Protein AF-0000000065812739 (afdb_homodimer)

InterPro domains:
  IPR002347 Short-chain dehydrogenase/reductase SDR [PF00106] (3-194)
  IPR002347 Short-chain dehydrogenase/reductase SDR [PR00080] (76-87)
  IPR002347 Short-chain dehydrogenase/reductase SDR [PR00080] (133-141)
  IPR002347 Short-chain dehydrogenase/reductase SDR [PR00080] (153-172)
  IPR002347 Short-chain dehydrogenase/reductase SDR [PR00081] (3-20)
  IPR002347 Short-chain dehydrogenase/reductase SDR [PR00081] (76-87)
  IPR002347 Short-chain dehydrogenase/reductase SDR [PR00081] (127-143)
  IPR002347 Short-chain dehydrogenase/reductase SDR [PR00081] (153-172)
  IPR002347 Short-chain dehydrogenase/reductase SDR [PR00081] (174-191)
  IPR020904 Short-chain dehydrogenase/reductase, conserved site [PS00061] (140-168)
  IPR036291 NAD(P)-binding domain superfamily [SSF51735] (2-248)

Structure (mmCIF, N/CA/C/O backbone):
data_AF-0000000065812739-model_v1
#
loop_
_entity.id
_entity.type
_entity.pdbx_description
1 polymer 'NADPH-dependent 3-dehydrocapnine reductase'
#
loop_
_atom_site.group_PDB
_atom_site.id
_atom_site.type_symbol
_atom_site.label_atom_id
_atom_site.label_alt_id
_atom_site.label_comp_id
_atom_site.label_asym_id
_atom_site.label_entity_id
_atom_site.label_seq_id
_atom_site.pdbx_PDB_ins_code
_atom_site.Cartn_x
_atom_site.Cartn_y
_atom_site.Cartn_z
_atom_site.occupancy
_atom_site.B_iso_or_equiv
_atom_site.auth_seq_id
_atom_site.auth_comp_id
_atom_site.auth_asym_id
_atom_site.auth_atom_id
_atom_site.pdbx_PDB_model_num
ATOM 1 N N . MET A 1 1 ? -3.898 33.156 16.422 1 90.38 1 MET A N 1
ATOM 2 C CA . MET A 1 1 ? -4.836 32.281 15.734 1 90.38 1 MET A CA 1
ATOM 3 C C . MET A 1 1 ? -4.109 31.094 15.125 1 90.38 1 MET A C 1
ATOM 5 O O . MET A 1 1 ? -3.021 31.234 14.562 1 90.38 1 MET A O 1
ATOM 9 N N . ARG A 1 2 ? -4.633 29.891 15.352 1 96.81 2 ARG A N 1
ATOM 10 C CA . ARG A 1 2 ? -4.062 28.688 14.766 1 96.81 2 ARG A CA 1
ATOM 11 C C . ARG A 1 2 ? -4.891 28.203 13.578 1 96.81 2 ARG A C 1
ATOM 13 O O . ARG A 1 2 ? -6.121 28.234 13.625 1 96.81 2 ARG A O 1
ATOM 20 N N . TYR A 1 3 ? -4.23 27.781 12.523 1 98.38 3 TYR A N 1
ATOM 21 C CA . TYR A 1 3 ? -4.887 27.438 11.266 1 98.38 3 TYR A CA 1
ATOM 22 C C . TYR A 1 3 ? -4.801 25.938 11 1 98.38 3 TYR A C 1
ATOM 24 O O . TYR A 1 3 ? -3.744 25.328 11.164 1 98.38 3 TYR A O 1
ATOM 32 N N . ALA A 1 4 ? -5.941 25.359 10.586 1 98.75 4 ALA A N 1
ATOM 33 C CA . ALA A 1 4 ? -6.012 23.938 10.25 1 98.75 4 ALA A CA 1
ATOM 34 C C . ALA A 1 4 ? -6.582 23.734 8.852 1 98.75 4 ALA A C 1
ATOM 36 O O . ALA A 1 4 ? -7.445 24.484 8.406 1 98.75 4 ALA A O 1
ATOM 37 N N . VAL A 1 5 ? -6.066 22.781 8.172 1 98.56 5 VAL A N 1
ATOM 38 C CA . VAL A 1 5 ? -6.691 22.25 6.961 1 98.56 5 VAL A CA 1
ATOM 39 C C . VAL A 1 5 ? -7.27 20.859 7.234 1 98.56 5 VAL A C 1
ATOM 41 O O . VAL A 1 5 ? -6.582 20 7.777 1 98.56 5 VAL A O 1
ATOM 44 N N . VAL A 1 6 ? -8.508 20.672 6.961 1 98.44 6 VAL A N 1
ATOM 45 C CA . VAL A 1 6 ? -9.172 19.375 7.09 1 98.44 6 VAL A CA 1
ATOM 46 C C . VAL A 1 6 ? -9.82 19 5.762 1 98.44 6 VAL A C 1
ATOM 48 O O . VAL A 1 6 ? -10.68 19.719 5.25 1 98.44 6 VAL A O 1
ATOM 51 N N . THR A 1 7 ? -9.398 17.875 5.227 1 97.12 7 THR A N 1
ATOM 52 C CA . THR A 1 7 ? -9.984 17.469 3.957 1 97.12 7 THR A CA 1
ATOM 53 C C . THR A 1 7 ? -11.211 16.594 4.184 1 97.12 7 THR A C 1
ATOM 55 O O . THR A 1 7 ? -11.242 15.789 5.113 1 97.12 7 THR A O 1
ATOM 58 N N . GLY A 1 8 ? -12.188 16.734 3.271 1 94.19 8 GLY A N 1
ATOM 59 C CA . GLY A 1 8 ? -13.391 15.922 3.33 1 94.19 8 GLY A CA 1
ATOM 60 C C . GLY A 1 8 ? -14.25 16.219 4.547 1 94.19 8 GLY A C 1
ATOM 61 O O . GLY A 1 8 ? -14.508 15.32 5.355 1 94.19 8 GLY A O 1
ATOM 62 N N . VAL A 1 9 ? -14.828 17.406 4.633 1 95.44 9 VAL A N 1
ATOM 63 C CA . VAL A 1 9 ? -15.531 17.797 5.852 1 95.44 9 VAL A CA 1
ATOM 64 C C . VAL A 1 9 ? -17.047 17.688 5.633 1 95.44 9 VAL A C 1
ATOM 66 O O . VAL A 1 9 ? -17.828 18.141 6.461 1 95.44 9 VAL A O 1
ATOM 69 N N . SER A 1 10 ? -17.469 17.031 4.527 1 91.06 10 SER A N 1
ATOM 70 C CA . SER A 1 10 ? -18.891 16.953 4.18 1 91.06 10 SER A CA 1
ATOM 71 C C . SER A 1 10 ? -19.641 16.016 5.117 1 91.06 10 SER A C 1
ATOM 73 O O . SER A 1 10 ? -20.828 16.172 5.348 1 91.06 10 SER A O 1
ATOM 75 N N . SER A 1 11 ? -18.984 14.945 5.598 1 87 11 SER A N 1
ATOM 76 C CA . SER A 1 11 ? -19.641 13.953 6.434 1 87 11 SER A CA 1
ATOM 77 C C . SER A 1 11 ? -18.625 13.141 7.234 1 87 11 SER A C 1
ATOM 79 O O . SER A 1 11 ? -17.422 13.375 7.129 1 87 11 SER A O 1
ATOM 81 N N . GLY A 1 12 ? -19.156 12.477 8.148 1 89.94 12 GLY A N 1
ATOM 82 C CA . GLY A 1 12 ? -18.375 11.453 8.812 1 89.94 12 GLY A CA 1
ATOM 83 C C . GLY A 1 12 ? -17.266 12.016 9.695 1 89.94 12 GLY A C 1
ATOM 84 O O . GLY A 1 12 ? -17.5 12.961 10.453 1 89.94 12 GLY A O 1
ATOM 85 N N . ILE A 1 13 ? -16.125 11.383 9.633 1 91.75 13 ILE A N 1
ATOM 86 C CA . ILE A 1 13 ? -14.984 11.68 10.484 1 91.75 13 ILE A CA 1
ATOM 87 C C . ILE A 1 13 ? -14.484 13.094 10.203 1 91.75 13 ILE A C 1
ATOM 89 O O . ILE A 1 13 ? -14.219 13.867 11.125 1 91.75 13 ILE A O 1
ATOM 93 N N . GLY A 1 14 ? -14.43 13.461 8.945 1 95.12 14 GLY A N 1
ATOM 94 C CA . GLY A 1 14 ? -13.969 14.789 8.57 1 95.12 14 GLY A CA 1
ATOM 95 C C . GLY A 1 14 ? -14.836 15.906 9.133 1 95.12 14 GLY A C 1
ATOM 96 O O . GLY A 1 14 ? -14.32 16.922 9.609 1 95.12 14 GLY A O 1
ATOM 97 N N . LYS A 1 15 ? -16.094 15.688 9.023 1 95.44 15 LYS A N 1
ATOM 98 C CA . LYS A 1 15 ? -17.031 16.656 9.578 1 95.44 15 LYS A CA 1
ATOM 99 C C . LYS A 1 15 ? -16.844 16.812 11.086 1 95.44 15 LYS A C 1
ATOM 101 O O . LYS A 1 15 ? -16.828 17.922 11.602 1 95.44 15 LYS A O 1
ATOM 106 N N . ALA A 1 16 ? -16.719 15.719 11.766 1 96.25 16 ALA A N 1
ATOM 107 C CA . ALA A 1 16 ? -16.562 15.711 13.219 1 96.25 16 ALA A CA 1
ATOM 108 C C . ALA A 1 16 ? -15.266 16.391 13.633 1 96.25 16 ALA A C 1
ATOM 110 O O . ALA A 1 16 ? -15.242 17.156 14.609 1 96.25 16 ALA A O 1
ATOM 111 N N . ILE A 1 17 ? -14.195 16.172 12.938 1 97.69 17 ILE A N 1
ATOM 112 C CA . ILE A 1 17 ? -12.906 16.781 13.234 1 97.69 17 ILE A CA 1
ATOM 113 C C . ILE A 1 17 ? -12.984 18.281 13.016 1 97.69 17 ILE A C 1
ATOM 115 O O . ILE A 1 17 ? -12.547 19.062 13.859 1 97.69 17 ILE 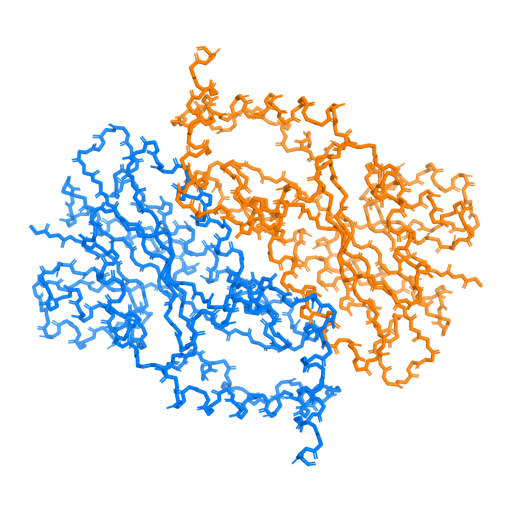A O 1
ATOM 119 N N . CYS A 1 18 ? -13.57 18.625 11.891 1 98.19 18 CYS A N 1
ATOM 120 C CA . CYS A 1 18 ? -13.734 20.047 11.578 1 98.19 18 CYS A CA 1
ATOM 121 C C . CYS A 1 18 ? -14.523 20.766 12.672 1 98.19 18 CYS A C 1
ATOM 123 O O . CYS A 1 18 ? -14.094 21.797 13.164 1 98.19 18 CYS A O 1
ATOM 125 N N . GLU A 1 19 ? -15.609 20.172 13.07 1 97.81 19 GLU A N 1
ATOM 126 C CA . GLU A 1 19 ? -16.453 20.734 14.125 1 97.81 19 GLU A CA 1
ATOM 127 C C . GLU A 1 19 ? -15.672 20.891 15.422 1 97.81 19 GLU A C 1
ATOM 129 O O . GLU A 1 19 ? -15.734 21.953 16.062 1 97.81 19 GLU A O 1
ATOM 134 N N . LYS A 1 20 ? -14.992 19.938 15.805 1 98.25 20 LYS A N 1
ATOM 135 C CA . LYS A 1 20 ? -14.227 19.953 17.047 1 98.25 20 LYS A CA 1
ATOM 136 C C . LYS A 1 20 ? -13.148 21.031 17.016 1 98.25 20 LYS A C 1
ATOM 138 O O . LYS A 1 20 ? -13 21.797 17.984 1 98.25 20 LYS A O 1
ATOM 143 N N . PHE A 1 21 ? -12.375 21.094 15.922 1 98.62 21 PHE A N 1
ATOM 144 C CA . PHE A 1 21 ? -11.289 22.078 15.805 1 98.62 21 PHE A CA 1
ATOM 145 C C . PHE A 1 21 ? -11.836 23.5 15.82 1 98.62 21 PHE A C 1
ATOM 147 O O . PHE A 1 21 ? -11.281 24.375 16.469 1 98.62 21 PHE A O 1
ATOM 154 N N . LEU A 1 22 ? -12.984 23.703 15.164 1 98.44 22 LEU A N 1
ATOM 155 C CA . LEU A 1 22 ? -13.633 25.016 15.172 1 98.44 22 LEU A CA 1
ATOM 156 C C . LEU A 1 22 ? -14.125 25.375 16.562 1 98.44 22 LEU A C 1
ATOM 158 O O . LEU A 1 22 ? -13.906 26.484 17.047 1 98.44 22 LEU A O 1
ATOM 162 N N . ALA A 1 23 ? -14.742 24.406 17.203 1 97.88 23 ALA A N 1
ATOM 163 C CA . ALA A 1 23 ? -15.273 24.625 18.547 1 97.88 23 ALA A CA 1
ATOM 164 C C . ALA A 1 23 ? -14.148 24.953 19.531 1 97.88 23 ALA A C 1
ATOM 166 O O . ALA A 1 23 ? -14.375 25.656 20.516 1 97.88 23 ALA A O 1
ATOM 167 N N . LYS A 1 24 ? -13 24.516 19.25 1 97.94 24 LYS A N 1
ATOM 168 C CA . LYS A 1 24 ? -11.852 24.719 20.125 1 97.94 24 LYS A CA 1
ATOM 169 C C . LYS A 1 24 ? -11.078 25.984 19.734 1 97.94 24 LYS A C 1
ATOM 171 O O . LYS A 1 24 ? -10.023 26.266 20.312 1 97.94 24 LYS A O 1
ATOM 176 N N . GLY A 1 25 ? -11.531 26.703 18.719 1 97.44 25 GLY A N 1
ATOM 177 C CA . GLY A 1 25 ? -11.039 28.062 18.469 1 97.44 25 GLY A CA 1
ATOM 178 C C . GLY A 1 25 ? -10.078 28.141 17.297 1 97.44 25 GLY A C 1
ATOM 179 O O . GLY A 1 25 ? -9.484 29.188 17.047 1 97.44 25 GLY A O 1
ATOM 180 N N . LEU A 1 26 ? -9.891 27.062 16.547 1 98.31 26 LEU A N 1
ATOM 181 C CA . LEU A 1 26 ? -9.023 27.109 15.383 1 98.31 26 LEU A CA 1
ATOM 182 C C . LEU A 1 26 ? -9.742 27.734 14.195 1 98.31 26 LEU A C 1
ATOM 184 O O . LEU A 1 26 ? -10.977 27.703 14.125 1 98.31 26 LEU A O 1
ATOM 188 N N . TYR A 1 27 ? -8.984 28.344 13.344 1 98.5 27 TYR A N 1
ATOM 189 C CA . TYR A 1 27 ? -9.438 28.656 11.992 1 98.5 27 TYR A CA 1
ATOM 190 C C . TYR A 1 27 ? -9.273 27.453 11.078 1 98.5 27 TYR A C 1
ATOM 192 O O . TYR A 1 27 ? -8.172 26.906 10.945 1 98.5 27 TYR A O 1
ATOM 200 N N . VAL A 1 28 ? -10.391 27.016 10.422 1 98.75 28 VAL A N 1
ATOM 201 C CA . VAL A 1 28 ? -10.312 25.766 9.695 1 98.75 28 VAL A CA 1
ATOM 202 C C . VAL A 1 28 ? -10.609 26 8.211 1 98.75 28 VAL A C 1
ATOM 204 O O . VAL A 1 28 ? -11.641 26.578 7.867 1 98.75 28 VAL A O 1
ATOM 207 N N . PHE A 1 29 ? -9.656 25.625 7.363 1 98.62 29 PHE A N 1
ATOM 208 C CA . PHE A 1 29 ? -9.93 25.406 5.949 1 98.62 29 PHE A CA 1
ATOM 209 C C . PHE A 1 29 ? -10.492 24.016 5.719 1 98.62 29 PHE A C 1
ATOM 211 O O . PHE A 1 29 ? -9.789 23.016 5.887 1 98.62 29 PHE A O 1
ATOM 218 N N . GLY A 1 30 ? -11.766 23.906 5.348 1 98.12 30 GLY A N 1
ATOM 219 C CA . GLY A 1 30 ? -12.414 22.625 5.109 1 98.12 30 GLY A CA 1
ATOM 220 C C . GLY A 1 30 ? -12.719 22.375 3.646 1 98.12 30 GLY A C 1
ATOM 221 O O . GLY A 1 30 ? -13.328 23.219 2.98 1 98.12 30 GLY A O 1
ATOM 222 N N . SER A 1 31 ? -12.297 21.219 3.15 1 96.75 31 SER A N 1
ATOM 223 C CA . SER A 1 31 ? -12.531 20.953 1.734 1 96.75 31 SER A CA 1
ATOM 224 C C . SER A 1 31 ? -13.781 20.109 1.528 1 96.75 31 SER A C 1
ATOM 226 O O . SER A 1 31 ? -14.094 19.25 2.35 1 96.75 31 SER A O 1
ATOM 228 N N . VAL A 1 32 ? -14.461 20.391 0.502 1 95.12 32 VAL A N 1
ATOM 229 C CA . VAL A 1 32 ? -15.633 19.641 0.042 1 95.12 32 VAL A CA 1
ATOM 230 C C . VAL A 1 32 ? -15.602 19.531 -1.48 1 95.12 32 VAL A C 1
ATOM 232 O O . VAL A 1 32 ? -14.914 20.297 -2.156 1 95.12 32 VAL A O 1
ATOM 235 N N . ARG A 1 33 ? -16.375 18.594 -1.967 1 88.88 33 ARG A N 1
ATOM 236 C CA . ARG A 1 33 ? -16.5 18.469 -3.414 1 88.88 33 ARG A CA 1
ATOM 237 C C . ARG A 1 33 ? -17.609 19.375 -3.951 1 88.88 33 ARG A C 1
ATOM 239 O O . ARG A 1 33 ? -17.531 19.844 -5.086 1 88.88 33 ARG A O 1
ATOM 246 N N . LYS A 1 34 ? -18.578 19.5 -3.107 1 90.06 34 LYS A N 1
ATOM 247 C CA . LYS A 1 34 ? -19.703 20.359 -3.422 1 90.06 34 LYS A CA 1
ATOM 248 C C . LYS A 1 34 ? -19.828 21.5 -2.4 1 90.06 34 LYS A C 1
ATOM 250 O O . LYS A 1 34 ? -19.891 21.234 -1.195 1 90.06 34 LYS A O 1
ATOM 255 N N . LYS A 1 35 ? -19.906 22.609 -2.988 1 92.12 35 LYS A N 1
ATOM 256 C CA . LYS A 1 35 ? -19.953 23.797 -2.131 1 92.12 35 LYS A CA 1
ATOM 257 C C . LYS A 1 35 ? -21.094 23.703 -1.122 1 92.12 35 LYS A C 1
ATOM 259 O O . LYS A 1 35 ? -20.953 24.125 0.026 1 92.12 35 LYS A O 1
ATOM 264 N N . GLU A 1 36 ? -22.125 23.094 -1.505 1 93.81 36 GLU A N 1
ATOM 265 C CA . GLU A 1 36 ? -23.328 23 -0.668 1 93.81 36 GLU A CA 1
ATOM 266 C C . GLU A 1 36 ? -23.047 22.203 0.608 1 93.81 36 GLU A C 1
ATOM 268 O O . GLU A 1 36 ? -23.656 22.453 1.646 1 93.81 36 GLU A O 1
ATOM 273 N N . ASP A 1 37 ? -22.062 21.406 0.565 1 92.19 37 ASP A N 1
ATOM 274 C CA . ASP A 1 37 ? -21.75 20.531 1.701 1 92.19 37 ASP A CA 1
ATOM 275 C C . ASP A 1 37 ? -21.031 21.328 2.801 1 92.19 37 ASP A C 1
ATOM 277 O O . ASP A 1 37 ? -20.906 20.844 3.93 1 92.19 37 ASP A O 1
ATOM 281 N N . ALA A 1 38 ? -20.625 22.516 2.467 1 94.38 38 ALA A N 1
ATOM 282 C CA . ALA A 1 38 ? -19.906 23.328 3.445 1 94.38 38 ALA A CA 1
ATOM 283 C C . ALA A 1 38 ? -20.812 24.375 4.078 1 94.38 38 ALA A C 1
ATOM 285 O O . ALA A 1 38 ? -20.422 25.062 5.008 1 94.38 38 ALA A O 1
ATOM 286 N N . LYS A 1 39 ? -22.047 24.5 3.648 1 94.94 39 LYS A N 1
ATOM 287 C CA . LYS A 1 39 ? -22.969 25.562 4.066 1 94.94 39 LYS A CA 1
ATOM 288 C C . LYS A 1 39 ? -23.156 25.562 5.582 1 94.94 39 LYS A C 1
ATOM 290 O O . LYS A 1 39 ? -23.203 26.625 6.207 1 94.94 39 LYS A O 1
ATOM 295 N N . TYR A 1 40 ? -23.219 24.438 6.082 1 94.94 40 TYR A N 1
ATOM 296 C CA . TYR A 1 40 ? -23.391 24.297 7.523 1 94.94 40 TYR A CA 1
ATOM 297 C C . TYR A 1 40 ? -22.281 25.016 8.281 1 94.94 40 TYR A C 1
ATOM 299 O O . TYR A 1 40 ? -22.562 25.797 9.195 1 94.94 40 TYR A O 1
ATOM 307 N N . PHE A 1 41 ? -21.078 24.812 7.895 1 97.06 41 PHE A N 1
ATOM 308 C CA . PHE A 1 41 ? -19.938 25.375 8.594 1 97.06 41 PHE A CA 1
ATOM 309 C C . PHE A 1 41 ? -19.828 26.875 8.312 1 97.06 41 PHE A C 1
ATOM 311 O O . PHE A 1 41 ? -19.469 27.656 9.203 1 97.06 41 PHE A O 1
ATOM 318 N N . GLU A 1 42 ? -20.125 27.266 7.109 1 96.62 42 GLU A N 1
ATOM 319 C CA . GLU A 1 42 ? -20.062 28.688 6.75 1 96.62 42 GLU A CA 1
ATOM 320 C C . GLU A 1 42 ? -21.031 29.5 7.594 1 96.62 42 GLU A C 1
ATOM 322 O O . GLU A 1 42 ? -20.703 30.625 7.992 1 96.62 42 GLU A O 1
ATOM 327 N N . GLU A 1 43 ? -22.156 28.953 7.824 1 97.31 43 GLU A N 1
ATOM 328 C CA . GLU A 1 43 ? -23.188 29.641 8.594 1 97.31 43 GLU A CA 1
ATOM 329 C C . GLU A 1 43 ? -22.844 29.656 10.078 1 97.31 43 GLU A C 1
ATOM 331 O O . GLU A 1 43 ? -23 30.688 10.75 1 97.31 43 GLU A O 1
ATOM 336 N N . LYS A 1 44 ? -22.406 28.578 10.539 1 97.12 44 LYS A N 1
ATOM 337 C CA . LYS A 1 44 ? -22.172 28.438 11.969 1 97.12 44 LYS A CA 1
ATOM 338 C C . LYS A 1 44 ? -20.875 29.109 12.391 1 97.12 44 LYS A C 1
ATOM 340 O O . LYS A 1 44 ? -20.75 29.609 13.508 1 97.12 44 LYS A O 1
ATOM 345 N N . TYR A 1 45 ? -19.891 29.078 11.531 1 97.62 45 TYR A N 1
ATOM 346 C CA . TYR A 1 45 ? -18.578 29.641 11.828 1 97.62 45 TYR A CA 1
ATOM 347 C C . TYR A 1 45 ? -18.125 30.594 10.734 1 97.62 45 TYR A C 1
ATOM 349 O O . TYR A 1 45 ? -17.078 30.406 10.133 1 97.62 45 TYR A O 1
ATOM 357 N N . PRO A 1 46 ? -18.766 31.656 10.516 1 96.31 46 PRO A N 1
ATOM 358 C CA . PRO A 1 46 ? -18.531 32.531 9.375 1 96.31 46 PRO A CA 1
ATOM 359 C C . PRO A 1 46 ? -17.141 33.188 9.398 1 96.31 46 PRO A C 1
ATOM 361 O O . PRO A 1 46 ? -16.609 33.531 8.344 1 96.31 46 PRO A O 1
ATOM 364 N N . ASN A 1 47 ? -16.562 33.344 10.555 1 96.69 47 ASN A N 1
ATOM 365 C CA . ASN A 1 47 ? -15.297 34.062 10.648 1 96.69 47 ASN A CA 1
ATOM 366 C C . ASN A 1 47 ? -14.109 33.125 10.766 1 96.69 47 ASN A C 1
ATOM 368 O O . ASN A 1 47 ? -12.961 33.562 10.625 1 96.69 47 ASN A O 1
ATOM 372 N N . THR A 1 48 ? -14.391 31.844 11.047 1 97.81 48 THR A N 1
ATOM 373 C CA . THR A 1 48 ? -13.266 30.969 11.352 1 97.81 48 THR A CA 1
ATOM 374 C C . THR A 1 48 ? -13.258 29.75 10.43 1 97.81 48 THR A C 1
ATOM 376 O O . THR A 1 48 ? -12.336 28.938 10.469 1 97.81 48 THR A O 1
ATOM 379 N N . PHE A 1 49 ? -14.227 29.656 9.586 1 98.19 49 PHE A N 1
ATOM 380 C CA . PHE A 1 49 ? -14.273 28.562 8.617 1 98.19 49 PHE A CA 1
ATOM 381 C C . PHE A 1 49 ? -14.117 29.109 7.195 1 98.19 49 PHE A C 1
ATOM 383 O O . PHE A 1 49 ? -14.719 30.109 6.836 1 98.19 49 PHE A O 1
ATOM 390 N N . HIS A 1 50 ? -13.305 28.469 6.426 1 97.69 50 HIS A N 1
ATOM 391 C CA . HIS A 1 50 ? -13.078 28.781 5.02 1 97.69 50 HIS A CA 1
ATOM 392 C C . HIS A 1 50 ? -13.273 27.547 4.145 1 97.69 50 HIS A C 1
ATOM 394 O O . HIS A 1 50 ? -12.578 26.547 4.312 1 97.69 50 HIS A O 1
ATOM 400 N N . THR A 1 51 ? -14.172 27.656 3.232 1 97.25 51 THR A N 1
ATOM 401 C CA . THR A 1 51 ? -14.484 26.531 2.367 1 97.25 51 THR A CA 1
ATOM 402 C C . THR A 1 51 ? -13.477 26.422 1.225 1 97.25 51 THR A C 1
ATOM 404 O O . THR A 1 51 ? -13.203 27.406 0.545 1 97.25 51 THR A O 1
ATOM 407 N N . LEU A 1 52 ? -12.93 25.25 1.084 1 96.69 52 LEU A N 1
ATOM 408 C CA . LEU A 1 52 ? -12.156 24.891 -0.1 1 96.69 52 LEU A CA 1
ATOM 409 C C . LEU A 1 52 ? -12.914 23.891 -0.961 1 96.69 52 LEU A C 1
ATOM 411 O O . LEU A 1 52 ? -13.273 22.797 -0.492 1 96.69 52 LEU A O 1
ATOM 415 N N . VAL A 1 53 ? -13.148 24.234 -2.223 1 95.12 53 VAL A N 1
ATOM 416 C CA . VAL A 1 53 ? -13.922 23.344 -3.092 1 95.12 53 VAL A CA 1
ATOM 417 C C . VAL A 1 53 ? -13 22.734 -4.141 1 95.12 53 VAL A C 1
ATOM 419 O O . VAL A 1 53 ? -12.594 23.406 -5.094 1 95.12 53 VAL A O 1
ATOM 422 N N . PHE A 1 54 ? -12.727 21.453 -3.936 1 92.12 54 PHE A N 1
ATOM 423 C CA . PHE A 1 54 ? -11.945 20.734 -4.941 1 92.12 54 PHE A CA 1
ATOM 424 C C . PHE A 1 54 ? -12.031 19.234 -4.73 1 92.12 54 PHE A C 1
ATOM 426 O O . PHE A 1 54 ? -12.328 18.766 -3.625 1 92.12 54 PHE A O 1
ATOM 433 N N . ASP A 1 55 ? -11.867 18.547 -5.797 1 92.5 55 ASP A N 1
ATOM 434 C CA . ASP A 1 55 ? -11.539 17.125 -5.738 1 92.5 55 ASP A CA 1
ATOM 435 C C . ASP A 1 55 ? -10.047 16.922 -5.469 1 92.5 55 ASP A C 1
ATOM 437 O O . ASP A 1 55 ? -9.203 17.469 -6.172 1 92.5 55 ASP A O 1
ATOM 441 N N . THR A 1 56 ? -9.766 16.109 -4.441 1 92.81 56 THR A N 1
ATOM 442 C CA . THR A 1 56 ? -8.367 15.938 -4.043 1 92.81 56 THR A CA 1
ATOM 443 C C . THR A 1 56 ? -7.547 15.367 -5.199 1 92.81 56 THR A C 1
ATOM 445 O O . THR A 1 56 ? -6.32 15.492 -5.211 1 92.81 56 THR A O 1
ATOM 448 N N . THR A 1 57 ? -8.234 14.727 -6.164 1 94 57 THR A N 1
ATOM 449 C CA . THR A 1 57 ? -7.523 14.141 -7.293 1 94 57 THR A CA 1
ATOM 450 C C . THR A 1 57 ? -7.332 15.172 -8.406 1 94 57 THR A C 1
ATOM 452 O O . THR A 1 57 ? -6.66 14.891 -9.406 1 94 57 THR A O 1
ATOM 455 N N . ASP A 1 58 ? -7.961 16.297 -8.242 1 96.12 58 ASP A N 1
ATOM 456 C CA . ASP A 1 58 ? -7.758 17.391 -9.18 1 96.12 58 ASP A CA 1
ATOM 457 C C . ASP A 1 58 ? -6.582 18.266 -8.75 1 96.12 58 ASP A C 1
ATOM 459 O O . ASP A 1 58 ? -6.766 19.266 -8.055 1 96.12 58 ASP A O 1
ATOM 463 N N . TYR A 1 59 ? -5.402 17.938 -9.234 1 96.69 59 TYR A N 1
ATOM 464 C CA . TYR A 1 59 ? -4.168 18.531 -8.734 1 96.69 59 TYR A CA 1
ATOM 465 C C . TYR A 1 59 ? -4.121 20.031 -9.031 1 96.69 59 TYR A C 1
ATOM 467 O O . TYR A 1 59 ? -3.754 20.828 -8.172 1 96.69 59 TYR A O 1
ATOM 475 N N . PRO A 1 60 ? -4.566 20.484 -10.219 1 96.81 60 PRO A N 1
ATOM 476 C CA . PRO A 1 60 ? -4.621 21.922 -10.438 1 96.81 60 PRO A CA 1
ATOM 477 C C . PRO A 1 60 ? -5.523 22.641 -9.438 1 96.81 60 PRO A C 1
ATOM 479 O O . PRO A 1 60 ? -5.18 23.719 -8.953 1 96.81 60 PRO A O 1
ATOM 482 N N . ALA A 1 61 ? -6.645 22.078 -9.148 1 96.75 61 ALA A N 1
ATOM 483 C CA . ALA A 1 61 ? -7.551 22.656 -8.164 1 96.75 61 ALA A CA 1
ATOM 484 C C . ALA A 1 61 ? -6.914 22.672 -6.777 1 96.75 61 ALA A C 1
ATOM 486 O O . ALA A 1 61 ? -7.105 23.625 -6.008 1 96.75 61 ALA A O 1
ATOM 487 N N . VAL A 1 62 ? -6.176 21.641 -6.461 1 97.19 62 VAL A N 1
ATOM 488 C CA . VAL A 1 62 ? -5.457 21.562 -5.195 1 97.19 62 VAL A CA 1
ATOM 489 C C . VAL A 1 62 ? -4.43 22.688 -5.109 1 97.19 62 VAL A C 1
ATOM 491 O O . VAL A 1 62 ? -4.32 23.359 -4.082 1 97.19 62 VAL A O 1
ATOM 494 N N . ASP A 1 63 ? -3.699 22.906 -6.195 1 97.75 63 ASP A N 1
ATOM 495 C CA . ASP A 1 63 ? -2.699 23.969 -6.23 1 97.75 63 ASP A CA 1
ATOM 496 C C . ASP A 1 63 ? -3.338 25.328 -5.977 1 97.75 63 ASP A C 1
ATOM 498 O O . ASP A 1 63 ? -2.787 26.141 -5.242 1 97.75 63 ASP A O 1
ATOM 502 N N . LYS A 1 64 ? -4.484 25.531 -6.543 1 97.5 64 LYS A N 1
ATOM 503 C CA . LYS A 1 64 ? -5.203 26.797 -6.336 1 97.5 64 LYS A CA 1
ATOM 504 C C . LYS A 1 64 ? -5.641 26.938 -4.879 1 97.5 64 LYS A C 1
ATOM 506 O O . LYS A 1 64 ? -5.559 28.031 -4.312 1 97.5 64 LYS A O 1
ATOM 511 N N . ALA A 1 65 ? -6.117 25.875 -4.328 1 97.38 65 ALA A N 1
ATOM 512 C CA . ALA A 1 65 ? -6.531 25.891 -2.926 1 97.38 65 ALA A CA 1
ATOM 513 C C . ALA A 1 65 ? -5.355 26.203 -2.01 1 97.38 65 ALA A C 1
ATOM 515 O O . ALA A 1 65 ? -5.504 26.938 -1.027 1 97.38 65 ALA A O 1
ATOM 516 N N . VAL A 1 66 ? -4.195 25.625 -2.295 1 97.75 66 VAL A N 1
ATOM 517 C CA . VAL A 1 66 ? -2.99 25.859 -1.505 1 97.75 66 VAL A CA 1
ATOM 518 C C . VAL A 1 66 ? -2.615 27.344 -1.551 1 97.75 66 VAL A C 1
ATOM 520 O O . VAL A 1 66 ? -2.229 27.922 -0.534 1 97.75 66 VAL A O 1
ATOM 523 N N . GLU A 1 67 ? -2.795 27.891 -2.707 1 97.25 67 GLU A N 1
ATOM 524 C CA . GLU A 1 67 ? -2.541 29.328 -2.842 1 97.25 67 GLU A CA 1
ATOM 525 C C . GLU A 1 67 ? -3.514 30.141 -1.994 1 97.25 67 GLU A C 1
ATOM 527 O O . GLU A 1 67 ? -3.123 31.125 -1.368 1 97.25 67 GLU A O 1
ATOM 532 N N . GLU A 1 68 ? -4.738 29.781 -1.976 1 97.06 68 GLU A N 1
ATOM 533 C CA . GLU A 1 68 ? -5.738 30.438 -1.146 1 97.06 68 GLU A CA 1
ATOM 534 C C . GLU A 1 68 ? -5.371 30.359 0.332 1 97.06 68 GLU A C 1
ATOM 536 O O . GLU A 1 68 ? -5.484 31.344 1.06 1 97.06 68 GLU A O 1
ATOM 541 N N . ILE A 1 69 ? -4.938 29.203 0.74 1 98 69 ILE A N 1
ATOM 542 C CA . ILE A 1 69 ? -4.523 29 2.123 1 98 69 ILE A CA 1
ATOM 543 C C . ILE A 1 69 ? -3.346 29.922 2.453 1 98 69 ILE A C 1
ATOM 545 O O . ILE A 1 69 ? -3.35 30.594 3.479 1 98 69 ILE A O 1
ATOM 549 N N . HIS A 1 70 ? -2.424 29.906 1.563 1 96.81 70 HIS A N 1
ATOM 550 C CA . HIS A 1 70 ? -1.217 30.703 1.769 1 96.81 70 HIS A CA 1
ATOM 551 C C . HIS A 1 70 ? -1.553 32.188 1.929 1 96.81 70 HIS A C 1
ATOM 553 O O . HIS A 1 70 ? -0.966 32.875 2.768 1 96.81 70 HIS A O 1
ATOM 559 N N . LYS A 1 71 ? -2.48 32.656 1.158 1 96.69 71 LYS A N 1
ATOM 560 C CA . LYS A 1 71 ? -2.877 34.062 1.208 1 96.69 71 LYS A CA 1
ATOM 561 C C . LYS A 1 71 ? -3.455 34.406 2.574 1 96.69 71 LYS A C 1
ATOM 563 O O . LYS A 1 71 ? -3.273 35.531 3.055 1 96.69 71 LYS A O 1
ATOM 568 N N . VAL A 1 72 ? -4.031 33.531 3.176 1 96.56 72 VAL A N 1
ATOM 569 C CA . VAL A 1 72 ? -4.711 33.781 4.441 1 96.56 72 VAL A CA 1
ATOM 570 C C . VAL A 1 72 ? -3.729 33.625 5.598 1 96.56 72 VAL A C 1
ATOM 572 O O . VAL A 1 72 ? -3.646 34.469 6.484 1 96.56 72 VAL A O 1
ATOM 575 N N . VAL A 1 73 ? -2.955 32.531 5.625 1 96.06 73 VAL A N 1
ATOM 576 C CA . VAL A 1 73 ? -2.148 32.156 6.785 1 96.06 73 VAL A CA 1
ATOM 577 C C . VAL A 1 73 ? -0.843 32.938 6.773 1 96.06 73 VAL A C 1
ATOM 579 O O . VAL A 1 73 ? -0.263 33.219 7.828 1 96.06 73 VAL A O 1
ATOM 582 N N . GLY A 1 74 ? -0.282 33.281 5.566 1 91.31 74 GLY A N 1
ATOM 583 C CA . GLY A 1 74 ? 0.952 34.031 5.434 1 91.31 74 GLY A CA 1
ATOM 584 C C . GLY A 1 74 ? 2.119 33.406 6.172 1 91.31 74 GLY A C 1
ATOM 585 O O . GLY A 1 74 ? 2.381 32.219 6.035 1 91.31 74 GLY A O 1
ATOM 586 N N . LYS A 1 75 ? 2.77 34.219 6.926 1 89.19 75 LYS A N 1
ATOM 587 C CA . LYS A 1 75 ? 3.994 33.781 7.598 1 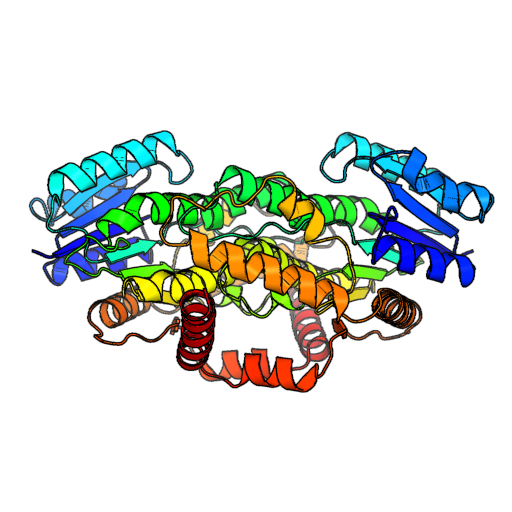89.19 75 LYS A CA 1
ATOM 588 C C . LYS A 1 75 ? 3.682 33.031 8.891 1 89.19 75 LYS A C 1
ATOM 590 O O . LYS A 1 75 ? 4.566 32.406 9.477 1 89.19 75 LYS A O 1
ATOM 595 N N . LYS A 1 76 ? 2.443 33.156 9.305 1 93.56 76 LYS A N 1
ATOM 596 C CA . LYS A 1 76 ? 2.062 32.406 10.508 1 93.56 76 LYS A CA 1
ATOM 597 C C . LYS A 1 76 ? 2.09 30.906 10.273 1 93.56 76 LYS A C 1
ATOM 599 O O . LYS A 1 76 ? 2.33 30.141 11.203 1 93.56 76 LYS A O 1
ATOM 604 N N . GLY A 1 77 ? 1.779 30.531 9.023 1 95.94 77 GLY A N 1
ATOM 605 C CA . GLY A 1 77 ? 1.831 29.141 8.648 1 95.94 77 GLY A CA 1
ATOM 606 C C . GLY A 1 77 ? 0.64 28.344 9.141 1 95.94 77 GLY A C 1
ATOM 607 O O . GLY A 1 77 ? -0.284 28.891 9.734 1 95.94 77 GLY A O 1
ATOM 608 N N . LEU A 1 78 ? 0.683 27.062 8.852 1 97.81 78 LEU A N 1
ATOM 609 C CA . LEU A 1 78 ? -0.345 26.125 9.273 1 97.81 78 LEU A CA 1
ATOM 610 C C . LEU A 1 78 ? 0.066 25.406 10.562 1 97.81 78 LEU A C 1
ATOM 612 O O . LEU A 1 78 ? 1.234 25.062 10.734 1 97.81 78 LEU A O 1
ATOM 616 N N . SER A 1 79 ? -0.961 25.25 11.359 1 98 79 SER A N 1
ATOM 617 C CA . SER A 1 79 ? -0.703 24.5 12.586 1 98 79 SER A CA 1
ATOM 618 C C . SER A 1 79 ? -0.91 23 12.375 1 98 79 SER A C 1
ATOM 620 O O . SER A 1 79 ? -0.266 22.188 13.031 1 98 79 SER A O 1
ATOM 622 N N . VAL A 1 80 ? -1.854 22.656 11.492 1 98.62 80 VAL A N 1
ATOM 623 C CA . VAL A 1 80 ? -2.109 21.234 11.336 1 98.62 80 VAL A CA 1
ATOM 624 C C . VAL A 1 80 ? -2.809 20.969 10 1 98.62 80 VAL A C 1
ATOM 626 O O . VAL A 1 80 ? -3.658 21.766 9.578 1 98.62 80 VAL A O 1
ATOM 629 N N . LEU A 1 81 ? -2.393 19.969 9.305 1 98.62 81 LEU A N 1
ATOM 630 C CA . LEU A 1 81 ? -3.098 19.344 8.188 1 98.62 81 LEU A CA 1
ATOM 631 C C . LEU A 1 81 ? -3.713 18.016 8.609 1 98.62 81 LEU A C 1
ATOM 633 O O . LEU A 1 81 ? -3.012 17.125 9.094 1 98.62 81 LEU A O 1
ATOM 637 N N . VAL A 1 82 ? -5.023 17.891 8.469 1 98.44 82 VAL A N 1
ATOM 638 C CA . VAL A 1 82 ? -5.707 16.625 8.68 1 98.44 82 VAL A CA 1
ATOM 639 C C . VAL A 1 82 ? -6.152 16.047 7.336 1 98.44 82 VAL A C 1
ATOM 641 O O . VAL A 1 82 ? -7.125 16.516 6.742 1 98.44 82 VAL A O 1
ATOM 644 N N . ASN A 1 83 ? -5.441 15.031 6.91 1 96.69 83 ASN A N 1
ATOM 645 C CA . ASN A 1 83 ? -5.848 14.273 5.73 1 96.69 83 ASN A CA 1
ATOM 646 C C . ASN A 1 83 ? -6.914 13.234 6.07 1 96.69 83 ASN A C 1
ATOM 648 O O . ASN A 1 83 ? -6.602 12.18 6.629 1 96.69 83 ASN A O 1
ATOM 652 N N . ASN A 1 84 ? -8.078 13.469 5.609 1 93.19 84 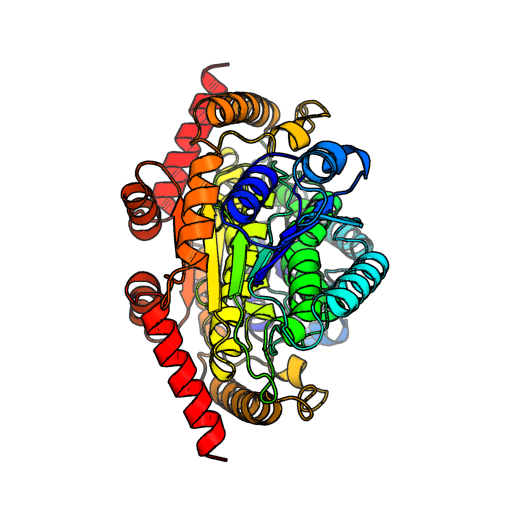ASN A N 1
ATOM 653 C CA . ASN A 1 84 ? -9.188 12.594 5.973 1 93.19 84 ASN A CA 1
ATOM 654 C C . ASN A 1 84 ? -9.906 12.062 4.738 1 93.19 84 ASN A C 1
ATOM 656 O O . ASN A 1 84 ? -10.508 10.984 4.781 1 93.19 84 ASN A O 1
ATOM 660 N N . ALA A 1 85 ? -9.836 12.75 3.645 1 82.38 85 ALA A N 1
ATOM 661 C CA . ALA A 1 85 ? -10.539 12.336 2.436 1 82.38 85 ALA A CA 1
ATOM 662 C C . ALA A 1 85 ? -10.086 10.953 1.984 1 82.38 85 ALA A C 1
ATOM 664 O O . ALA A 1 85 ? -8.891 10.648 1.999 1 82.38 85 ALA A O 1
ATOM 665 N N . GLY A 1 86 ? -11.055 10.109 1.729 1 83.62 86 GLY A N 1
ATOM 666 C CA . GLY A 1 86 ? -10.773 8.75 1.276 1 83.62 86 GLY A CA 1
ATOM 667 C C . GLY A 1 86 ? -12.016 8.008 0.833 1 83.62 86 GLY A C 1
ATOM 668 O O . GLY A 1 86 ? -13.141 8.477 1.041 1 83.62 86 GLY A O 1
ATOM 669 N N . VAL A 1 87 ? -11.797 6.973 0.142 1 83.31 87 VAL A N 1
ATOM 670 C CA . VAL A 1 87 ? -12.875 6.105 -0.317 1 83.31 87 VAL A CA 1
ATOM 671 C C . VAL A 1 87 ? -12.562 4.656 0.045 1 83.31 87 VAL A C 1
ATOM 673 O O . VAL A 1 87 ? -11.414 4.312 0.324 1 83.31 87 VAL A O 1
ATOM 676 N N . ALA A 1 88 ? -13.594 3.889 0.108 1 85.25 88 ALA A N 1
ATOM 677 C CA . ALA A 1 88 ? -13.438 2.469 0.409 1 85.25 88 ALA A CA 1
ATOM 678 C C . ALA A 1 88 ? -14.078 1.604 -0.671 1 85.25 88 ALA A C 1
ATOM 680 O O . ALA A 1 88 ? -15.297 1.63 -0.851 1 85.25 88 ALA A O 1
ATOM 681 N N . LYS A 1 89 ? -13.266 1.005 -1.419 1 86 89 LYS A N 1
ATOM 682 C CA . LYS A 1 89 ? -13.711 -0.017 -2.363 1 86 89 LYS A CA 1
ATOM 683 C C . LYS A 1 89 ? -13.312 -1.412 -1.892 1 86 89 LYS A C 1
ATOM 685 O O . LYS A 1 89 ? -12.203 -1.608 -1.385 1 86 89 LYS A O 1
ATOM 690 N N . TYR A 1 90 ? -14.312 -2.311 -1.971 1 87.06 90 TYR A N 1
ATOM 691 C CA . TYR A 1 90 ? -14.039 -3.684 -1.559 1 87.06 90 TYR A CA 1
ATOM 692 C C . TYR A 1 90 ? -14.539 -4.676 -2.607 1 87.06 90 TYR A C 1
ATOM 694 O O . TYR A 1 90 ? -15.305 -4.312 -3.498 1 87.06 90 TYR A O 1
ATOM 702 N N . GLY A 1 91 ? -14.062 -5.859 -2.539 1 90.88 91 GLY A N 1
ATOM 703 C CA . GLY A 1 91 ? -14.367 -6.938 -3.469 1 90.88 91 GLY A CA 1
ATOM 704 C C . GLY A 1 91 ? -13.266 -7.977 -3.557 1 90.88 91 GLY A C 1
ATOM 705 O O . GLY A 1 91 ? -12.156 -7.758 -3.057 1 90.88 91 GLY A O 1
ATOM 706 N N . PRO A 1 92 ? -1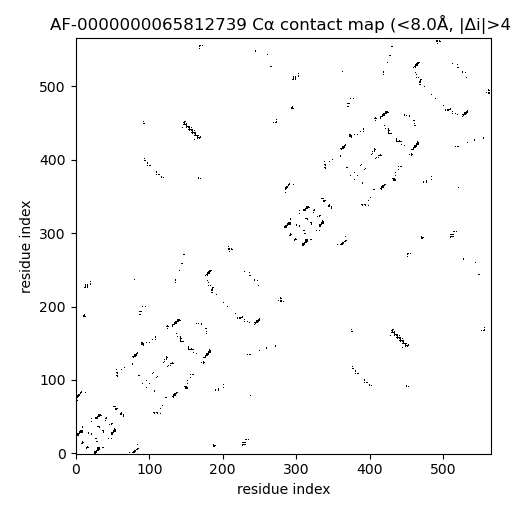3.625 -9.109 -4.129 1 94.12 92 PRO A N 1
ATOM 707 C CA . PRO A 1 92 ? -12.602 -10.141 -4.32 1 94.12 92 PRO A CA 1
ATOM 708 C C . PRO A 1 92 ? -11.5 -9.703 -5.289 1 94.12 92 PRO A C 1
ATOM 710 O O . PRO A 1 92 ? -11.789 -9.25 -6.398 1 94.12 92 PRO A O 1
ATOM 713 N N . ILE A 1 93 ? -10.258 -9.922 -4.871 1 95.75 93 ILE A N 1
ATOM 714 C CA . ILE A 1 93 ? -9.109 -9.492 -5.664 1 95.75 93 ILE A CA 1
ATOM 715 C C . ILE A 1 93 ? -9.188 -10.109 -7.059 1 95.75 93 ILE A C 1
ATOM 717 O O . ILE A 1 93 ? -8.828 -9.461 -8.047 1 95.75 93 ILE A O 1
ATOM 721 N N . GLN A 1 94 ? -9.727 -11.281 -7.121 1 96.25 94 GLN A N 1
ATOM 722 C CA . GLN A 1 94 ? -9.812 -12.016 -8.383 1 96.25 94 GLN A CA 1
ATOM 723 C C . GLN A 1 94 ? -10.625 -11.234 -9.414 1 96.25 94 GLN A C 1
ATOM 725 O O . GLN A 1 94 ? -10.375 -11.352 -10.617 1 96.25 94 GLN A O 1
ATOM 730 N N . HIS A 1 95 ? -11.531 -10.398 -8.953 1 95.75 95 HIS A N 1
ATOM 731 C CA . HIS A 1 95 ? -12.516 -9.883 -9.898 1 95.75 95 HIS A CA 1
ATOM 732 C C . HIS A 1 95 ? -12.555 -8.359 -9.883 1 95.75 95 HIS A C 1
ATOM 734 O O . HIS A 1 95 ? -13.156 -7.742 -10.766 1 95.75 95 HIS A O 1
ATOM 740 N N . VAL A 1 96 ? -11.945 -7.719 -8.953 1 95.06 96 VAL A N 1
ATOM 741 C CA . VAL A 1 96 ? -12 -6.262 -8.867 1 95.06 96 VAL A CA 1
ATOM 742 C C . VAL A 1 96 ? -11.367 -5.652 -10.117 1 95.06 96 VAL A C 1
ATOM 744 O O . VAL A 1 96 ? -10.25 -6.016 -10.492 1 95.06 96 VAL A O 1
ATOM 747 N N . PRO A 1 97 ? -12.094 -4.77 -10.773 1 95.94 97 PRO A N 1
ATOM 748 C CA . PRO A 1 97 ? -11.477 -4.109 -11.922 1 95.94 97 PRO A CA 1
ATOM 749 C C . PRO A 1 97 ? -10.242 -3.295 -11.547 1 95.94 97 PRO A C 1
ATOM 751 O O . PRO A 1 97 ? -10.258 -2.57 -10.547 1 95.94 97 PRO A O 1
ATOM 754 N N . ILE A 1 98 ? -9.227 -3.365 -12.359 1 96.69 98 ILE A N 1
ATOM 755 C CA . ILE A 1 98 ? -7.957 -2.697 -12.086 1 96.69 98 ILE A CA 1
ATOM 756 C C . ILE A 1 98 ? -8.172 -1.187 -12.016 1 96.69 98 ILE A C 1
ATOM 758 O O . ILE A 1 98 ? -7.539 -0.497 -11.211 1 96.69 98 ILE A O 1
ATOM 762 N N . GLU A 1 99 ? -9.039 -0.729 -12.844 1 96 99 GLU A N 1
ATOM 763 C CA . GLU A 1 99 ? -9.312 0.704 -12.859 1 96 99 GLU A CA 1
ATOM 764 C C . GLU A 1 99 ? -9.898 1.17 -11.531 1 96 99 GLU A C 1
ATOM 766 O O . GLU A 1 99 ? -9.609 2.277 -11.07 1 96 99 GLU A O 1
ATOM 771 N N . GLU A 1 100 ? -10.734 0.365 -10.922 1 94.12 100 GLU A N 1
ATOM 772 C CA . GLU A 1 100 ? -11.281 0.702 -9.609 1 94.12 100 GLU A CA 1
ATOM 773 C C . GLU A 1 100 ? -10.188 0.712 -8.539 1 94.12 100 GLU A C 1
ATOM 775 O O . GLU A 1 100 ? -10.195 1.566 -7.652 1 94.12 100 GLU A O 1
ATOM 780 N N . LEU A 1 101 ? -9.344 -0.23 -8.641 1 95.06 101 LEU A N 1
ATOM 781 C CA . LEU A 1 101 ? -8.195 -0.258 -7.746 1 95.06 101 LEU A CA 1
ATOM 782 C C . LEU A 1 101 ? -7.359 1.007 -7.898 1 95.06 101 LEU A C 1
ATOM 784 O O . LEU A 1 101 ? -7.035 1.665 -6.906 1 95.06 101 LEU A O 1
ATOM 788 N N . ARG A 1 102 ? -7.09 1.389 -9.148 1 96.06 102 ARG A N 1
ATOM 789 C CA . ARG A 1 102 ? -6.32 2.588 -9.461 1 96.06 102 ARG A CA 1
ATOM 790 C C . ARG A 1 102 ? -6.984 3.832 -8.875 1 96.06 102 ARG A C 1
ATOM 792 O O . ARG A 1 102 ? -6.316 4.68 -8.281 1 96.06 102 ARG A O 1
ATOM 799 N N . GLN A 1 103 ? -8.227 3.871 -9.062 1 95.06 103 GLN A N 1
ATOM 800 C CA . GLN A 1 103 ? -8.969 5.035 -8.594 1 95.06 103 GLN A CA 1
ATOM 801 C C . GLN A 1 103 ? -8.898 5.16 -7.074 1 95.06 103 GLN A C 1
ATOM 803 O O . GLN A 1 103 ? -8.781 6.266 -6.543 1 95.06 103 GLN A O 1
ATOM 808 N N . GLN A 1 104 ? -9.016 4.09 -6.422 1 94.44 104 GLN A N 1
ATOM 809 C CA . GLN A 1 104 ? -8.914 4.098 -4.965 1 94.44 104 GLN A CA 1
ATOM 810 C C . GLN A 1 104 ? -7.547 4.59 -4.512 1 94.44 104 GLN A C 1
ATOM 812 O O . GLN A 1 104 ? -7.441 5.363 -3.555 1 94.44 104 GLN A O 1
ATOM 817 N N . TYR A 1 105 ? -6.477 4.16 -5.184 1 96.69 105 TYR A N 1
ATOM 818 C CA . TYR A 1 105 ? -5.129 4.609 -4.844 1 96.69 105 TYR A CA 1
ATOM 819 C C . TYR A 1 105 ? -4.953 6.09 -5.148 1 96.69 105 TYR A C 1
ATOM 821 O O . TYR A 1 105 ? -4.238 6.797 -4.438 1 96.69 105 TYR A O 1
ATOM 829 N N . GLU A 1 106 ? -5.574 6.488 -6.242 1 96.81 106 GLU A N 1
ATOM 830 C CA . GLU A 1 106 ? -5.496 7.906 -6.586 1 96.81 106 GLU A CA 1
ATOM 831 C C . GLU A 1 106 ? -6.027 8.781 -5.457 1 96.81 106 GLU A C 1
ATOM 833 O O . GLU A 1 106 ? -5.41 9.781 -5.094 1 96.81 106 GLU A O 1
ATOM 838 N N . VAL A 1 107 ? -7.102 8.406 -4.875 1 94.44 107 VAL A N 1
ATOM 839 C CA . VAL A 1 107 ? -7.762 9.195 -3.842 1 94.44 107 VAL A CA 1
ATOM 840 C C . VAL A 1 107 ? -7.062 8.984 -2.502 1 94.44 107 VAL A C 1
ATOM 842 O O . VAL A 1 107 ? -6.641 9.953 -1.859 1 94.44 107 VAL A O 1
ATOM 845 N N . ASN A 1 108 ? -6.855 7.738 -2.119 1 94.88 108 ASN A N 1
ATOM 846 C CA . ASN A 1 108 ? -6.426 7.41 -0.763 1 94.88 108 ASN A CA 1
ATOM 847 C C . ASN A 1 108 ? -4.93 7.633 -0.581 1 94.88 108 ASN A C 1
ATOM 849 O O . ASN A 1 108 ? -4.469 7.922 0.526 1 94.88 108 ASN A O 1
ATOM 853 N N . VAL A 1 109 ? -4.195 7.496 -1.654 1 96.81 109 VAL A N 1
ATOM 854 C CA . VAL A 1 109 ? -2.744 7.488 -1.502 1 96.81 109 VAL A CA 1
ATOM 855 C C . VAL A 1 109 ? -2.143 8.711 -2.193 1 96.81 109 VAL A C 1
ATOM 857 O O . VAL A 1 109 ? -1.69 9.641 -1.532 1 96.81 109 VAL A O 1
ATOM 860 N N . PHE A 1 110 ? -2.311 8.812 -3.51 1 97.81 110 PHE A N 1
ATOM 861 C CA . PHE A 1 110 ? -1.567 9.797 -4.289 1 97.81 110 PHE A CA 1
ATOM 862 C C . PHE A 1 110 ? -2.07 11.203 -3.998 1 97.81 110 PHE A C 1
ATOM 864 O O . PHE A 1 110 ? -1.274 12.133 -3.826 1 97.81 110 PHE A O 1
ATOM 871 N N . ALA A 1 111 ? -3.357 11.367 -3.947 1 96.81 111 ALA A N 1
ATOM 872 C CA . ALA A 1 111 ? -3.932 12.68 -3.691 1 96.81 111 ALA A CA 1
ATOM 873 C C . ALA A 1 111 ? -3.537 13.195 -2.309 1 96.81 111 ALA A C 1
ATOM 875 O O . ALA A 1 111 ? -3.229 14.375 -2.143 1 96.81 111 ALA A O 1
ATOM 876 N N . SER A 1 112 ? -3.562 12.328 -1.324 1 96.38 112 SER A N 1
ATOM 877 C CA . SER A 1 112 ? -3.168 12.703 0.031 1 96.38 112 SER A CA 1
ATOM 878 C C . SER A 1 112 ? -1.7 13.109 0.086 1 96.38 112 SER A C 1
ATOM 880 O O . SER A 1 112 ? -1.351 14.102 0.736 1 96.38 112 SER A O 1
ATOM 882 N N . VAL A 1 113 ? -0.84 12.367 -0.588 1 97.81 113 VAL A N 1
ATOM 883 C CA . VAL A 1 113 ? 0.586 12.672 -0.639 1 97.81 113 VAL A CA 1
ATOM 884 C C . VAL A 1 113 ? 0.802 14.016 -1.334 1 97.81 113 VAL A C 1
ATOM 886 O O . VAL A 1 113 ? 1.568 14.852 -0.854 1 97.81 113 VAL A O 1
ATOM 889 N N . TYR A 1 114 ? 0.117 14.211 -2.439 1 98.06 114 TYR A N 1
ATOM 890 C CA . TYR A 1 114 ? 0.271 15.438 -3.223 1 98.06 114 TYR A CA 1
ATOM 891 C C . TYR A 1 114 ? -0.101 16.656 -2.402 1 98.06 114 TYR A C 1
ATOM 893 O O . TYR A 1 114 ? 0.67 17.625 -2.322 1 98.06 114 TYR A O 1
ATOM 901 N N . LEU A 1 115 ? -1.23 16.609 -1.78 1 97.88 115 LEU A N 1
ATOM 902 C CA . LEU A 1 115 ? -1.666 17.734 -0.954 1 97.88 115 LEU A CA 1
ATOM 903 C C . LEU A 1 115 ? -0.68 17.984 0.18 1 97.88 115 LEU A C 1
ATOM 905 O O . LEU A 1 115 ? -0.327 19.141 0.455 1 97.88 115 LEU A O 1
ATOM 909 N N . THR A 1 116 ? -0.267 16.906 0.848 1 98.31 116 THR A N 1
ATOM 910 C CA . THR A 1 116 ? 0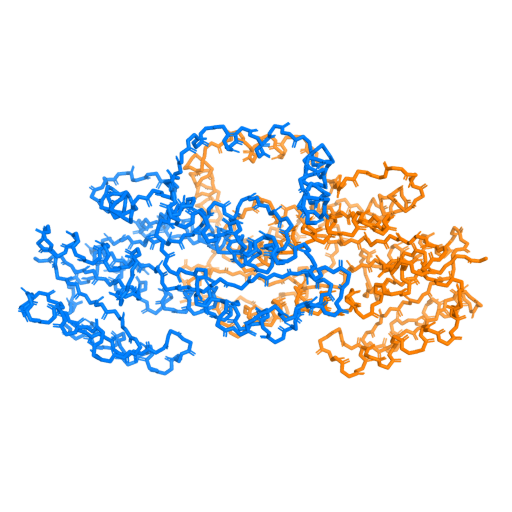.694 17.031 1.939 1 98.31 116 THR A CA 1
ATOM 911 C C . THR A 1 116 ? 1.979 17.703 1.461 1 98.31 116 THR A C 1
ATOM 913 O O . THR A 1 116 ? 2.461 18.641 2.084 1 98.31 116 THR A O 1
ATOM 916 N N . GLN A 1 117 ? 2.467 17.219 0.317 1 98.19 117 GLN A N 1
ATOM 917 C CA . GLN A 1 117 ? 3.682 17.797 -0.247 1 98.19 117 GLN A CA 1
ATOM 918 C C . GLN A 1 117 ? 3.527 19.297 -0.46 1 98.19 117 GLN A C 1
ATOM 920 O O . GLN A 1 117 ? 4.426 20.078 -0.129 1 98.19 117 GLN A O 1
ATOM 925 N N . LYS A 1 118 ? 2.404 19.703 -0.966 1 97.75 118 LYS A N 1
ATOM 926 C CA . LYS A 1 118 ? 2.172 21.094 -1.338 1 97.75 118 LYS A CA 1
ATOM 927 C C . LYS A 1 118 ? 2.012 21.969 -0.101 1 97.75 118 LYS A C 1
ATOM 929 O O . LYS A 1 118 ? 2.215 23.188 -0.166 1 97.75 118 LYS A O 1
ATOM 934 N N . LEU A 1 119 ? 1.715 21.375 1.051 1 98 119 LEU A N 1
ATOM 935 C CA . LEU A 1 119 ? 1.41 22.172 2.236 1 98 119 LEU A CA 1
ATOM 936 C C . LEU A 1 119 ? 2.555 22.109 3.242 1 98 119 LEU A C 1
ATOM 938 O O . LEU A 1 119 ? 2.562 22.844 4.227 1 98 119 LEU A O 1
ATOM 942 N N . LEU A 1 120 ? 3.531 21.25 3.01 1 97.75 120 LEU A N 1
ATOM 943 C CA . LEU A 1 120 ? 4.578 21 3.998 1 97.75 120 LEU A CA 1
ATOM 944 C C . LEU A 1 120 ? 5.344 22.281 4.312 1 97.75 120 LEU A C 1
ATOM 946 O O . LEU A 1 120 ? 5.719 22.516 5.461 1 97.75 120 LEU A O 1
ATOM 950 N N . TRP A 1 121 ? 5.574 23.062 3.283 1 95.38 121 TRP A N 1
ATOM 951 C CA . TRP A 1 121 ? 6.285 24.312 3.533 1 95.38 121 TRP A CA 1
ATOM 952 C C . TRP A 1 121 ? 5.484 25.234 4.457 1 95.38 121 TRP A C 1
ATOM 954 O O . TRP A 1 121 ? 6.055 25.922 5.301 1 95.38 121 TRP A O 1
ATOM 964 N N . LEU A 1 122 ? 4.203 25.219 4.371 1 97 122 LEU A N 1
ATOM 965 C CA . LEU A 1 122 ? 3.348 26.016 5.25 1 97 122 LEU A CA 1
ATOM 966 C C . LEU A 1 122 ? 3.279 25.391 6.641 1 97 122 LEU A C 1
ATOM 968 O O . LEU A 1 122 ? 2.889 26.047 7.605 1 97 122 LEU A O 1
ATOM 972 N N . LEU A 1 123 ? 3.668 24.125 6.715 1 97.75 123 LEU A N 1
ATOM 973 C CA . LEU A 1 123 ? 3.645 23.406 7.988 1 97.75 123 LEU A CA 1
ATOM 974 C C . LEU A 1 123 ? 4.996 23.5 8.688 1 97.75 123 LEU A C 1
ATOM 976 O O . LEU A 1 123 ? 5.195 22.906 9.742 1 97.75 123 LEU A O 1
ATOM 980 N N . GLY A 1 124 ? 5.926 24.188 8.008 1 96.31 124 GLY A N 1
ATOM 981 C CA . GLY A 1 124 ? 7.211 24.438 8.641 1 96.31 124 GLY A CA 1
ATOM 982 C C . GLY A 1 124 ? 8.289 23.469 8.227 1 96.31 124 GLY A C 1
ATOM 983 O O . GLY A 1 124 ? 9.312 23.328 8.898 1 96.31 124 GLY A O 1
ATOM 984 N N . ALA A 1 125 ? 8.086 22.719 7.16 1 94.94 125 ALA A N 1
ATOM 985 C CA . ALA A 1 125 ? 9.086 21.766 6.68 1 94.94 125 ALA A CA 1
ATOM 986 C C . ALA A 1 125 ? 10.164 22.469 5.855 1 94.94 125 ALA A C 1
ATOM 988 O O . ALA A 1 125 ? 10.352 22.172 4.676 1 94.94 125 ALA A O 1
ATOM 989 N N . SER A 1 126 ? 10.766 23.328 6.457 1 92.31 126 SER A N 1
ATOM 990 C CA . SER A 1 126 ? 11.891 24.078 5.922 1 92.31 126 SER A CA 1
ATOM 991 C C . SER A 1 126 ? 12.789 24.609 7.039 1 92.31 126 SER A C 1
ATOM 993 O O . SER A 1 126 ? 12.32 24.875 8.141 1 92.31 126 SER A O 1
ATOM 995 N N . LYS A 1 127 ? 14.008 24.734 6.777 1 88.88 127 LYS A N 1
ATOM 996 C CA . LYS A 1 127 ? 14.969 25.234 7.762 1 88.88 127 LYS A CA 1
ATOM 997 C C . LYS A 1 127 ? 14.711 26.688 8.094 1 88.88 127 LYS A C 1
ATOM 999 O O . LYS A 1 127 ? 15.117 27.172 9.156 1 88.88 127 LYS A O 1
ATOM 1004 N N . GLU A 1 128 ? 14.016 27.297 7.223 1 88.44 128 GLU A N 1
ATOM 1005 C CA . GLU A 1 128 ? 13.766 28.719 7.387 1 88.44 128 GLU A CA 1
ATOM 1006 C C . GLU A 1 128 ? 12.492 28.969 8.195 1 88.44 128 GLU A C 1
ATOM 1008 O O . GLU A 1 128 ? 12.258 30.094 8.656 1 88.44 128 GLU A O 1
ATOM 1013 N N . ALA A 1 129 ? 11.773 27.984 8.43 1 89.44 129 ALA A N 1
ATOM 1014 C CA . ALA A 1 129 ? 10.484 28.172 9.102 1 89.44 129 ALA A CA 1
ATOM 1015 C C . ALA A 1 129 ? 10.68 28.406 10.594 1 89.44 129 ALA A C 1
ATOM 1017 O O . ALA A 1 129 ? 11.578 27.844 11.211 1 89.44 129 ALA A O 1
ATOM 1018 N N . LYS A 1 130 ? 9.773 29.219 11.133 1 88.31 130 LYS A N 1
ATOM 1019 C CA . LYS A 1 130 ? 9.836 29.562 12.555 1 88.31 130 LYS A CA 1
ATOM 1020 C C . LYS A 1 130 ? 8.703 28.875 13.32 1 88.31 130 LYS A C 1
ATOM 1022 O O . LYS A 1 130 ? 8.469 29.188 14.492 1 88.31 130 LYS A O 1
ATOM 1027 N N . TRP A 1 131 ? 7.953 28.125 12.617 1 88.69 131 TRP A N 1
ATOM 1028 C CA . TRP A 1 131 ? 6.867 27.375 13.234 1 88.69 131 TRP A CA 1
ATOM 1029 C C . TRP A 1 131 ? 6.941 25.906 12.859 1 88.69 131 TRP A C 1
ATOM 1031 O O . TRP A 1 131 ? 7.684 25.516 11.953 1 88.69 131 TRP A O 1
ATOM 1041 N N . GLN A 1 132 ? 6.297 25.141 13.703 1 91.75 132 GLN A N 1
ATOM 1042 C CA . GLN A 1 132 ? 6.195 23.703 13.453 1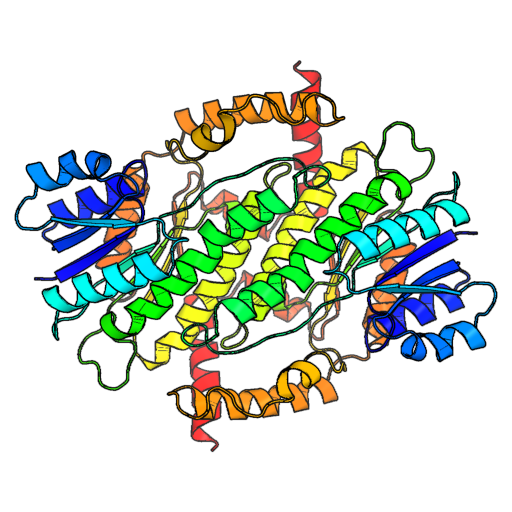 91.75 132 GLN A CA 1
ATOM 1043 C C . GLN A 1 132 ? 4.746 23.234 13.523 1 91.75 132 GLN A C 1
ATOM 1045 O O . GLN A 1 132 ? 4.105 23.328 14.57 1 91.75 132 GLN A O 1
ATOM 1050 N N . GLY A 1 133 ? 4.336 22.797 12.375 1 96.19 133 GLY A N 1
ATOM 1051 C CA . GLY A 1 133 ? 2.994 22.234 12.328 1 96.19 133 GLY A CA 1
ATOM 1052 C C . GLY A 1 133 ? 2.977 20.719 12.461 1 96.19 133 GLY A C 1
ATOM 1053 O O . GLY A 1 133 ? 3.973 20.125 12.867 1 96.19 133 GLY A O 1
ATOM 1054 N N . LYS A 1 134 ? 1.749 20.156 12.297 1 98 134 LYS A N 1
ATOM 1055 C CA . LYS A 1 134 ? 1.557 18.719 12.367 1 98 134 LYS A CA 1
ATOM 1056 C C . LYS A 1 134 ? 0.762 18.203 11.172 1 98 134 LYS A C 1
ATOM 1058 O O . LYS A 1 134 ? -0.04 18.938 10.594 1 98 134 LYS A O 1
ATOM 1063 N N . VAL A 1 135 ? 1.101 17.047 10.789 1 98.25 135 VAL A N 1
ATOM 1064 C CA . VAL A 1 135 ? 0.269 16.312 9.844 1 98.25 135 VAL A CA 1
ATOM 1065 C C . VAL A 1 135 ? -0.461 15.188 10.562 1 98.25 135 VAL A C 1
ATOM 1067 O O . VAL A 1 135 ? 0.163 14.383 11.258 1 98.25 135 VAL A O 1
ATOM 1070 N N . ILE A 1 136 ? -1.752 15.18 10.477 1 98.25 136 ILE A N 1
ATOM 1071 C CA . ILE A 1 136 ? -2.564 14.062 10.961 1 98.25 136 ILE A CA 1
ATOM 1072 C C . ILE A 1 136 ? -3.188 13.328 9.773 1 98.25 136 ILE A C 1
ATOM 1074 O O . ILE A 1 136 ? -3.971 13.914 9.016 1 98.25 136 ILE A O 1
ATOM 1078 N N . GLN A 1 137 ? -2.799 12.125 9.594 1 97.06 137 GLN A N 1
ATOM 1079 C CA . GLN A 1 137 ? -3.332 11.281 8.531 1 97.06 137 GLN A CA 1
ATOM 1080 C C . GLN A 1 137 ? -4.344 10.281 9.086 1 97.06 137 GLN A C 1
ATOM 1082 O O . GLN A 1 137 ? -4.016 9.477 9.961 1 97.06 137 GLN A O 1
ATOM 1087 N N . ILE A 1 138 ? -5.523 10.336 8.531 1 93.38 138 ILE A N 1
ATOM 1088 C CA . ILE A 1 138 ? -6.535 9.359 8.906 1 93.38 138 ILE A CA 1
ATOM 1089 C C . ILE A 1 138 ? -6.34 8.078 8.086 1 93.38 138 ILE A C 1
ATOM 1091 O O . ILE A 1 138 ? -6.531 8.078 6.871 1 93.38 138 ILE A O 1
ATOM 1095 N N . SER A 1 139 ? -5.953 7.051 8.719 1 90.69 139 SER A N 1
ATOM 1096 C CA . SER A 1 139 ? -5.801 5.73 8.117 1 90.69 139 SER A CA 1
ATOM 1097 C C . SER A 1 139 ? -6.941 4.801 8.523 1 90.69 139 SER A C 1
ATOM 1099 O O . SER A 1 139 ? -8.117 5.152 8.375 1 90.69 139 SER A O 1
ATOM 1101 N N . SER A 1 140 ? -6.617 3.549 8.805 1 74.56 140 SER A N 1
ATOM 1102 C CA . SER A 1 140 ? -7.586 2.533 9.195 1 74.56 140 SER A CA 1
ATOM 1103 C C . SER A 1 140 ? -6.902 1.338 9.852 1 74.56 140 SER A C 1
ATOM 1105 O O . SER A 1 140 ? -5.719 1.091 9.617 1 74.56 140 SER A O 1
ATOM 1107 N N . THR A 1 141 ? -7.719 0.752 10.664 1 70.81 141 THR A N 1
ATOM 1108 C CA . THR A 1 141 ? -7.238 -0.532 11.164 1 70.81 141 THR A CA 1
ATOM 1109 C C . THR A 1 141 ? -7.027 -1.513 10.016 1 70.81 141 THR A C 1
ATOM 1111 O O . THR A 1 141 ? -6.234 -2.451 10.133 1 70.81 141 THR A O 1
ATOM 1114 N N . ALA A 1 142 ? -7.707 -1.306 8.953 1 67.38 142 ALA A N 1
ATOM 1115 C CA . ALA A 1 142 ? -7.527 -2.098 7.742 1 67.38 142 ALA A CA 1
ATOM 1116 C C . ALA A 1 142 ? -6.164 -1.828 7.109 1 67.38 142 ALA A C 1
ATOM 1118 O O . ALA A 1 142 ? -5.742 -2.543 6.199 1 67.38 142 ALA A O 1
ATOM 1119 N N . GLY A 1 143 ? -5.469 -0.979 7.609 1 69.94 143 GLY A N 1
ATOM 1120 C CA . GLY A 1 143 ? -4.125 -0.676 7.145 1 69.94 143 GLY A CA 1
ATOM 1121 C C . GLY A 1 143 ? -3.062 -1.559 7.777 1 69.94 143 GLY A C 1
ATOM 1122 O O . GLY A 1 143 ? -1.903 -1.537 7.359 1 69.94 143 GLY A O 1
ATOM 1123 N N . VAL A 1 144 ? -3.543 -2.439 8.672 1 66.56 144 VAL A N 1
ATOM 1124 C CA . VAL A 1 144 ? -2.559 -3.264 9.359 1 66.56 144 VAL A CA 1
ATOM 1125 C C . VAL A 1 144 ? -2.951 -4.734 9.258 1 66.56 144 VAL A C 1
ATOM 1127 O O . VAL A 1 144 ? -2.1 -5.621 9.359 1 66.56 144 VAL A O 1
ATOM 1130 N N . MET A 1 145 ? -4.246 -5.016 8.969 1 68.88 145 MET A N 1
ATOM 1131 C CA . MET A 1 145 ? -4.723 -6.379 8.758 1 68.88 145 MET A CA 1
ATOM 1132 C C . MET A 1 145 ? -5.695 -6.438 7.582 1 68.88 145 MET A C 1
ATOM 1134 O O . MET A 1 145 ? -6.656 -5.668 7.527 1 68.88 145 MET A O 1
ATOM 1138 N N . THR A 1 146 ? -5.488 -7.441 6.812 1 76.88 146 THR A N 1
ATOM 1139 C CA . THR A 1 146 ? -6.309 -7.535 5.609 1 76.88 146 THR A CA 1
ATOM 1140 C C . THR A 1 146 ? -7.309 -8.68 5.727 1 76.88 146 THR A C 1
ATOM 1142 O O . THR A 1 146 ? -6.918 -9.844 5.875 1 76.88 146 THR A O 1
ATOM 1145 N N . ARG A 1 147 ? -8.539 -8.32 5.695 1 75.38 147 ARG A N 1
ATOM 1146 C CA . ARG A 1 147 ? -9.602 -9.312 5.633 1 75.38 147 ARG A CA 1
ATOM 1147 C C . ARG A 1 147 ? -9.961 -9.641 4.188 1 75.38 147 ARG A C 1
ATOM 1149 O O . ARG A 1 147 ? -9.742 -8.828 3.287 1 75.38 147 ARG A O 1
ATOM 1156 N N . PRO A 1 148 ? -10.523 -10.805 4.066 1 83.81 148 PRO A N 1
ATOM 1157 C CA . PRO A 1 148 ? -11.008 -11.086 2.713 1 83.81 148 PRO A CA 1
ATOM 1158 C C . PRO A 1 148 ? -12.023 -10.062 2.219 1 83.81 148 PRO A C 1
ATOM 1160 O O . PRO A 1 148 ? -12.812 -9.539 3.01 1 83.81 148 PRO A O 1
ATOM 1163 N N . MET A 1 149 ? -11.992 -9.773 0.916 1 87.5 149 MET A N 1
ATOM 1164 C CA . MET A 1 149 ? -12.906 -8.859 0.235 1 87.5 149 MET A CA 1
ATOM 1165 C C . MET A 1 149 ? -12.516 -7.41 0.502 1 87.5 149 MET A C 1
ATOM 1167 O O . MET A 1 149 ? -13.008 -6.5 -0.167 1 87.5 149 MET A O 1
ATOM 1171 N N . LEU A 1 150 ? -11.57 -7.207 1.404 1 85 150 LEU A N 1
ATOM 1172 C CA . LEU A 1 150 ? -11.148 -5.848 1.732 1 85 150 LEU A CA 1
ATOM 1173 C C . LEU A 1 150 ? -9.766 -5.559 1.165 1 85 150 LEU A C 1
ATOM 1175 O O . LEU A 1 150 ? -9.172 -4.523 1.474 1 85 150 LEU A O 1
ATOM 1179 N N . GLY A 1 151 ? -9.297 -6.422 0.403 1 91.62 151 GLY A N 1
ATOM 1180 C CA . GLY A 1 151 ? -7.969 -6.301 -0.171 1 91.62 151 GLY A CA 1
ATOM 1181 C C . GLY A 1 151 ? -7.723 -4.953 -0.822 1 91.62 151 GLY A C 1
ATOM 1182 O O . GLY A 1 151 ? -6.734 -4.281 -0.521 1 91.62 151 GLY A O 1
ATOM 1183 N N . PRO A 1 152 ? -8.672 -4.566 -1.705 1 92.06 152 PRO A N 1
ATOM 1184 C CA . PRO A 1 152 ? -8.469 -3.279 -2.377 1 92.06 152 PRO A CA 1
ATOM 1185 C C . PRO A 1 152 ? -8.375 -2.109 -1.399 1 92.06 152 PRO A C 1
ATOM 1187 O O . PRO A 1 152 ? -7.457 -1.29 -1.501 1 92.06 152 PRO A O 1
ATOM 1190 N N . TYR A 1 153 ? -9.148 -2.062 -0.483 1 90.5 153 TYR A N 1
ATOM 1191 C CA . TYR A 1 153 ? -9.148 -0.98 0.495 1 90.5 153 TYR A CA 1
ATOM 1192 C C . TYR A 1 153 ? -7.945 -1.094 1.427 1 90.5 153 TYR A C 1
ATOM 1194 O O . TYR A 1 153 ? -7.195 -0.131 1.602 1 90.5 153 TYR A O 1
ATOM 1202 N N . SER A 1 154 ? -7.754 -2.277 1.995 1 90.62 154 SER A N 1
ATOM 1203 C CA . SER A 1 154 ? -6.668 -2.516 2.941 1 90.62 154 SER A CA 1
ATOM 1204 C C . SER A 1 154 ? -5.312 -2.197 2.32 1 90.62 154 SER A C 1
ATOM 1206 O O . SER A 1 154 ? -4.441 -1.623 2.979 1 90.62 154 SER A O 1
ATOM 1208 N N . SER A 1 155 ? -5.176 -2.557 1.134 1 94 155 SER A N 1
ATOM 1209 C CA . SER A 1 155 ? -3.891 -2.324 0.484 1 94 155 SER A CA 1
ATOM 1210 C C . SER A 1 155 ? -3.598 -0.833 0.357 1 94 155 SER A C 1
ATOM 1212 O O . SER A 1 155 ? -2.457 -0.402 0.535 1 94 155 SER A O 1
ATOM 1214 N N . SER A 1 156 ? -4.562 -0.048 0.046 1 94 156 SER A N 1
ATOM 1215 C CA . SER A 1 156 ? -4.375 1.397 -0.023 1 94 156 SER A CA 1
ATOM 1216 C C . SER A 1 156 ? -4.008 1.974 1.34 1 94 156 SER A C 1
ATOM 1218 O O . SER A 1 156 ? -3.166 2.871 1.434 1 94 156 SER A O 1
ATOM 1220 N N . LYS A 1 157 ? -4.617 1.471 2.312 1 92 157 LYS A N 1
ATOM 1221 C CA . LYS A 1 157 ? -4.348 1.975 3.656 1 92 157 LYS A CA 1
ATOM 1222 C C . LYS A 1 157 ? -2.994 1.49 4.164 1 92 157 LYS A C 1
ATOM 1224 O O . LYS A 1 157 ? -2.312 2.203 4.906 1 92 157 LYS A O 1
ATOM 1229 N N . HIS A 1 158 ? -2.627 0.294 3.797 1 91.56 158 HIS A N 1
ATOM 1230 C CA . HIS A 1 158 ? -1.27 -0.157 4.078 1 91.56 158 HIS A CA 1
ATOM 1231 C C . HIS A 1 158 ? -0.239 0.767 3.438 1 91.56 158 HIS A C 1
ATOM 1233 O O . HIS A 1 158 ? 0.781 1.087 4.055 1 91.56 158 HIS A O 1
ATOM 1239 N N . ALA A 1 159 ? -0.521 1.071 2.227 1 94.31 159 ALA A N 1
ATOM 1240 C CA . ALA A 1 159 ? 0.361 1.994 1.516 1 94.31 159 ALA A CA 1
ATOM 1241 C C . ALA A 1 159 ? 0.472 3.324 2.254 1 94.31 159 ALA A C 1
ATOM 1243 O O . ALA A 1 159 ? 1.57 3.861 2.42 1 94.31 159 ALA A O 1
ATOM 1244 N N . VAL A 1 160 ? -0.618 3.809 2.721 1 94.31 160 VAL A N 1
ATOM 1245 C CA . VAL A 1 160 ? -0.68 5.07 3.449 1 94.31 160 VAL A CA 1
ATOM 1246 C C . VAL A 1 160 ? 0.144 4.969 4.73 1 94.31 160 VAL A C 1
ATOM 1248 O O . VAL A 1 160 ? 0.918 5.875 5.051 1 94.31 160 VAL A O 1
ATOM 1251 N N . GLU A 1 161 ? -0.012 3.908 5.434 1 91.62 161 GLU A N 1
ATOM 1252 C CA . GLU A 1 161 ? 0.754 3.697 6.656 1 91.62 161 GLU A CA 1
ATOM 1253 C C . GLU A 1 161 ? 2.254 3.791 6.391 1 91.62 161 GLU A C 1
ATOM 1255 O O . GLU A 1 161 ? 2.977 4.477 7.117 1 91.62 161 GLU A O 1
ATOM 1260 N N . ALA A 1 162 ? 2.674 3.162 5.371 1 92.06 162 ALA A N 1
ATOM 1261 C CA . ALA A 1 162 ? 4.094 3.121 5.039 1 92.06 162 ALA A CA 1
ATOM 1262 C C . ALA A 1 162 ? 4.602 4.5 4.621 1 92.06 162 ALA A C 1
ATOM 1264 O O . ALA A 1 162 ? 5.684 4.922 5.035 1 92.06 162 ALA A O 1
ATOM 1265 N N . ILE A 1 163 ? 3.873 5.199 3.824 1 95.31 163 ILE A N 1
ATOM 1266 C CA . ILE A 1 163 ? 4.273 6.504 3.312 1 95.31 163 ILE A CA 1
ATOM 1267 C C . ILE A 1 163 ? 4.391 7.496 4.469 1 95.31 163 ILE A C 1
ATOM 1269 O O . ILE A 1 163 ? 5.375 8.234 4.562 1 95.31 163 ILE A O 1
ATOM 1273 N N . TYR A 1 164 ? 3.496 7.453 5.324 1 94.88 164 TYR A N 1
ATOM 1274 C CA . TYR A 1 164 ? 3.48 8.461 6.375 1 94.88 164 TYR A CA 1
ATOM 1275 C C . TYR A 1 164 ? 4.422 8.078 7.512 1 94.88 164 TYR A C 1
ATOM 1277 O O . TYR A 1 164 ? 4.887 8.945 8.258 1 94.88 164 TYR A O 1
ATOM 1285 N N . ASP A 1 165 ? 4.719 6.809 7.652 1 91.5 165 ASP A N 1
ATOM 1286 C CA . ASP A 1 165 ? 5.844 6.434 8.5 1 91.5 165 ASP A CA 1
ATOM 1287 C C . ASP A 1 165 ? 7.148 7.043 7.984 1 91.5 165 ASP A C 1
ATOM 1289 O O . ASP A 1 165 ? 7.93 7.598 8.758 1 91.5 165 ASP A O 1
ATOM 1293 N N . ALA A 1 166 ? 7.34 6.902 6.699 1 92.31 166 ALA A N 1
ATOM 1294 C CA . ALA A 1 166 ? 8.531 7.48 6.09 1 92.31 166 ALA A CA 1
ATOM 1295 C C . ALA A 1 166 ? 8.547 9 6.246 1 92.31 166 ALA A C 1
ATOM 1297 O O . ALA A 1 166 ? 9.57 9.578 6.629 1 92.31 166 ALA A O 1
ATOM 1298 N N . LEU A 1 167 ? 7.438 9.594 5.984 1 95.31 167 LEU A N 1
ATOM 1299 C CA . LEU A 1 167 ? 7.328 11.039 6.086 1 95.31 167 LEU A CA 1
ATOM 1300 C C . LEU A 1 167 ? 7.637 11.508 7.504 1 95.31 167 LEU A C 1
ATOM 1302 O O . LEU A 1 167 ? 8.367 12.484 7.695 1 95.31 167 LEU A O 1
ATOM 1306 N N . ARG A 1 168 ? 7.082 10.82 8.484 1 94.62 168 ARG A N 1
ATOM 1307 C CA . ARG A 1 168 ? 7.301 11.148 9.891 1 94.62 168 ARG A CA 1
ATOM 1308 C C . ARG A 1 168 ? 8.789 11.148 10.227 1 94.62 168 ARG A C 1
ATOM 1310 O O . ARG A 1 168 ? 9.289 12.102 10.828 1 94.62 168 ARG A O 1
ATOM 1317 N N . ARG A 1 169 ? 9.438 10.164 9.781 1 91.31 169 ARG A N 1
ATOM 1318 C CA . ARG A 1 169 ? 10.859 10 10.055 1 91.31 169 ARG A CA 1
ATOM 1319 C C . ARG A 1 169 ? 11.688 11.047 9.32 1 91.31 169 ARG A C 1
ATOM 1321 O O . ARG A 1 169 ? 12.648 11.594 9.875 1 91.31 169 ARG A O 1
ATOM 1328 N N . GLU A 1 170 ? 11.305 11.383 8.148 1 92.88 170 GLU A N 1
ATOM 1329 C CA . GLU A 1 170 ? 12.047 12.328 7.312 1 92.88 170 GLU A CA 1
ATOM 1330 C C . GLU A 1 170 ? 11.867 13.758 7.801 1 92.88 170 GLU A C 1
ATOM 1332 O O . GLU A 1 170 ? 12.812 14.547 7.801 1 92.88 170 GLU A O 1
ATOM 1337 N N . LEU A 1 171 ? 10.719 14.078 8.305 1 94.56 171 LEU A N 1
ATOM 1338 C CA . LEU A 1 171 ? 10.398 15.453 8.68 1 94.56 171 LEU A CA 1
ATOM 1339 C C . LEU A 1 171 ? 10.969 15.781 10.055 1 94.56 171 LEU A C 1
ATOM 1341 O O . LEU A 1 171 ? 10.883 16.922 10.5 1 94.56 171 LEU A O 1
ATOM 1345 N N . MET A 1 172 ? 11.516 14.797 10.688 1 91.19 172 MET A N 1
ATOM 1346 C CA . MET A 1 172 ? 12.117 15.031 11.992 1 91.19 172 MET A CA 1
ATOM 1347 C C . MET A 1 172 ? 13.203 16.094 11.906 1 91.19 172 MET A C 1
ATOM 1349 O O . MET A 1 172 ? 13.453 16.812 12.883 1 91.19 172 MET A O 1
ATOM 1353 N N . ILE A 1 173 ? 13.781 16.266 10.742 1 89.06 173 ILE A N 1
ATOM 1354 C CA . ILE A 1 173 ? 14.852 17.25 10.578 1 89.06 173 ILE A CA 1
ATOM 1355 C C . ILE A 1 173 ? 14.289 18.656 10.727 1 89.06 173 ILE A C 1
ATOM 1357 O O . ILE A 1 173 ? 15.031 19.609 10.977 1 89.06 173 ILE A O 1
ATOM 1361 N N . TYR A 1 174 ? 12.961 18.812 10.586 1 92.62 174 TYR A N 1
ATOM 1362 C CA . TYR A 1 174 ? 12.312 20.109 10.695 1 92.62 174 TYR A CA 1
ATOM 1363 C C . TYR A 1 174 ? 11.508 20.219 11.984 1 92.62 174 TYR A C 1
ATOM 1365 O O . TYR A 1 174 ? 11.016 21.297 12.328 1 92.62 174 TYR A O 1
ATOM 1373 N N . GLY A 1 175 ? 11.305 19.078 12.617 1 92.06 175 GLY A N 1
ATOM 1374 C CA . GLY A 1 175 ? 10.492 19.062 13.82 1 92.06 175 GLY A CA 1
ATOM 1375 C C . GLY A 1 175 ? 9 19.031 13.531 1 92.06 175 GLY A C 1
ATOM 1376 O O . GLY A 1 175 ? 8.188 19.344 14.406 1 92.06 175 GLY A O 1
ATOM 1377 N N . VAL A 1 176 ? 8.641 18.781 12.305 1 94.94 176 VAL A N 1
ATOM 1378 C CA . VAL A 1 176 ? 7.234 18.625 11.938 1 94.94 176 VAL A CA 1
ATOM 1379 C C . VAL A 1 176 ? 6.754 17.234 12.289 1 94.94 176 VAL A C 1
ATOM 1381 O O . VAL A 1 176 ? 7.34 16.234 11.852 1 94.94 176 VAL A O 1
ATOM 1384 N N . GLU A 1 177 ? 5.711 17.141 13.07 1 95.38 177 GLU A N 1
ATOM 1385 C CA . GLU A 1 177 ? 5.199 15.844 13.531 1 95.38 177 GLU A CA 1
ATOM 1386 C C . GLU A 1 177 ? 4.199 15.266 12.539 1 95.38 177 GLU A C 1
ATOM 1388 O O . GLU A 1 177 ? 3.436 16 11.906 1 95.38 177 GLU A O 1
ATOM 1393 N N . VAL A 1 178 ? 4.27 13.961 12.375 1 96.5 178 VAL A N 1
ATOM 1394 C CA . VAL A 1 178 ? 3.305 13.219 11.57 1 96.5 178 VAL A CA 1
ATOM 1395 C C . VAL A 1 178 ? 2.662 12.125 12.414 1 96.5 178 VAL A C 1
ATOM 1397 O O . VAL A 1 178 ? 3.359 11.305 13.008 1 96.5 178 VAL A O 1
ATOM 1400 N N . VAL A 1 179 ? 1.35 12.188 12.453 1 96.25 179 VAL A N 1
ATOM 1401 C CA . VAL A 1 179 ? 0.594 11.273 13.297 1 96.25 179 VAL A CA 1
ATOM 1402 C C . VAL A 1 179 ? -0.429 10.516 12.453 1 96.25 179 VAL A C 1
ATOM 1404 O O . VAL A 1 179 ? -1.068 11.094 11.578 1 96.25 179 VAL A O 1
ATOM 1407 N N . LEU A 1 180 ? -0.504 9.234 12.742 1 94.38 180 LEU A N 1
ATOM 1408 C CA . LEU A 1 180 ? -1.534 8.406 12.109 1 94.38 180 LEU A CA 1
ATOM 1409 C C . LEU A 1 180 ? -2.67 8.125 13.086 1 94.38 180 LEU A C 1
ATOM 1411 O O . LEU A 1 180 ? -2.428 7.762 14.242 1 94.38 180 LEU A O 1
ATOM 1415 N N . ILE A 1 181 ? -3.875 8.383 12.648 1 93.69 181 ILE A N 1
ATOM 1416 C CA . ILE A 1 181 ? -5.059 7.918 13.359 1 93.69 181 ILE A CA 1
ATOM 1417 C C . ILE A 1 181 ? -5.629 6.684 12.664 1 93.69 181 ILE A C 1
ATOM 1419 O O . ILE A 1 181 ? -5.848 6.699 11.445 1 93.69 181 ILE A O 1
ATOM 1423 N N . GLU A 1 182 ? -5.812 5.633 13.383 1 89.38 182 GLU A N 1
ATOM 1424 C CA . GLU A 1 182 ? -6.285 4.367 12.828 1 89.38 182 GLU A CA 1
ATOM 1425 C C . GLU A 1 182 ? -7.66 4.004 13.375 1 89.38 182 GLU A C 1
ATOM 1427 O O . GLU A 1 182 ? -7.77 3.273 14.367 1 89.38 182 GLU A O 1
ATOM 1432 N N . PRO A 1 183 ? -8.656 4.441 12.633 1 83.44 183 PRO A N 1
ATOM 1433 C CA . PRO A 1 183 ? -10.008 4.09 13.078 1 83.44 183 PRO A CA 1
ATOM 1434 C C . PRO A 1 183 ? -10.383 2.646 12.742 1 83.44 183 PRO A C 1
ATOM 1436 O O . PRO A 1 183 ? -10.023 2.145 11.672 1 83.44 183 PRO A O 1
ATOM 1439 N N . GLY A 1 184 ? -10.922 1.981 13.68 1 75.88 184 GLY A N 1
ATOM 1440 C CA . GLY A 1 184 ? -11.641 0.753 13.383 1 75.88 184 GLY A CA 1
ATOM 1441 C C . GLY A 1 184 ? -13.023 0.997 12.812 1 75.88 184 GLY A C 1
ATOM 1442 O O . GLY A 1 184 ? -13.219 1.924 12.023 1 75.88 184 GLY A O 1
ATOM 1443 N N . PRO A 1 185 ? -13.969 0.119 13.117 1 68.75 185 PRO A N 1
ATOM 1444 C CA . PRO A 1 185 ? -15.336 0.362 12.656 1 68.75 185 PRO A CA 1
ATOM 1445 C C . PRO A 1 185 ? -15.945 1.622 13.258 1 68.75 185 PRO A C 1
ATOM 1447 O O . PRO A 1 185 ? -16.047 1.739 14.484 1 68.75 185 PRO A O 1
ATOM 1450 N N . ILE A 1 186 ? -16.141 2.527 12.43 1 71.12 186 ILE A N 1
ATOM 1451 C CA . ILE A 1 186 ? -16.734 3.797 12.836 1 71.12 186 ILE A CA 1
ATOM 1452 C C . ILE A 1 186 ? -18.062 3.998 12.117 1 71.12 186 ILE A C 1
ATOM 1454 O O . ILE A 1 186 ? -18.219 3.6 10.961 1 71.12 186 ILE A O 1
ATOM 1458 N N . LYS A 1 187 ? -18.984 4.551 12.859 1 69.25 187 LYS A N 1
ATOM 1459 C CA . LYS A 1 187 ? -20.297 4.852 12.281 1 69.25 187 LYS A CA 1
ATOM 1460 C C . LYS A 1 187 ? -20.188 5.941 11.219 1 69.25 187 LYS A C 1
ATOM 1462 O O . LYS A 1 187 ? -20.344 7.125 11.516 1 69.25 187 LYS A O 1
ATOM 1467 N N . THR A 1 188 ? -19.781 5.531 10.016 1 67.88 188 THR A N 1
ATOM 1468 C CA . THR A 1 188 ? -19.672 6.453 8.891 1 67.88 188 THR A CA 1
ATOM 1469 C C . THR A 1 188 ? -20.234 5.832 7.621 1 67.88 188 THR A C 1
ATOM 1471 O O . THR A 1 188 ? -20.484 4.625 7.57 1 67.88 188 THR A O 1
ATOM 1474 N N . GLU A 1 189 ? -20.484 6.762 6.781 1 62.09 189 GLU A N 1
ATOM 1475 C CA . GLU A 1 189 ? -21.062 6.332 5.512 1 62.09 189 GLU A CA 1
ATOM 1476 C C . GLU A 1 189 ? -19.969 5.945 4.516 1 62.09 189 GLU A C 1
ATOM 1478 O O . GLU A 1 189 ? -20.188 5.957 3.305 1 62.09 189 GLU A O 1
ATOM 1483 N N . ILE A 1 190 ? -18.828 5.598 4.965 1 64.5 190 ILE A N 1
ATOM 1484 C CA . ILE A 1 190 ? -17.734 5.387 4.035 1 64.5 190 ILE A CA 1
ATOM 1485 C C . ILE A 1 190 ? -18 4.145 3.188 1 64.5 190 ILE A C 1
ATOM 1487 O O . ILE A 1 190 ? -17.688 4.117 1.997 1 64.5 190 ILE A O 1
ATOM 1491 N N . TRP A 1 191 ? -18.641 3.223 3.75 1 63.38 191 TRP A N 1
ATOM 1492 C CA . TRP A 1 191 ? -18.891 1.964 3.059 1 63.38 191 TRP A CA 1
ATOM 1493 C C . TRP A 1 191 ? -20.172 2.045 2.221 1 63.38 191 TRP A C 1
ATOM 1495 O O . TRP A 1 191 ? -20.328 1.303 1.248 1 63.38 191 TRP A O 1
ATOM 1505 N N . GLY A 1 192 ? -21.031 2.854 2.746 1 61.22 192 GLY A N 1
ATOM 1506 C CA . GLY A 1 192 ? -22.297 3.027 2.025 1 61.22 192 GLY A CA 1
ATOM 1507 C C . GLY A 1 192 ? -22.109 3.652 0.655 1 61.22 192 GLY A C 1
ATOM 1508 O O . GLY A 1 192 ? -22.797 3.283 -0.297 1 61.22 192 GLY A O 1
ATOM 1509 N N . LYS A 1 193 ? -21.188 4.418 0.528 1 58.25 193 LYS A N 1
ATOM 1510 C CA . LYS A 1 193 ? -20.922 5.066 -0.754 1 58.25 193 LYS A CA 1
ATOM 1511 C C . LYS A 1 193 ? -20.359 4.074 -1.763 1 58.25 193 LYS A C 1
ATOM 1513 O O . LYS A 1 193 ? -20.469 4.273 -2.973 1 58.25 193 LYS A O 1
ATOM 1518 N N . ALA A 1 194 ? -19.828 3.004 -1.191 1 56.47 194 ALA A N 1
ATOM 1519 C CA . ALA A 1 194 ? -19.25 1.973 -2.043 1 56.47 194 ALA A CA 1
ATOM 1520 C C . ALA A 1 194 ? -20.312 1.047 -2.607 1 56.47 194 ALA A C 1
ATOM 1522 O O . ALA A 1 194 ? -20.109 0.396 -3.633 1 56.47 194 ALA A O 1
ATOM 1523 N N . LYS A 1 195 ? -21.484 0.997 -1.98 1 60.34 195 LYS A N 1
ATOM 1524 C CA . LYS A 1 195 ? -22.547 0.033 -2.273 1 60.34 195 LYS A CA 1
ATOM 1525 C C . LYS A 1 195 ? -23.453 0.536 -3.393 1 60.34 195 LYS A C 1
ATOM 1527 O O . LYS A 1 195 ? -24.297 -0.207 -3.895 1 60.34 195 LYS A O 1
ATOM 1532 N N . SER A 1 196 ? -23.469 1.803 -3.799 1 56.19 196 SER A N 1
ATOM 1533 C CA . SER A 1 196 ? -24.562 2.357 -4.59 1 56.19 196 SER A CA 1
ATOM 1534 C C . SER A 1 196 ? -24.859 1.491 -5.812 1 56.19 196 SER A C 1
ATOM 1536 O O . SER A 1 196 ? -25.938 1.591 -6.406 1 56.19 196 SER A O 1
ATOM 1538 N N . GLY A 1 197 ? -24.234 0.437 -6.09 1 61.88 197 GLY A N 1
ATOM 1539 C CA . GLY A 1 197 ? -24.516 -0.148 -7.391 1 61.88 197 GLY A CA 1
ATOM 1540 C C . GLY A 1 197 ? -24.891 -1.617 -7.316 1 61.88 197 GLY A C 1
ATOM 1541 O O . GLY A 1 197 ? -24.828 -2.33 -8.32 1 61.88 197 GLY A O 1
ATOM 1542 N N . GLY A 1 198 ? -25.453 -2.146 -6.172 1 74.81 198 GLY A N 1
ATOM 1543 C CA . GLY A 1 198 ? -25.781 -3.562 -6.082 1 74.81 198 GLY A CA 1
ATOM 1544 C C . GLY A 1 198 ? -24.547 -4.438 -5.891 1 74.81 198 GLY A C 1
ATOM 1545 O O . GLY A 1 198 ? -23.5 -3.955 -5.473 1 74.81 198 GLY A O 1
ATOM 1546 N N . ASN A 1 199 ? -24.766 -5.758 -5.996 1 85.25 199 ASN A N 1
ATOM 1547 C CA . ASN A 1 199 ? -23.688 -6.73 -5.898 1 85.25 199 ASN A CA 1
ATOM 1548 C C . ASN A 1 199 ? -22.984 -6.93 -7.242 1 85.25 199 ASN A C 1
ATOM 1550 O O . ASN A 1 199 ? -23.438 -7.723 -8.07 1 85.25 199 ASN A O 1
ATOM 1554 N N . PRO A 1 200 ? -21.922 -6.234 -7.461 1 87.19 200 PRO A N 1
ATOM 1555 C CA . PRO A 1 200 ? -21.234 -6.324 -8.75 1 87.19 200 PRO A CA 1
ATOM 1556 C C . PRO A 1 200 ? -20.609 -7.695 -8.992 1 87.19 200 PRO A C 1
ATOM 1558 O O . PRO A 1 200 ? -20.172 -7.992 -10.109 1 87.19 200 PRO A O 1
ATOM 1561 N N . TYR A 1 201 ? -20.656 -8.57 -7.965 1 91.38 201 TYR A N 1
ATOM 1562 C CA . TYR A 1 201 ? -20 -9.859 -8.086 1 91.38 201 TYR A CA 1
ATOM 1563 C C . TYR A 1 201 ? -21 -11 -8.016 1 91.38 201 TYR A C 1
ATOM 1565 O O . TYR A 1 201 ? -20.641 -12.148 -7.738 1 91.38 201 TYR A O 1
ATOM 1573 N N . LYS A 1 202 ? -22.203 -10.695 -8.234 1 90.5 202 LYS A N 1
ATOM 1574 C CA . LYS A 1 202 ? -23.312 -11.648 -8.062 1 90.5 202 LYS A CA 1
ATOM 1575 C C . LYS A 1 202 ? -23.109 -12.867 -8.953 1 90.5 202 LYS A C 1
ATOM 1577 O O . LYS A 1 202 ? -23.531 -13.977 -8.594 1 90.5 202 LYS A O 1
ATOM 1582 N N . ASP A 1 203 ? -22.484 -12.719 -10.109 1 91.5 203 ASP A N 1
ATOM 1583 C CA . ASP A 1 203 ? -22.359 -13.797 -11.078 1 91.5 203 ASP A CA 1
ATOM 1584 C C . ASP A 1 203 ? -21.047 -14.547 -10.906 1 91.5 203 ASP A C 1
ATOM 1586 O O . ASP A 1 203 ? -20.672 -15.367 -11.75 1 91.5 203 ASP A O 1
ATOM 1590 N N . THR A 1 204 ? -20.359 -14.305 -9.844 1 92.44 204 THR A N 1
ATOM 1591 C CA . THR A 1 204 ? -19.109 -14.992 -9.539 1 92.44 204 THR A CA 1
ATOM 1592 C C . THR A 1 204 ? -19.281 -15.922 -8.344 1 92.44 204 THR A C 1
ATOM 1594 O O . THR A 1 204 ? -20.328 -15.922 -7.695 1 92.44 204 THR A O 1
ATOM 1597 N N . ASP A 1 205 ? -18.266 -16.703 -8.086 1 91.12 205 ASP A N 1
ATOM 1598 C CA . ASP A 1 205 ? -18.297 -17.625 -6.953 1 91.12 205 ASP A CA 1
ATOM 1599 C C . ASP A 1 205 ? -18.328 -16.875 -5.629 1 91.12 205 ASP A C 1
ATOM 1601 O O . ASP A 1 205 ? -18.594 -17.453 -4.578 1 91.12 205 ASP A O 1
ATOM 1605 N N . TYR A 1 206 ? -18.141 -15.531 -5.746 1 91.44 206 TYR A N 1
ATOM 1606 C CA . TYR A 1 206 ? -18.062 -14.719 -4.539 1 91.44 206 TYR A CA 1
ATOM 1607 C C . TYR A 1 206 ? -19.375 -13.992 -4.281 1 91.44 206 TYR A C 1
ATOM 1609 O O . TYR A 1 206 ? -19.484 -13.219 -3.33 1 91.44 206 TYR A O 1
ATOM 1617 N N . GLY A 1 207 ? -20.312 -14.203 -5.16 1 89.19 207 GLY A N 1
ATOM 1618 C CA . GLY A 1 207 ? -21.562 -13.453 -5.09 1 89.19 207 GLY A CA 1
ATOM 1619 C C . GLY A 1 207 ? -22.219 -13.516 -3.725 1 89.19 207 GLY A C 1
ATOM 1620 O O . GLY A 1 207 ? -22.547 -12.484 -3.139 1 89.19 207 GLY A O 1
ATOM 1621 N N . GLU A 1 208 ? -22.375 -14.695 -3.23 1 86.44 208 GLU A N 1
ATOM 1622 C CA . GLU A 1 208 ? -23.047 -14.883 -1.948 1 86.44 208 GLU A CA 1
ATOM 1623 C C . GLU A 1 208 ? -22.203 -14.32 -0.8 1 86.44 208 GLU A C 1
ATOM 1625 O O . GLU A 1 208 ? -22.75 -13.711 0.126 1 86.44 208 GLU A O 1
ATOM 1630 N N . ILE A 1 209 ? -20.969 -14.562 -0.908 1 84.19 209 ILE A N 1
ATOM 1631 C CA . ILE A 1 209 ? -20.062 -14.062 0.118 1 84.19 209 ILE A CA 1
ATOM 1632 C C . ILE A 1 209 ? -20.125 -12.539 0.172 1 84.19 209 ILE A C 1
ATOM 1634 O O . ILE A 1 209 ? -20.234 -11.953 1.252 1 84.19 209 ILE A O 1
ATOM 1638 N N . PHE A 1 210 ? -20.062 -11.969 -0.956 1 85.25 210 PHE A N 1
ATOM 1639 C CA . PHE A 1 210 ? -20.094 -10.516 -1.051 1 85.25 210 PHE A CA 1
ATOM 1640 C C . PHE A 1 210 ? -21.406 -9.961 -0.494 1 85.25 210 PHE A C 1
ATOM 1642 O O . PHE A 1 210 ? -21.406 -8.969 0.229 1 85.25 210 PHE A O 1
ATOM 1649 N N . ALA A 1 211 ? -22.484 -10.602 -0.774 1 83.56 211 ALA A N 1
ATOM 1650 C CA . ALA A 1 211 ? -23.797 -10.164 -0.298 1 83.56 211 ALA A CA 1
ATOM 1651 C C . ALA A 1 211 ? -23.859 -10.18 1.227 1 83.56 211 ALA A C 1
ATOM 1653 O O . ALA A 1 211 ? -24.391 -9.25 1.841 1 83.56 211 ALA A O 1
ATOM 1654 N N . GLN A 1 212 ? -23.297 -11.133 1.806 1 81.5 212 GLN A N 1
ATOM 1655 C CA . GLN A 1 212 ? -23.328 -11.266 3.258 1 81.5 212 GLN A CA 1
ATOM 1656 C C . GLN A 1 212 ? -22.391 -10.25 3.916 1 81.5 212 GLN A C 1
ATOM 1658 O O . GLN A 1 212 ? -22.719 -9.695 4.969 1 81.5 212 GLN A O 1
ATOM 1663 N N . LEU A 1 213 ? -21.328 -10.102 3.262 1 77.56 213 LEU A N 1
ATOM 1664 C CA . LEU A 1 213 ? -20.391 -9.102 3.76 1 77.56 213 LEU A CA 1
ATOM 1665 C C . LEU A 1 213 ? -21.016 -7.703 3.697 1 77.56 213 LEU A C 1
ATOM 1667 O O . LEU A 1 213 ? -20.828 -6.902 4.613 1 77.56 213 LEU A O 1
ATOM 1671 N N . ASP A 1 214 ? -21.578 -7.473 2.654 1 75.5 214 ASP A N 1
ATOM 1672 C CA . ASP A 1 214 ? -22.25 -6.184 2.471 1 75.5 214 ASP A CA 1
ATOM 1673 C C . ASP A 1 214 ? -23.25 -5.918 3.588 1 75.5 214 ASP A C 1
ATOM 1675 O O . ASP A 1 214 ? -23.312 -4.809 4.121 1 75.5 214 ASP A O 1
ATOM 1679 N N . LYS A 1 215 ? -23.938 -6.961 3.938 1 75.06 215 LYS A N 1
ATOM 1680 C CA . LYS A 1 215 ? -24.906 -6.859 5.035 1 75.06 215 LYS A CA 1
ATOM 1681 C C . LYS A 1 215 ? -24.188 -6.637 6.367 1 75.06 215 LYS A C 1
ATOM 1683 O O . LYS A 1 215 ? -24.641 -5.84 7.191 1 75.06 215 LYS A O 1
ATOM 1688 N N . ALA A 1 216 ? -23.125 -7.297 6.484 1 71.5 216 ALA A N 1
ATOM 1689 C CA . ALA A 1 216 ? -22.344 -7.188 7.719 1 71.5 216 ALA A CA 1
ATOM 1690 C C . ALA A 1 216 ? -21.75 -5.789 7.871 1 71.5 216 ALA A C 1
ATOM 1692 O O . ALA A 1 216 ? -21.734 -5.23 8.969 1 71.5 216 ALA A O 1
ATOM 1693 N N . VAL A 1 217 ? -21.266 -5.324 6.801 1 71.62 217 VAL A N 1
ATOM 1694 C CA . VAL A 1 217 ? -20.688 -3.984 6.797 1 71.62 217 VAL A CA 1
ATOM 1695 C C . VAL A 1 217 ? -21.75 -2.961 7.188 1 71.62 217 VAL A C 1
ATOM 1697 O O . VAL A 1 217 ? -21.484 -2.037 7.957 1 71.62 217 VAL A O 1
ATOM 1700 N N . ASP A 1 218 ? -22.891 -3.133 6.754 1 70.5 218 ASP A N 1
ATOM 1701 C CA . ASP A 1 218 ? -24.016 -2.271 7.117 1 70.5 218 ASP A CA 1
ATOM 1702 C C . ASP A 1 218 ? -24.266 -2.314 8.625 1 70.5 218 ASP A C 1
ATOM 1704 O O . ASP A 1 218 ? -24.531 -1.282 9.242 1 70.5 218 ASP A O 1
ATOM 1708 N N . GLU A 1 219 ? -24.156 -3.488 9.141 1 70.19 219 GLU A N 1
ATOM 1709 C CA . GLU A 1 219 ? -24.422 -3.674 10.562 1 70.19 219 GLU A CA 1
ATOM 1710 C C . GLU A 1 219 ? -23.312 -3.055 11.414 1 70.19 219 GLU A C 1
ATOM 1712 O O . GLU A 1 219 ? -23.578 -2.469 12.469 1 70.19 219 GLU A O 1
ATOM 1717 N N . ILE A 1 220 ? -22.109 -3.178 10.883 1 66.38 220 ILE A N 1
ATOM 1718 C CA . ILE A 1 220 ? -20.969 -2.635 11.594 1 66.38 220 ILE A CA 1
ATOM 1719 C C . ILE A 1 220 ? -21.031 -1.109 11.602 1 66.38 220 ILE A C 1
ATOM 1721 O O . ILE A 1 220 ? -20.719 -0.474 12.609 1 66.38 220 ILE A O 1
ATOM 1725 N N . GLU A 1 221 ? -21.312 -0.607 10.523 1 66.25 221 GLU A N 1
ATOM 1726 C CA . GLU A 1 221 ? -21.453 0.844 10.445 1 66.25 221 GLU A CA 1
ATOM 1727 C C . GLU A 1 221 ? -22.453 1.363 11.477 1 66.25 221 GLU A C 1
ATOM 1729 O O . GLU A 1 221 ? -22.312 2.484 11.969 1 66.25 221 GLU A O 1
ATOM 1734 N N . LYS A 1 222 ? -23.422 0.459 11.906 1 66.5 222 LYS A N 1
ATOM 1735 C CA . LYS A 1 222 ? -24.453 0.855 12.867 1 66.5 222 LYS A CA 1
ATOM 1736 C C . LYS A 1 222 ? -23.938 0.715 14.297 1 66.5 222 LYS A C 1
ATOM 1738 O O . LYS A 1 222 ? -24.406 1.428 15.195 1 66.5 222 LYS A O 1
ATOM 1743 N N . ILE A 1 223 ? -22.969 -0.179 14.375 1 64.94 223 ILE A N 1
ATOM 1744 C CA . ILE A 1 223 ? -22.547 -0.488 15.742 1 64.94 223 ILE A CA 1
ATOM 1745 C C . ILE A 1 223 ? -21.156 0.063 15.984 1 64.94 223 ILE A C 1
ATOM 1747 O O . ILE A 1 223 ? -20.625 -0.044 17.094 1 64.94 223 ILE A O 1
ATOM 1751 N N . GLY A 1 224 ? -20.594 0.69 15.008 1 73.56 224 GLY A N 1
ATOM 1752 C CA . GLY A 1 224 ? -19.25 1.233 15.172 1 73.56 224 GLY A CA 1
ATOM 1753 C C . GLY A 1 224 ? -19.188 2.369 16.172 1 73.56 224 GLY A C 1
ATOM 1754 O O . GLY A 1 224 ? -20.219 2.783 16.719 1 73.56 224 GLY A O 1
ATOM 1755 N N . LEU A 1 225 ? -17.922 2.74 16.562 1 80 225 LEU A N 1
ATOM 1756 C CA . LEU A 1 225 ? -17.703 3.881 17.453 1 80 225 LEU A CA 1
ATOM 1757 C C . LEU A 1 225 ? -18.188 5.172 16.812 1 80 225 LEU A C 1
ATOM 1759 O O . LEU A 1 225 ? -18.219 5.285 15.578 1 80 225 LEU A O 1
ATOM 1763 N N . PRO A 1 226 ? -18.672 6.047 17.641 1 87 226 PRO A N 1
ATOM 1764 C CA . PRO A 1 226 ? -19.078 7.336 17.078 1 87 226 PRO A CA 1
ATOM 1765 C C . PRO A 1 226 ? -17.922 8.109 16.453 1 87 226 PRO A C 1
ATOM 1767 O O . PRO A 1 226 ? -16.766 7.953 16.875 1 87 226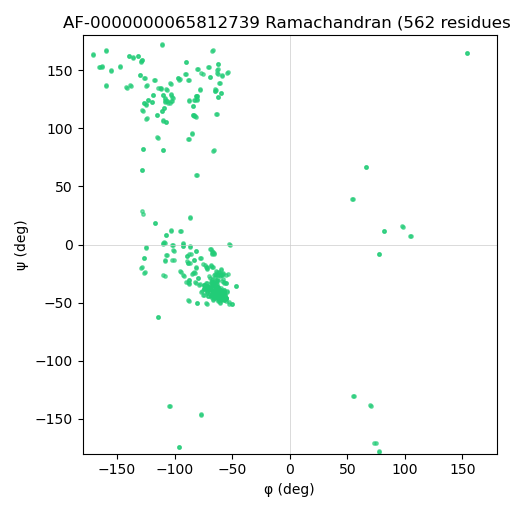 PRO A O 1
ATOM 1770 N N . VAL A 1 227 ? -18.234 8.891 15.477 1 89.81 227 VAL A N 1
ATOM 1771 C CA . VAL A 1 227 ? -17.234 9.68 14.75 1 89.81 227 VAL A CA 1
ATOM 1772 C C . VAL A 1 227 ? -16.516 10.625 15.719 1 89.81 227 VAL A C 1
ATOM 1774 O O . VAL A 1 227 ? -15.359 10.969 15.5 1 89.81 227 VAL A O 1
ATOM 1777 N N . GLU A 1 228 ? -17.141 10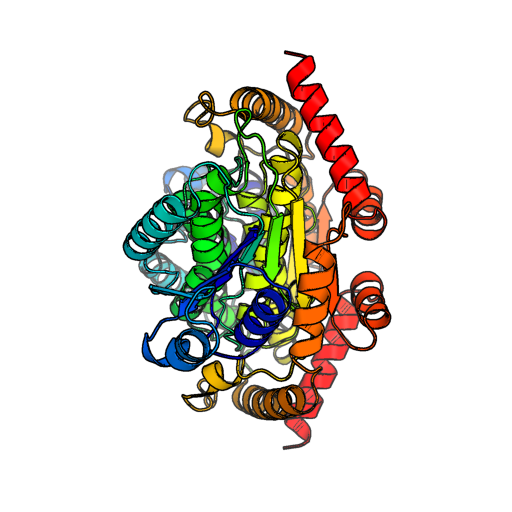.984 16.812 1 92.5 228 GLU A N 1
ATOM 1778 C CA . GLU A 1 228 ? -16.578 11.898 17.812 1 92.5 228 GLU A CA 1
ATOM 1779 C C . GLU A 1 228 ? -15.352 11.281 18.484 1 92.5 228 GLU A C 1
ATOM 1781 O O . GLU A 1 228 ? -14.453 12.008 18.922 1 92.5 228 GLU A O 1
ATOM 1786 N N . ALA A 1 229 ? -15.328 10 18.531 1 92.12 229 ALA A N 1
ATOM 1787 C CA . ALA A 1 229 ? -14.164 9.328 19.094 1 92.12 229 ALA A CA 1
ATOM 1788 C C . ALA A 1 229 ? -12.914 9.594 18.266 1 92.12 229 ALA A C 1
ATOM 1790 O O . ALA A 1 229 ? -11.836 9.836 18.812 1 92.12 229 ALA A O 1
ATOM 1791 N N . VAL A 1 230 ? -13.086 9.617 17.031 1 93.69 230 VAL A N 1
ATOM 1792 C CA . VAL A 1 230 ? -11.969 9.883 16.125 1 93.69 230 VAL A CA 1
ATOM 1793 C C . VAL A 1 230 ? -11.578 11.352 16.219 1 93.69 230 VAL A C 1
ATOM 1795 O O . VAL A 1 230 ? -10.391 11.688 16.281 1 93.69 230 VAL A O 1
ATOM 1798 N N . ALA A 1 231 ? -12.57 12.211 16.281 1 96.81 231 ALA A N 1
ATOM 1799 C CA . ALA A 1 231 ? -12.32 13.648 16.406 1 96.81 231 ALA A CA 1
ATOM 1800 C C . ALA A 1 231 ? -11.57 13.961 17.703 1 96.81 231 ALA A C 1
ATOM 1802 O O . ALA A 1 231 ? -10.695 14.828 17.719 1 96.81 231 ALA A O 1
ATOM 1803 N N . GLY A 1 232 ? -11.969 13.266 18.719 1 96.75 232 GLY A N 1
ATOM 1804 C CA . GLY A 1 232 ? -11.289 13.43 20 1 96.75 232 GLY A CA 1
ATOM 1805 C C . GLY A 1 232 ? -9.82 13.07 19.938 1 96.75 232 GLY A C 1
ATOM 1806 O O . GLY A 1 232 ? -8.969 13.789 20.469 1 96.75 232 GLY A O 1
ATOM 1807 N N . LYS A 1 233 ? -9.523 12 19.266 1 95.81 233 LYS A N 1
ATOM 1808 C CA . LYS A 1 233 ? -8.141 11.555 19.156 1 95.81 233 LYS A CA 1
ATOM 1809 C C . LYS A 1 233 ? -7.336 12.484 18.25 1 95.81 233 LYS A C 1
ATOM 1811 O O . LYS A 1 233 ? -6.148 12.719 18.484 1 95.81 233 LYS A O 1
ATOM 1816 N N . ALA A 1 234 ? -7.969 12.977 17.25 1 97.12 234 ALA A N 1
ATOM 1817 C CA . ALA A 1 234 ? -7.309 13.953 16.391 1 97.12 234 ALA A CA 1
ATOM 1818 C C . ALA A 1 234 ? -6.934 15.211 17.172 1 97.12 234 ALA A C 1
ATOM 1820 O O . ALA A 1 234 ? -5.828 15.734 17.031 1 97.12 234 ALA A O 1
ATOM 1821 N N . TRP A 1 235 ? -7.832 15.68 18 1 98.31 235 TRP A N 1
ATOM 1822 C CA . TRP A 1 235 ? -7.562 16.844 18.828 1 98.31 235 TRP A CA 1
ATOM 1823 C C . TRP A 1 235 ? -6.438 16.562 19.828 1 98.31 235 TRP A C 1
ATOM 1825 O O . TRP A 1 235 ? -5.531 17.375 20 1 98.31 235 TRP A O 1
ATOM 1835 N N . GLU A 1 236 ? -6.531 15.383 20.438 1 97.88 236 GLU A N 1
ATOM 1836 C CA . GLU A 1 236 ? -5.48 14.977 21.359 1 97.88 236 GLU A CA 1
ATOM 1837 C C . GLU A 1 236 ? -4.113 14.992 20.688 1 97.88 236 GLU A C 1
ATOM 1839 O O . GLU A 1 236 ? -3.143 15.5 21.266 1 97.88 236 GLU A O 1
ATOM 1844 N N . ALA A 1 237 ? -4.074 14.438 19.531 1 96.88 237 ALA A N 1
ATOM 1845 C CA . ALA A 1 237 ? -2.822 14.391 18.781 1 96.88 237 ALA A CA 1
ATOM 1846 C C . ALA A 1 237 ? -2.332 15.797 18.438 1 96.88 237 ALA A C 1
ATOM 1848 O O . ALA A 1 237 ? -1.133 16.078 18.516 1 96.88 237 ALA A O 1
ATOM 1849 N N . PHE A 1 238 ? -3.211 16.688 18.141 1 97.94 238 PHE A N 1
ATOM 1850 C CA . PHE A 1 238 ? -2.873 18.047 17.734 1 97.94 238 PHE A CA 1
ATOM 1851 C C . PHE A 1 238 ? -2.27 18.812 18.906 1 97.94 238 PHE A C 1
ATOM 1853 O O . PHE A 1 238 ? -1.229 19.453 18.75 1 97.94 238 PHE A O 1
ATOM 1860 N N . VAL A 1 239 ? -2.852 18.672 20.031 1 97.75 239 VAL A N 1
ATOM 1861 C CA . VAL A 1 239 ? -2.461 19.547 21.141 1 97.75 239 VAL A CA 1
ATOM 1862 C C . VAL A 1 239 ? -1.296 18.922 21.906 1 97.75 239 VAL A C 1
ATOM 1864 O O . VAL A 1 239 ? -0.641 19.594 22.703 1 97.75 239 VAL A O 1
ATOM 1867 N N . ALA A 1 240 ? -1.062 17.656 21.703 1 96.44 240 ALA A N 1
ATOM 1868 C CA . ALA A 1 240 ? 0.022 16.984 22.422 1 96.44 240 ALA A CA 1
ATOM 1869 C C . ALA A 1 240 ? 1.379 17.562 22.016 1 96.44 240 ALA A C 1
ATOM 1871 O O . ALA A 1 240 ? 1.649 17.766 20.844 1 96.44 240 ALA A O 1
ATOM 1872 N N . LYS A 1 241 ? 2.254 17.859 22.953 1 93.56 241 LYS A N 1
ATOM 1873 C CA . LYS A 1 241 ? 3.615 18.297 22.672 1 93.56 241 LYS A CA 1
ATOM 1874 C C . LYS A 1 241 ? 4.434 17.203 22 1 93.56 241 LYS A C 1
ATOM 1876 O O . LYS A 1 241 ? 5.16 17.469 21.047 1 93.56 241 LYS A O 1
ATOM 1881 N N . LYS A 1 242 ? 4.215 15.992 22.484 1 92.38 242 LYS A N 1
ATOM 1882 C CA . LYS A 1 242 ? 4.84 14.789 21.938 1 92.38 242 LYS A CA 1
ATOM 1883 C C . LYS A 1 242 ? 3.795 13.727 21.609 1 92.38 242 LYS A C 1
ATOM 1885 O O . LYS A 1 242 ? 3.617 12.773 22.391 1 92.38 242 LYS A O 1
ATOM 1890 N N . PRO A 1 243 ? 3.17 13.859 20.453 1 95 243 PRO A N 1
ATOM 1891 C CA . PRO A 1 243 ? 2.119 12.898 20.125 1 95 243 PRO A CA 1
ATOM 1892 C C . PRO A 1 243 ? 2.67 11.508 19.828 1 95 243 PRO A C 1
ATOM 1894 O O . PRO A 1 243 ? 3.834 11.367 19.438 1 95 243 PRO A O 1
ATOM 1897 N N . LYS A 1 244 ? 1.828 10.539 20.078 1 92.75 244 LYS A N 1
ATOM 1898 C CA . LYS A 1 244 ? 2.15 9.195 19.578 1 92.75 244 LYS A CA 1
ATOM 1899 C C . LYS A 1 244 ? 2.211 9.172 18.062 1 92.75 244 LYS A C 1
ATOM 1901 O O . LYS A 1 244 ? 1.625 10.023 17.391 1 92.75 244 LYS A O 1
ATOM 1906 N N . ALA A 1 245 ? 2.973 8.188 17.562 1 92.06 245 ALA A N 1
ATOM 1907 C CA . ALA A 1 245 ? 3.031 8.039 16.109 1 92.06 245 ALA A CA 1
ATOM 1908 C C . ALA A 1 245 ? 1.688 7.586 15.555 1 92.06 245 ALA A C 1
ATOM 1910 O O . ALA A 1 245 ? 1.34 7.91 14.422 1 92.06 245 ALA A O 1
ATOM 1911 N N . ARG A 1 246 ? 0.992 6.809 16.438 1 91.12 246 ARG A N 1
ATOM 1912 C CA . ARG A 1 246 ? -0.271 6.215 16.016 1 91.12 246 ARG A CA 1
ATOM 1913 C C . ARG A 1 246 ? -1.295 6.234 17.141 1 91.12 246 ARG A C 1
ATOM 1915 O O . ARG A 1 246 ? -0.956 5.977 18.297 1 91.12 246 ARG A O 1
ATOM 1922 N N . TYR A 1 247 ? -2.488 6.621 16.797 1 90.25 247 TYR A N 1
ATOM 1923 C CA . TYR A 1 247 ? -3.643 6.516 17.688 1 90.25 247 TYR A CA 1
ATOM 1924 C C . TYR A 1 247 ? -4.672 5.543 17.125 1 90.25 247 TYR A C 1
ATOM 1926 O O . TYR A 1 247 ? -5.293 5.809 16.094 1 90.25 247 TYR A O 1
ATOM 1934 N N . VAL A 1 248 ? -4.859 4.422 17.734 1 86.81 248 VAL A N 1
ATOM 1935 C CA . VAL A 1 248 ? -5.852 3.441 17.312 1 86.81 248 VAL A CA 1
ATOM 1936 C C . VAL A 1 248 ? -7.195 3.748 17.969 1 86.81 248 VAL A C 1
ATOM 1938 O O . VAL A 1 248 ? -7.27 3.938 19.188 1 86.81 248 VAL A O 1
ATOM 1941 N N . VAL A 1 249 ? -8.18 3.916 17.172 1 87.12 249 VAL A N 1
ATOM 1942 C CA . VAL A 1 249 ? -9.523 4.172 17.672 1 87.12 249 VAL A CA 1
ATOM 1943 C C . VAL A 1 249 ? -10.414 2.953 17.406 1 87.12 249 VAL A C 1
ATOM 1945 O O . VAL A 1 249 ? -11.141 2.904 16.406 1 87.12 249 VAL A O 1
ATOM 1948 N N . ALA A 1 250 ? -10.383 2.033 18.109 1 79.75 250 ALA A N 1
ATOM 1949 C CA . ALA A 1 250 ? -11.141 0.793 17.984 1 79.75 250 ALA A CA 1
ATOM 1950 C C . ALA A 1 250 ? -11.477 0.214 19.359 1 79.75 250 ALA A C 1
ATOM 1952 O O . ALA A 1 250 ? -10.742 0.416 20.328 1 79.75 250 ALA A O 1
ATOM 1953 N N . PRO A 1 251 ? -12.688 -0.576 19.25 1 72.75 251 PRO A N 1
ATOM 1954 C CA . PRO A 1 251 ? -12.922 -1.358 20.469 1 72.75 251 PRO A CA 1
ATOM 1955 C C . PRO A 1 251 ? -11.898 -2.473 20.656 1 72.75 251 PRO A C 1
ATOM 1957 O O . PRO A 1 251 ? -11.359 -2.996 19.672 1 72.75 251 PRO A O 1
ATOM 1960 N N . LYS A 1 252 ? -11.523 -2.75 21.75 1 65.88 252 LYS A N 1
ATOM 1961 C CA . LYS A 1 252 ? -10.594 -3.822 22.094 1 65.88 252 LYS A CA 1
ATOM 1962 C C . LYS A 1 252 ? -9.297 -3.693 21.312 1 65.88 252 LYS A C 1
ATOM 1964 O O . LYS A 1 252 ? -8.812 -4.672 20.734 1 65.88 252 LYS A O 1
ATOM 1969 N N . LYS A 1 253 ? -8.773 -2.516 21.094 1 63 253 LYS A N 1
ATOM 1970 C CA . LYS A 1 253 ? -7.594 -2.166 20.312 1 63 253 LYS A CA 1
ATOM 1971 C C . LYS A 1 253 ? -6.426 -3.092 20.641 1 63 253 LYS A C 1
ATOM 1973 O O . LYS A 1 253 ? -5.695 -3.525 19.75 1 63 253 LYS A O 1
ATOM 1978 N N . LEU A 1 254 ? -6.332 -3.457 21.812 1 62.28 254 LEU A N 1
ATOM 1979 C CA . LEU A 1 254 ? -5.219 -4.301 22.234 1 62.28 254 LEU A CA 1
ATOM 1980 C C . LEU A 1 254 ? -5.367 -5.719 21.703 1 62.28 254 LEU A C 1
ATOM 1982 O O . LEU A 1 254 ? -4.383 -6.344 21.312 1 62.28 254 LEU A O 1
ATOM 1986 N N . MET A 1 255 ? -6.59 -6.148 21.719 1 62.22 255 MET A N 1
ATOM 1987 C CA . MET A 1 255 ? -6.836 -7.484 21.203 1 62.22 255 MET A CA 1
ATOM 1988 C C . MET A 1 255 ? -6.574 -7.535 19.688 1 62.22 255 MET A C 1
ATOM 1990 O O . MET A 1 255 ? -6.023 -8.516 19.188 1 62.22 255 MET A O 1
ATOM 1994 N N . PHE A 1 256 ? -6.875 -6.523 19.141 1 62.69 256 PHE A N 1
ATOM 1995 C CA . PHE A 1 256 ? -6.66 -6.43 17.703 1 62.69 256 PHE A CA 1
ATOM 1996 C C . PHE A 1 256 ? -5.172 -6.445 17.375 1 62.69 256 PHE A C 1
ATOM 1998 O O . PHE A 1 256 ? -4.73 -7.203 16.5 1 62.69 256 PHE A O 1
ATOM 2005 N N . LYS A 1 257 ? -4.484 -5.676 18.062 1 63.03 257 LYS A N 1
ATOM 2006 C CA . LYS A 1 257 ? -3.039 -5.629 17.859 1 63.03 257 LYS A CA 1
ATOM 2007 C C . LYS A 1 257 ? -2.393 -6.977 18.172 1 63.03 257 LYS A C 1
ATOM 2009 O O . LYS A 1 257 ? -1.519 -7.441 17.438 1 63.03 257 LYS A O 1
ATOM 2014 N N . ALA A 1 258 ? -2.885 -7.52 19.234 1 63.81 258 ALA A N 1
ATOM 2015 C CA . ALA A 1 258 ? -2.336 -8.812 19.641 1 63.81 258 ALA A CA 1
ATOM 2016 C C . ALA A 1 258 ? -2.6 -9.875 18.578 1 63.81 258 ALA A C 1
ATOM 2018 O O . ALA A 1 258 ? -1.713 -10.664 18.25 1 63.81 258 ALA A O 1
ATOM 2019 N N . ALA A 1 259 ? -3.756 -9.844 18.078 1 64.5 259 ALA A N 1
ATOM 2020 C CA . ALA A 1 259 ? -4.113 -10.82 17.062 1 64.5 259 ALA A CA 1
ATOM 2021 C C . ALA A 1 259 ? -3.248 -10.656 15.812 1 64.5 259 ALA A C 1
ATOM 2023 O O . ALA A 1 259 ? -2.768 -11.641 15.242 1 64.5 259 ALA A O 1
ATOM 2024 N N . MET A 1 260 ? -3.041 -9.461 15.516 1 63.94 260 MET A N 1
ATOM 2025 C CA . MET A 1 260 ? -2.27 -9.148 14.312 1 63.94 260 MET A CA 1
ATOM 2026 C C . MET A 1 260 ? -0.82 -9.602 14.469 1 63.94 260 MET A C 1
ATOM 2028 O O . MET A 1 260 ? -0.209 -10.078 13.508 1 63.94 260 MET A O 1
ATOM 2032 N N . TYR A 1 261 ? -0.394 -9.492 15.641 1 63.09 261 TYR A N 1
ATOM 2033 C CA . TYR A 1 261 ? 1.029 -9.734 15.852 1 63.09 261 TYR A CA 1
ATOM 2034 C C . TYR A 1 261 ? 1.281 -11.172 16.281 1 63.09 261 TYR A C 1
ATOM 2036 O O . TYR A 1 261 ? 2.355 -11.727 16.031 1 63.09 261 TYR A O 1
ATOM 2044 N N . LEU A 1 262 ? 0.257 -11.742 16.812 1 69.19 262 LEU A N 1
ATOM 2045 C CA . LEU A 1 262 ? 0.568 -13 17.484 1 69.19 262 LEU A CA 1
ATOM 2046 C C . LEU A 1 262 ? 0.005 -14.18 16.719 1 69.19 262 LEU A C 1
ATOM 2048 O O . LEU A 1 262 ? 0.514 -15.297 16.828 1 69.19 262 LEU A O 1
ATOM 2052 N N . ILE A 1 263 ? -1.009 -13.992 15.992 1 74.19 263 ILE A N 1
ATOM 2053 C CA . ILE A 1 263 ? -1.619 -15.125 15.305 1 74.19 263 ILE A CA 1
ATOM 2054 C C . ILE A 1 263 ? -0.886 -15.391 13.984 1 74.19 263 ILE A C 1
ATOM 2056 O O . ILE A 1 263 ? -0.798 -14.508 13.133 1 74.19 263 ILE A O 1
ATOM 2060 N N . PRO A 1 264 ? -0.341 -16.578 13.891 1 76.19 264 PRO A N 1
ATOM 2061 C CA . PRO A 1 264 ? 0.317 -16.906 12.625 1 76.19 264 PRO A CA 1
ATOM 2062 C C . PRO A 1 264 ? -0.597 -16.719 11.422 1 76.19 264 PRO A C 1
ATOM 2064 O O . PRO A 1 264 ? -1.805 -16.953 11.508 1 76.19 264 PRO A O 1
ATOM 2067 N N . ASP A 1 265 ? -0.019 -16.359 10.352 1 80.88 265 ASP A N 1
ATOM 2068 C CA . ASP A 1 265 ? -0.767 -16.016 9.148 1 80.88 265 ASP A CA 1
ATOM 2069 C C . ASP A 1 265 ? -1.699 -17.141 8.727 1 80.88 265 ASP A C 1
ATOM 2071 O O . ASP A 1 265 ? -2.869 -16.906 8.414 1 80.88 265 ASP A O 1
ATOM 2075 N N . ARG A 1 266 ? -1.228 -18.312 8.711 1 84.88 266 ARG A N 1
ATOM 2076 C CA . ARG A 1 266 ? -2.041 -19.422 8.25 1 84.88 266 ARG A CA 1
ATOM 2077 C C . ARG A 1 266 ? -3.205 -19.688 9.203 1 84.88 266 ARG A C 1
ATOM 2079 O O . ARG A 1 266 ? -4.285 -20.094 8.766 1 84.88 266 ARG A O 1
ATOM 2086 N N . MET A 1 267 ? -2.922 -19.453 10.492 1 81.94 267 MET A N 1
ATOM 2087 C CA . MET A 1 267 ? -4.016 -19.594 11.445 1 81.94 267 MET A CA 1
ATOM 2088 C C . MET A 1 267 ? -5.086 -18.531 11.203 1 81.94 267 MET A C 1
ATOM 2090 O O . MET A 1 267 ? -6.281 -18.828 11.234 1 81.94 267 MET A O 1
ATOM 2094 N N . LEU A 1 268 ? -4.609 -17.359 10.945 1 80 268 LEU A N 1
ATOM 2095 C CA . LEU A 1 268 ? -5.535 -16.281 10.625 1 80 268 LEU A CA 1
ATOM 2096 C C . LEU A 1 268 ? -6.309 -16.594 9.352 1 80 268 LEU A C 1
ATOM 2098 O O . LEU A 1 268 ? -7.512 -16.328 9.266 1 80 268 LEU A O 1
ATOM 2102 N N . ASP A 1 269 ? -5.629 -17.125 8.383 1 86.06 269 ASP A N 1
ATOM 2103 C CA . ASP A 1 269 ? -6.277 -17.516 7.137 1 86.06 269 ASP A CA 1
ATOM 2104 C C . ASP A 1 269 ? -7.422 -18.484 7.398 1 86.06 269 ASP A C 1
ATOM 2106 O O . ASP A 1 269 ? -8.508 -18.344 6.832 1 86.06 269 ASP A O 1
ATOM 2110 N N . LYS A 1 270 ? -7.164 -19.453 8.219 1 85.94 270 LYS A N 1
ATOM 2111 C CA . LYS A 1 270 ? -8.18 -20.469 8.539 1 85.94 270 LYS A CA 1
ATOM 2112 C C . LYS A 1 270 ? -9.383 -19.828 9.234 1 85.94 270 LYS A C 1
ATOM 2114 O O . LYS A 1 270 ? -10.523 -20.188 8.961 1 85.94 270 LYS A O 1
ATOM 2119 N N . ILE A 1 271 ? -9.109 -18.891 10.148 1 80 271 ILE A N 1
ATOM 2120 C CA . ILE A 1 271 ? -10.172 -18.203 10.867 1 80 271 ILE A CA 1
ATOM 2121 C C . ILE A 1 271 ? -11.055 -17.438 9.875 1 80 271 ILE A C 1
ATOM 2123 O O . ILE A 1 271 ? -12.281 -17.547 9.922 1 80 271 ILE A O 1
ATOM 2127 N N . PHE A 1 272 ? -10.461 -16.781 8.953 1 80.88 272 PHE A N 1
ATOM 2128 C CA . PHE A 1 272 ? -11.211 -15.992 7.984 1 80.88 272 PHE A CA 1
ATOM 2129 C C . PHE A 1 272 ? -11.977 -16.906 7.027 1 80.88 272 PHE A C 1
ATOM 2131 O O . PHE A 1 272 ? -13.078 -16.578 6.598 1 80.88 272 PHE A O 1
ATOM 2138 N N . TYR A 1 273 ? -11.336 -17.969 6.684 1 82 273 TYR A N 1
ATOM 2139 C CA . TYR A 1 273 ? -11.992 -18.938 5.805 1 82 273 TYR A CA 1
ATOM 2140 C C . TYR A 1 273 ? -13.258 -19.484 6.453 1 82 273 TYR A C 1
ATOM 2142 O O . TYR A 1 273 ? -14.297 -19.609 5.801 1 82 273 TYR A O 1
ATOM 2150 N N . LYS A 1 274 ? -13.109 -19.844 7.711 1 82.5 274 LYS A N 1
ATOM 2151 C CA . LYS A 1 274 ? -14.266 -20.344 8.445 1 82.5 274 LYS A CA 1
ATOM 2152 C C . LYS A 1 274 ? -15.375 -19.297 8.5 1 82.5 274 LYS A C 1
ATOM 2154 O O . LYS A 1 274 ? -16.562 -19.625 8.367 1 82.5 274 LYS A O 1
ATOM 2159 N N . ASP A 1 275 ? -14.938 -18.062 8.695 1 76.69 275 ASP A N 1
ATOM 2160 C CA . ASP A 1 275 ? -15.898 -16.953 8.719 1 76.69 275 ASP A CA 1
ATOM 2161 C C . ASP A 1 275 ? -16.609 -16.812 7.379 1 76.69 275 ASP A C 1
ATOM 2163 O O . ASP A 1 275 ? -17.828 -16.578 7.332 1 76.69 275 ASP A O 1
ATOM 2167 N N . LEU A 1 276 ? -15.867 -16.969 6.289 1 75.19 276 LEU A N 1
ATOM 2168 C CA . LEU A 1 276 ? -16.422 -16.859 4.949 1 75.19 276 LEU A CA 1
ATOM 2169 C C . LEU A 1 276 ? -17.438 -17.984 4.688 1 75.19 276 LEU A C 1
ATOM 2171 O O . LEU A 1 276 ? -18.484 -17.75 4.09 1 75.19 276 LEU A O 1
ATOM 2175 N N . LYS A 1 277 ? -17.062 -19.156 5.145 1 76.88 277 LYS A N 1
ATOM 2176 C CA . LYS A 1 277 ? -17.938 -20.312 4.961 1 76.88 277 LYS A CA 1
ATOM 2177 C C . LYS A 1 277 ? -19.25 -20.125 5.723 1 76.88 277 LYS A C 1
ATOM 2179 O O . LYS A 1 277 ? -20.328 -20.5 5.23 1 76.88 277 LYS A O 1
ATOM 2184 N N . LYS A 1 278 ? -19.172 -19.562 6.895 1 74.81 278 LYS A N 1
ATOM 2185 C CA . LYS A 1 278 ? -20.359 -19.312 7.703 1 74.81 278 LYS A CA 1
ATOM 2186 C C . LYS A 1 278 ? -21.297 -18.328 7.02 1 74.81 278 LYS A C 1
ATOM 2188 O O . LYS A 1 278 ? -22.516 -18.453 7.125 1 74.81 278 LYS A O 1
ATOM 2193 N N . LEU A 1 279 ? -20.672 -17.422 6.312 1 71.62 279 LEU A N 1
ATOM 2194 C CA . LEU A 1 279 ? -21.469 -16.406 5.621 1 71.62 279 LEU A CA 1
ATOM 2195 C C . LEU A 1 279 ? -22.234 -17.031 4.461 1 71.62 279 LEU A C 1
ATOM 2197 O O . LEU A 1 279 ? -23.312 -16.547 4.098 1 71.62 279 LEU A O 1
ATOM 2201 N N . THR A 1 280 ? -21.703 -18.109 3.918 1 68.75 280 THR A N 1
ATOM 2202 C CA . THR A 1 280 ? -22.328 -18.719 2.756 1 68.75 280 THR A CA 1
ATOM 2203 C C . THR A 1 280 ? -23.312 -19.812 3.184 1 68.75 280 THR A C 1
ATOM 2205 O O . THR A 1 280 ? -24.172 -20.219 2.4 1 68.75 280 THR A O 1
ATOM 2208 N N . GLN A 1 281 ? -23.109 -20.391 4.297 1 65.19 281 GLN A N 1
ATOM 2209 C CA . GLN A 1 281 ? -24.031 -21.406 4.781 1 65.19 281 GLN A CA 1
ATOM 2210 C C . GLN A 1 281 ? -25.297 -20.781 5.352 1 65.19 281 GLN A C 1
ATOM 2212 O O . GLN A 1 281 ? -26.359 -21.391 5.312 1 65.19 281 GLN A O 1
ATOM 2217 N N . GLU A 1 282 ? -25.172 -19.672 6.09 1 50.78 282 GLU A N 1
ATOM 2218 C CA . GLU A 1 282 ? -26.359 -19.062 6.695 1 50.78 282 GLU A CA 1
ATOM 2219 C C . GLU A 1 282 ? -27.297 -18.484 5.633 1 50.78 282 GLU A C 1
ATOM 2221 O O . GLU A 1 282 ? -28.375 -18 5.945 1 50.78 282 GLU A O 1
ATOM 2226 N N . SER A 1 283 ? -26.891 -18.453 4.332 1 43.28 283 SER A N 1
ATOM 2227 C CA . SER A 1 283 ? -27.938 -18.141 3.363 1 43.28 283 SER A CA 1
ATOM 2228 C C . SER A 1 283 ? -28.688 -19.391 2.939 1 43.28 283 SER A C 1
ATOM 2230 O O . SER A 1 283 ? -28.109 -20.469 2.846 1 43.28 283 SER A O 1
ATOM 2232 N N . MET B 1 1 ? 4.195 -33.031 -17.078 1 90.5 1 MET B N 1
ATOM 2233 C CA . MET B 1 1 ? 4.953 -31.797 -17.156 1 90.5 1 MET B CA 1
ATOM 2234 C C . MET B 1 1 ? 4.273 -30.703 -16.328 1 90.5 1 MET B C 1
ATOM 2236 O O . MET B 1 1 ? 3.049 -30.562 -16.359 1 90.5 1 MET B O 1
ATOM 2240 N N . ARG B 1 2 ? 5.055 -30 -15.516 1 96.81 2 ARG B N 1
ATOM 2241 C CA . ARG B 1 2 ? 4.531 -28.875 -14.734 1 96.81 2 ARG B CA 1
ATOM 2242 C C . ARG B 1 2 ? 4.938 -27.547 -15.344 1 96.81 2 ARG B C 1
ATOM 2244 O O . ARG B 1 2 ? 6.074 -27.391 -15.789 1 96.81 2 ARG B O 1
ATOM 2251 N N . TYR B 1 3 ? 4.016 -26.594 -15.375 1 98.38 3 TYR B N 1
ATOM 2252 C CA . TYR B 1 3 ? 4.211 -25.328 -16.062 1 98.38 3 TYR B CA 1
ATOM 2253 C C . TYR B 1 3 ? 4.297 -24.172 -15.078 1 98.38 3 TYR B C 1
ATOM 2255 O O . TYR B 1 3 ? 3.502 -24.094 -14.133 1 98.38 3 TYR B O 1
ATOM 2263 N N . ALA B 1 4 ? 5.293 -23.297 -15.289 1 98.75 4 ALA B N 1
ATOM 2264 C CA . ALA B 1 4 ? 5.48 -22.109 -14.445 1 98.75 4 ALA B CA 1
ATOM 2265 C C . ALA B 1 4 ? 5.52 -20.844 -15.281 1 98.75 4 ALA B C 1
ATOM 2267 O O . ALA B 1 4 ? 6.016 -20.844 -16.406 1 98.75 4 ALA B O 1
ATOM 2268 N N . VAL B 1 5 ? 4.965 -19.812 -14.766 1 98.62 5 VAL B N 1
ATOM 2269 C CA . VAL B 1 5 ? 5.188 -18.469 -15.281 1 98.62 5 VAL B CA 1
ATOM 2270 C C . VAL B 1 5 ? 6.062 -17.672 -14.305 1 98.62 5 VAL B C 1
ATOM 2272 O O . VAL B 1 5 ? 5.785 -17.641 -13.109 1 98.62 5 VAL B O 1
ATOM 2275 N N . VAL B 1 6 ? 7.129 -17.125 -14.766 1 98.44 6 VAL B N 1
ATOM 2276 C CA . VAL B 1 6 ? 8.008 -16.281 -13.977 1 98.44 6 VAL B CA 1
ATOM 2277 C C . VAL B 1 6 ? 8.18 -14.922 -14.672 1 98.44 6 VAL B C 1
ATOM 2279 O O . VAL B 1 6 ? 8.656 -14.859 -15.812 1 98.44 6 VAL B O 1
ATOM 2282 N N . THR B 1 7 ? 7.797 -13.875 -13.984 1 97.12 7 THR B N 1
ATOM 2283 C CA . THR B 1 7 ? 7.941 -12.57 -14.617 1 97.12 7 THR B CA 1
ATOM 2284 C C . THR B 1 7 ? 9.297 -11.953 -14.289 1 97.12 7 THR B C 1
ATOM 2286 O O . THR B 1 7 ? 9.812 -12.117 -13.18 1 97.12 7 THR B O 1
ATOM 2289 N N . GLY B 1 8 ? 9.828 -11.188 -15.258 1 94.25 8 GLY B N 1
ATOM 2290 C CA . GLY B 1 8 ? 11.094 -10.492 -15.062 1 94.25 8 GLY B CA 1
ATOM 2291 C C . GLY B 1 8 ? 12.273 -11.438 -14.914 1 94.25 8 GLY B C 1
ATOM 2292 O O . GLY B 1 8 ? 12.969 -11.414 -13.898 1 94.25 8 GLY B O 1
ATOM 2293 N N . VAL B 1 9 ? 12.625 -12.172 -15.961 1 95.44 9 VAL B N 1
ATOM 2294 C CA . VAL B 1 9 ? 13.648 -13.203 -15.828 1 95.44 9 VAL B CA 1
ATOM 2295 C C . VAL B 1 9 ? 14.969 -12.711 -16.422 1 95.44 9 VAL B C 1
ATOM 2297 O O . VAL B 1 9 ? 15.906 -13.484 -16.594 1 95.44 9 VAL B O 1
ATOM 2300 N N . SER B 1 10 ? 15.055 -11.391 -16.719 1 91.06 10 SER B N 1
ATOM 2301 C CA . SER B 1 10 ? 16.234 -10.836 -17.375 1 91.06 10 SER B CA 1
ATOM 2302 C C . SER B 1 10 ? 17.422 -10.789 -16.422 1 91.06 10 SER B C 1
ATOM 2304 O O . SER B 1 10 ? 18.578 -10.859 -16.859 1 91.06 10 SER B O 1
ATOM 2306 N N . SER B 1 11 ? 17.188 -10.57 -15.125 1 87 11 SER B N 1
ATOM 2307 C CA . SER B 1 11 ? 18.281 -10.43 -14.156 1 87 11 SER B CA 1
ATOM 2308 C C . SER B 1 11 ? 17.781 -10.688 -12.734 1 87 11 SER B C 1
ATOM 2310 O O . SER B 1 11 ? 16.609 -10.977 -12.523 1 87 11 SER B O 1
ATOM 2312 N N . GLY B 1 12 ? 18.719 -10.828 -11.93 1 89.81 12 GLY B N 1
ATOM 2313 C CA . GLY B 1 12 ? 18.422 -10.805 -10.508 1 89.81 12 GLY B CA 1
ATOM 2314 C C . GLY B 1 12 ? 17.656 -12.023 -10.031 1 89.81 12 GLY B C 1
ATOM 2315 O O . GLY B 1 12 ? 17.984 -13.148 -10.398 1 89.81 12 GLY B O 1
ATOM 2316 N N . ILE B 1 13 ? 16.688 -11.773 -9.172 1 91.75 13 ILE B N 1
ATOM 2317 C CA . ILE B 1 13 ? 15.914 -12.805 -8.5 1 91.75 13 ILE B CA 1
ATOM 2318 C C . ILE B 1 13 ? 15.102 -13.594 -9.523 1 91.75 13 ILE B C 1
ATOM 2320 O O . ILE B 1 13 ? 15.07 -14.828 -9.484 1 91.75 13 ILE B O 1
ATOM 2324 N N . GLY B 1 14 ? 14.531 -12.906 -10.484 1 95.12 14 GLY B N 1
ATOM 2325 C CA . GLY B 1 14 ? 13.734 -13.562 -11.508 1 95.12 14 GLY B CA 1
ATOM 2326 C C . GLY B 1 14 ? 14.539 -14.547 -12.344 1 95.12 14 GLY B C 1
ATOM 2327 O O . GLY B 1 14 ? 14.07 -15.648 -12.641 1 95.12 14 GLY B O 1
ATOM 2328 N N . LYS B 1 15 ? 15.68 -14.109 -12.703 1 95.44 15 LYS B N 1
ATOM 2329 C CA . LYS B 1 15 ? 16.562 -14.977 -13.469 1 95.44 15 LYS B CA 1
ATOM 2330 C C . LYS B 1 15 ? 16.938 -16.234 -12.672 1 95.44 15 LYS B C 1
ATOM 2332 O O . LYS B 1 15 ? 16.906 -17.344 -13.203 1 95.44 15 LYS B O 1
ATOM 2337 N N . ALA B 1 16 ? 17.25 -16.062 -11.43 1 96.25 16 ALA B N 1
ATOM 2338 C CA . ALA B 1 16 ? 17.656 -17.172 -10.562 1 96.25 16 ALA B CA 1
ATOM 2339 C C . ALA B 1 16 ? 16.5 -18.141 -10.359 1 96.25 16 ALA B C 1
ATOM 2341 O O . ALA B 1 16 ? 16.703 -19.359 -10.375 1 96.25 16 ALA B O 1
ATOM 2342 N N . ILE B 1 17 ? 15.305 -17.672 -10.172 1 97.75 17 ILE B N 1
ATOM 2343 C CA . ILE B 1 17 ? 14.133 -18.516 -9.992 1 97.75 17 ILE B CA 1
ATOM 2344 C C . ILE B 1 17 ? 13.859 -19.297 -11.266 1 97.75 17 ILE B C 1
ATOM 2346 O O . ILE B 1 17 ? 13.633 -20.516 -11.211 1 97.75 17 ILE B O 1
ATOM 2350 N N . CYS B 1 18 ? 13.914 -18.578 -12.367 1 98.19 18 CYS B N 1
ATOM 2351 C CA . CYS B 1 18 ? 13.703 -19.234 -13.656 1 98.19 18 CYS B CA 1
ATOM 2352 C C . CYS B 1 18 ? 14.695 -20.375 -13.867 1 98.19 18 CYS B C 1
ATOM 2354 O O . CYS B 1 18 ? 14.305 -21.484 -14.211 1 98.19 18 CYS B O 1
ATOM 2356 N N . GLU B 1 19 ? 15.953 -20.094 -13.602 1 97.81 19 GLU B N 1
ATOM 2357 C CA . GLU B 1 19 ? 17 -21.094 -13.742 1 97.81 19 GLU B CA 1
ATOM 2358 C C . GLU B 1 19 ? 16.75 -22.312 -12.859 1 97.81 19 GLU B C 1
ATOM 2360 O O . GLU B 1 19 ? 16.859 -23.453 -13.305 1 97.81 19 GLU B O 1
ATOM 2365 N N . LYS B 1 20 ? 16.422 -22.078 -11.688 1 98.25 20 LYS B N 1
ATOM 2366 C CA . LYS B 1 20 ? 16.172 -23.156 -10.727 1 98.25 20 LYS B CA 1
ATOM 2367 C C . LYS B 1 20 ? 15 -24.031 -11.148 1 98.25 20 LYS B C 1
ATOM 2369 O O . LYS B 1 20 ? 15.078 -25.25 -11.117 1 98.25 20 LYS B O 1
ATOM 2374 N N . PHE B 1 21 ? 13.867 -23.391 -11.516 1 98.69 21 PHE B N 1
ATOM 2375 C CA . PHE B 1 21 ? 12.672 -24.125 -11.906 1 98.69 21 PHE B CA 1
ATOM 2376 C C . PHE B 1 21 ? 12.93 -24.953 -13.156 1 98.69 21 PHE B C 1
ATOM 2378 O O . PHE B 1 21 ? 12.5 -26.109 -13.234 1 98.69 21 PHE B O 1
ATOM 2385 N N . LEU B 1 22 ? 13.688 -24.391 -14.102 1 98.44 22 LEU B N 1
ATOM 2386 C CA . LEU B 1 22 ? 14.055 -25.125 -15.305 1 98.44 22 LEU B CA 1
ATOM 2387 C C . LEU B 1 22 ? 14.953 -26.312 -14.977 1 98.44 22 LEU B C 1
ATOM 2389 O O . LEU B 1 22 ? 14.727 -27.422 -15.461 1 98.44 22 LEU B O 1
ATOM 2393 N N . ALA B 1 23 ? 15.922 -26.047 -14.133 1 97.88 23 ALA B N 1
ATOM 2394 C CA . ALA B 1 23 ? 16.859 -27.094 -13.742 1 97.88 23 ALA B CA 1
ATOM 2395 C C . ALA B 1 23 ? 16.141 -28.234 -13.023 1 97.88 23 ALA B C 1
ATOM 2397 O O . ALA B 1 23 ? 16.594 -29.391 -13.062 1 97.88 23 ALA B O 1
ATOM 2398 N N . LYS B 1 24 ? 15.062 -27.953 -12.422 1 97.94 24 LYS B N 1
ATOM 2399 C CA . LYS B 1 24 ? 14.305 -28.938 -11.656 1 97.94 24 LYS B CA 1
ATOM 2400 C C . LYS B 1 24 ? 13.234 -29.594 -12.523 1 97.94 24 LYS B C 1
ATOM 2402 O O . LYS B 1 24 ? 12.43 -30.391 -12.031 1 97.94 24 LYS B O 1
ATOM 2407 N N . GLY B 1 25 ? 13.148 -29.219 -13.805 1 97.44 25 GLY B N 1
ATOM 2408 C CA . GLY B 1 25 ? 12.375 -30 -14.766 1 97.44 25 GLY B CA 1
ATOM 2409 C C . GLY B 1 25 ? 11.047 -29.344 -15.125 1 97.44 25 GLY B C 1
ATOM 2410 O O . GLY B 1 25 ? 10.227 -29.938 -15.82 1 97.44 25 GLY B O 1
ATOM 2411 N N . LEU B 1 26 ? 10.797 -28.141 -14.68 1 98.31 26 LEU B N 1
ATOM 2412 C CA . LEU B 1 26 ? 9.562 -27.453 -15.047 1 98.31 26 LEU B CA 1
ATOM 2413 C C . LEU B 1 26 ? 9.68 -26.844 -16.438 1 98.31 26 LEU B C 1
ATOM 2415 O O . LEU B 1 26 ? 10.781 -26.547 -16.906 1 98.31 26 LEU B O 1
ATOM 2419 N N . TYR B 1 27 ? 8.562 -26.734 -17.094 1 98.5 27 TYR B N 1
ATOM 2420 C CA . TYR B 1 27 ? 8.43 -25.844 -18.25 1 98.5 27 TYR B CA 1
ATOM 2421 C C . TYR B 1 27 ? 8.141 -24.422 -17.797 1 98.5 27 TYR B C 1
ATOM 2423 O O . TYR B 1 27 ? 7.188 -24.172 -17.062 1 98.5 27 TYR B O 1
ATOM 2431 N N . VAL B 1 28 ? 9 -23.469 -18.25 1 98.75 28 VAL B N 1
ATOM 2432 C CA . VAL B 1 28 ? 8.891 -22.125 -17.688 1 98.75 28 VAL B CA 1
ATOM 2433 C C . VAL B 1 28 ? 8.578 -21.125 -18.812 1 98.75 28 VAL B C 1
ATOM 2435 O O . VAL B 1 28 ? 9.281 -21.062 -19.812 1 98.75 28 VAL B O 1
ATOM 2438 N N . PHE B 1 29 ? 7.457 -20.406 -18.656 1 98.62 29 PHE B N 1
ATOM 2439 C CA . PHE B 1 29 ? 7.227 -19.172 -19.375 1 98.62 29 PHE B CA 1
ATOM 2440 C C . PHE B 1 29 ? 7.898 -18 -18.672 1 98.62 29 PHE B C 1
ATOM 2442 O O . PHE B 1 29 ? 7.492 -17.609 -17.578 1 98.62 29 PHE B O 1
ATOM 2449 N N . GLY B 1 30 ? 8.938 -17.438 -19.281 1 98.12 30 GLY B N 1
ATOM 2450 C CA . GLY B 1 30 ? 9.664 -16.328 -18.703 1 98.12 30 GLY B CA 1
ATOM 2451 C C . GLY B 1 30 ? 9.445 -15.016 -19.438 1 98.12 30 GLY B C 1
ATOM 2452 O O . GLY B 1 30 ? 9.609 -14.953 -20.656 1 98.12 30 GLY B O 1
ATOM 2453 N N . SER B 1 31 ? 9.094 -13.969 -18.703 1 96.75 31 SER B N 1
ATOM 2454 C CA . SER B 1 31 ? 8.828 -12.703 -19.375 1 96.75 31 SER B CA 1
ATOM 2455 C C . SER B 1 31 ? 10.047 -11.789 -19.328 1 96.75 31 SER B C 1
ATOM 2457 O O . SER B 1 31 ? 10.789 -11.781 -18.344 1 96.75 31 SER B O 1
ATOM 2459 N N . VAL B 1 32 ? 10.25 -11.086 -20.359 1 95.06 32 VAL B N 1
ATOM 2460 C CA . VAL B 1 32 ? 11.273 -10.062 -20.5 1 95.06 32 VAL B CA 1
ATOM 2461 C C . VAL B 1 32 ? 10.711 -8.859 -21.25 1 95.06 32 VAL B C 1
ATOM 2463 O O . VAL B 1 32 ? 9.695 -8.969 -21.938 1 95.06 32 VAL B O 1
ATOM 2466 N N . ARG B 1 33 ? 11.414 -7.77 -21.109 1 88.81 33 ARG B N 1
ATOM 2467 C CA . ARG B 1 33 ? 11.023 -6.586 -21.859 1 88.81 33 ARG B CA 1
ATOM 2468 C C . ARG B 1 33 ? 11.68 -6.582 -23.234 1 88.81 33 ARG B C 1
ATOM 2470 O O . ARG B 1 33 ? 11.109 -6.055 -24.203 1 88.81 33 ARG B O 1
ATOM 2477 N N . LYS B 1 34 ? 12.836 -7.102 -23.219 1 89.88 34 LYS B N 1
ATOM 2478 C CA . LYS B 1 34 ? 13.602 -7.234 -24.453 1 89.88 34 LYS B CA 1
ATOM 2479 C C . LYS B 1 34 ? 13.898 -8.703 -24.766 1 89.88 34 LYS B C 1
ATOM 2481 O O . LYS B 1 34 ? 14.453 -9.414 -23.922 1 89.88 34 LYS B O 1
ATOM 2486 N N . LYS B 1 35 ? 13.555 -8.984 -25.969 1 92.06 35 LYS B N 1
ATOM 2487 C CA . LYS B 1 35 ? 13.703 -10.375 -26.375 1 92.06 35 LYS B CA 1
ATOM 2488 C C . LYS B 1 35 ? 15.133 -10.859 -26.156 1 92.06 35 LYS B C 1
ATOM 2490 O O . LYS B 1 35 ? 15.352 -12.016 -25.781 1 92.06 35 LYS B O 1
ATOM 2495 N N . GLU B 1 36 ? 16.047 -10.008 -26.312 1 93.81 36 GLU B N 1
ATOM 2496 C CA . GLU B 1 36 ? 17.469 -10.359 -26.219 1 93.81 36 GLU B CA 1
ATOM 2497 C C . GLU B 1 36 ? 17.812 -10.852 -24.812 1 93.81 36 GLU B C 1
ATOM 2499 O O . GLU B 1 36 ? 18.703 -11.68 -24.641 1 93.81 36 GLU B O 1
ATOM 2504 N N . ASP B 1 37 ? 17.031 -10.461 -23.875 1 92.12 37 ASP B N 1
ATOM 2505 C CA . ASP B 1 37 ? 17.312 -10.812 -22.484 1 92.12 37 ASP B CA 1
ATOM 2506 C C . ASP B 1 37 ? 16.922 -12.258 -22.188 1 92.12 37 ASP B C 1
ATOM 2508 O O . ASP B 1 37 ? 17.312 -12.812 -21.156 1 92.12 37 ASP B O 1
ATOM 2512 N N . ALA B 1 38 ? 16.219 -12.844 -23.109 1 94.38 38 ALA B N 1
ATOM 2513 C CA . ALA B 1 38 ? 15.773 -14.219 -22.906 1 94.38 38 ALA B CA 1
ATOM 2514 C C . ALA B 1 38 ? 16.656 -15.203 -23.656 1 94.38 38 ALA B C 1
ATOM 2516 O O . ALA B 1 38 ? 16.516 -16.422 -23.516 1 94.38 38 ALA B O 1
ATOM 2517 N N . LYS B 1 39 ? 17.594 -14.758 -24.453 1 95 39 LYS B N 1
ATOM 2518 C CA . LYS B 1 39 ? 18.391 -15.586 -25.344 1 95 39 LYS B CA 1
ATOM 2519 C C . LYS B 1 39 ? 19.125 -16.672 -24.562 1 95 39 LYS B C 1
ATOM 2521 O O . LYS B 1 39 ? 19.219 -17.812 -25.016 1 95 39 LYS B O 1
ATOM 2526 N N . TYR B 1 40 ? 19.578 -16.297 -23.469 1 94.88 40 TYR B N 1
ATOM 2527 C CA . TYR B 1 40 ? 20.281 -17.25 -22.625 1 94.88 40 TYR B CA 1
ATOM 2528 C C . TYR B 1 40 ? 19.422 -18.469 -22.344 1 94.88 40 TYR B C 1
ATOM 2530 O O . TYR B 1 40 ? 19.875 -19.609 -22.5 1 94.88 40 TYR B O 1
ATOM 2538 N N . PHE B 1 41 ? 18.219 -18.281 -21.953 1 97.06 41 PHE B N 1
ATOM 2539 C CA . PHE B 1 41 ? 17.328 -19.359 -21.578 1 97.06 41 PHE B CA 1
ATOM 2540 C C . PHE B 1 41 ? 16.859 -20.141 -22.797 1 97.06 41 PHE B C 1
ATOM 2542 O O . PHE B 1 41 ? 16.719 -21.359 -22.75 1 97.06 41 PHE B O 1
ATOM 2549 N N . GLU B 1 42 ? 16.609 -19.438 -23.875 1 96.62 42 GLU B N 1
ATOM 2550 C CA . GLU B 1 42 ? 16.188 -20.094 -25.094 1 96.62 42 GLU B CA 1
ATOM 2551 C C . GLU B 1 42 ? 17.234 -21.078 -25.594 1 96.62 42 GLU B C 1
ATOM 2553 O O . GLU B 1 42 ? 16.891 -22.156 -26.094 1 96.62 42 GLU B O 1
ATOM 2558 N N . GLU B 1 43 ? 18.438 -20.703 -25.469 1 97.31 43 GLU B N 1
ATOM 2559 C CA . GLU B 1 43 ? 19.547 -21.531 -25.938 1 97.31 43 GLU B CA 1
ATOM 2560 C C . GLU B 1 43 ? 19.781 -22.719 -24.984 1 97.31 43 GLU B C 1
ATOM 2562 O O . GLU B 1 43 ? 19.984 -23.844 -25.438 1 97.31 43 GLU B O 1
ATOM 2567 N N . LYS B 1 44 ? 19.734 -22.438 -23.766 1 97.12 44 LYS B N 1
ATOM 2568 C CA . LYS B 1 44 ? 20.078 -23.453 -22.766 1 97.12 44 LYS B CA 1
ATOM 2569 C C . LYS B 1 44 ? 18.922 -24.422 -22.562 1 97.12 44 LYS B C 1
ATOM 2571 O O . LYS B 1 44 ? 19.141 -25.609 -22.281 1 97.12 44 LYS B O 1
ATOM 2576 N N . TYR B 1 45 ? 17.719 -23.938 -22.656 1 97.62 45 TYR B N 1
ATOM 2577 C CA . TYR B 1 45 ? 16.531 -24.75 -22.422 1 97.62 45 TYR B CA 1
ATOM 2578 C C . TYR B 1 45 ? 15.555 -24.625 -23.578 1 97.62 45 TYR B C 1
ATOM 2580 O O . TYR B 1 45 ? 14.406 -24.234 -23.391 1 97.62 45 TYR B O 1
ATOM 2588 N N . PRO B 1 46 ? 15.867 -25.031 -24.734 1 96.31 46 PRO B N 1
ATOM 2589 C CA . PRO B 1 46 ? 15.078 -24.797 -25.953 1 96.31 46 PRO B CA 1
ATOM 2590 C C . PRO B 1 46 ? 13.711 -25.469 -25.906 1 96.31 46 PRO B C 1
ATOM 2592 O O . PRO B 1 46 ? 12.766 -25 -26.547 1 96.31 46 PRO B O 1
ATOM 2595 N N . ASN B 1 47 ? 13.57 -26.531 -25.156 1 96.69 47 ASN B N 1
ATOM 2596 C CA . ASN B 1 47 ? 12.328 -27.297 -25.203 1 96.69 47 ASN B CA 1
ATOM 2597 C C . ASN B 1 47 ? 11.445 -26.984 -23.984 1 96.69 47 ASN B C 1
ATOM 2599 O O . ASN B 1 47 ? 10.273 -27.359 -23.969 1 96.69 47 ASN B O 1
ATOM 2603 N N . THR B 1 48 ? 12.023 -26.328 -22.984 1 97.81 48 THR B N 1
ATOM 2604 C CA . THR B 1 48 ? 11.258 -26.188 -21.75 1 97.81 48 THR B CA 1
ATOM 2605 C C . THR B 1 48 ? 11.133 -24.719 -21.359 1 97.81 48 THR B C 1
ATOM 2607 O O . THR B 1 48 ? 10.445 -24.391 -20.391 1 97.81 48 THR B O 1
ATOM 2610 N N . PHE B 1 49 ? 11.727 -23.859 -22.094 1 98.19 49 PHE B N 1
ATOM 2611 C CA . PHE B 1 49 ? 11.609 -22.422 -21.844 1 98.19 49 PHE B CA 1
ATOM 2612 C C . PHE B 1 49 ? 10.844 -21.75 -22.969 1 98.19 49 PHE B C 1
ATOM 2614 O O . PHE B 1 49 ? 11.086 -22.016 -24.141 1 98.19 49 PHE B O 1
ATOM 2621 N N . HIS B 1 50 ? 9.938 -20.906 -22.641 1 97.62 50 HIS B N 1
ATOM 2622 C CA . HIS B 1 50 ? 9.156 -20.109 -23.578 1 97.62 50 HIS B CA 1
ATOM 2623 C C . HIS B 1 50 ? 9.234 -18.625 -23.219 1 97.62 50 HIS B C 1
ATOM 2625 O O . HIS B 1 50 ? 8.836 -18.219 -22.109 1 97.62 50 HIS B O 1
ATOM 2631 N N . THR B 1 51 ? 9.695 -17.859 -24.125 1 97.19 51 THR B N 1
ATOM 2632 C CA . THR B 1 51 ? 9.867 -16.422 -23.891 1 97.19 51 THR B CA 1
ATOM 2633 C C . THR B 1 51 ? 8.547 -15.688 -24.078 1 97.19 51 THR B C 1
ATOM 2635 O O . THR B 1 51 ? 7.863 -15.875 -25.094 1 97.19 51 THR B O 1
ATOM 2638 N N . LEU B 1 52 ? 8.203 -14.922 -23.078 1 96.69 52 LEU B N 1
ATOM 2639 C CA . LEU B 1 52 ? 7.129 -13.938 -23.188 1 96.69 52 LEU B CA 1
ATOM 2640 C C . LEU B 1 52 ? 7.68 -12.523 -23.203 1 96.69 52 LEU B C 1
ATOM 2642 O O . LEU B 1 52 ? 8.375 -12.109 -22.266 1 96.69 52 LEU B O 1
ATOM 2646 N N . VAL B 1 53 ? 7.359 -11.766 -24.25 1 95.06 53 VAL B N 1
ATOM 2647 C CA . VAL B 1 53 ? 7.902 -10.414 -24.359 1 95.06 53 VAL B CA 1
ATOM 2648 C C . VAL B 1 53 ? 6.789 -9.391 -24.141 1 95.06 53 VAL B C 1
ATOM 2650 O O . VAL B 1 53 ? 5.945 -9.188 -25.016 1 95.06 53 VAL B O 1
ATOM 2653 N N . PHE B 1 54 ? 6.84 -8.773 -22.984 1 92.06 54 PHE B N 1
ATOM 2654 C CA . PHE B 1 54 ? 5.883 -7.699 -22.719 1 92.06 54 PHE B CA 1
ATOM 2655 C C . PHE B 1 54 ? 6.312 -6.875 -21.516 1 92.06 54 PHE B C 1
ATOM 2657 O O . PHE B 1 54 ? 7.074 -7.348 -20.672 1 92.06 54 PHE B O 1
ATOM 2664 N N . ASP B 1 55 ? 5.898 -5.664 -21.531 1 92.44 55 ASP B N 1
ATOM 2665 C CA . ASP B 1 55 ? 5.871 -4.855 -20.312 1 92.44 55 ASP B CA 1
ATOM 2666 C C . ASP B 1 55 ? 4.645 -5.184 -19.469 1 92.44 55 ASP B C 1
ATOM 2668 O O . ASP B 1 55 ? 3.518 -5.164 -19.969 1 92.44 55 ASP B O 1
ATOM 2672 N N . THR B 1 56 ? 4.906 -5.48 -18.203 1 92.81 56 THR B N 1
ATOM 2673 C CA . THR B 1 56 ? 3.811 -5.906 -17.344 1 92.81 56 THR B CA 1
ATOM 2674 C C . THR B 1 56 ? 2.734 -4.828 -17.266 1 92.81 56 THR B C 1
ATOM 2676 O O . THR B 1 56 ? 1.589 -5.109 -16.906 1 92.81 56 THR B O 1
ATOM 2679 N N . THR B 1 57 ? 3.125 -3.584 -17.562 1 94.06 57 THR B N 1
ATOM 2680 C CA . THR B 1 57 ? 2.162 -2.49 -17.5 1 94.06 57 THR B CA 1
ATOM 2681 C C . THR B 1 57 ? 1.398 -2.359 -18.812 1 94.06 57 THR B C 1
ATOM 2683 O O . THR B 1 57 ? 0.467 -1.56 -18.922 1 94.06 57 THR B O 1
ATOM 2686 N N . ASP B 1 58 ? 1.834 -3.096 -19.797 1 96.06 58 ASP B N 1
ATOM 2687 C CA . ASP B 1 58 ? 1.112 -3.146 -21.062 1 96.06 58 ASP B CA 1
ATOM 2688 C C . ASP B 1 58 ? 0.039 -4.23 -21.031 1 96.06 58 ASP B C 1
ATOM 2690 O O . ASP B 1 58 ? 0.283 -5.359 -21.469 1 96.06 58 ASP B O 1
ATOM 2694 N N . TYR B 1 59 ? -1.153 -3.871 -20.625 1 96.75 59 TYR B N 1
ATOM 2695 C CA . TYR B 1 59 ? -2.203 -4.836 -20.344 1 96.75 59 TYR B CA 1
ATOM 2696 C C . TYR B 1 59 ? -2.621 -5.59 -21.594 1 96.75 59 TYR B C 1
ATOM 2698 O O . TYR B 1 59 ? -2.779 -6.812 -21.578 1 96.75 59 TYR B O 1
ATOM 2706 N N . PRO B 1 60 ? -2.736 -4.906 -22.766 1 96.81 60 PRO B N 1
ATOM 2707 C CA . PRO B 1 60 ? -3.023 -5.668 -23.984 1 96.81 60 PRO B CA 1
ATOM 2708 C C . PRO B 1 60 ? -1.959 -6.719 -24.281 1 96.81 60 PRO B C 1
ATOM 2710 O O . PRO B 1 60 ? -2.289 -7.836 -24.688 1 96.81 60 PRO B O 1
ATOM 2713 N N . ALA B 1 61 ? -0.736 -6.379 -24.125 1 96.69 61 ALA B N 1
ATOM 2714 C CA . ALA B 1 61 ? 0.351 -7.328 -24.344 1 96.69 61 ALA B CA 1
ATOM 2715 C C . ALA B 1 61 ? 0.276 -8.484 -23.344 1 96.69 61 ALA B C 1
ATOM 2717 O O . ALA B 1 61 ? 0.561 -9.633 -23.688 1 96.69 61 ALA B O 1
ATOM 2718 N N . VAL B 1 62 ? -0.09 -8.18 -22.109 1 97.19 62 VAL B N 1
ATOM 2719 C CA . VAL B 1 62 ? -0.266 -9.195 -21.078 1 97.19 62 VAL B CA 1
ATOM 2720 C C . VAL B 1 62 ? -1.374 -10.164 -21.484 1 97.19 62 VAL B C 1
ATOM 2722 O O . VAL B 1 62 ? -1.216 -11.375 -21.375 1 97.19 62 VAL B O 1
ATOM 2725 N N . ASP B 1 63 ? -2.475 -9.617 -22 1 97.69 63 ASP B N 1
ATOM 2726 C CA . ASP B 1 63 ? -3.59 -10.453 -22.438 1 97.69 63 ASP B CA 1
ATOM 2727 C C . ASP B 1 63 ? -3.156 -11.406 -23.547 1 97.69 63 ASP B C 1
ATOM 2729 O O . ASP B 1 63 ? -3.535 -12.578 -23.547 1 97.69 63 ASP B O 1
ATOM 2733 N N . LYS B 1 64 ? -2.361 -10.922 -24.438 1 97.44 64 LYS B N 1
ATOM 2734 C CA . LYS B 1 64 ? -1.85 -11.758 -25.531 1 97.44 64 LYS B CA 1
ATOM 2735 C C . LYS B 1 64 ? -0.944 -12.859 -24.984 1 97.44 64 LYS B C 1
ATOM 2737 O O . LYS B 1 64 ? -1.004 -14 -25.453 1 97.44 64 LYS B O 1
ATOM 2742 N N . ALA B 1 65 ? -0.113 -12.5 -24.062 1 97.38 65 ALA B N 1
ATOM 2743 C CA . ALA B 1 65 ? 0.777 -13.477 -23.438 1 97.38 65 ALA B CA 1
ATOM 2744 C C . ALA B 1 65 ? -0.018 -14.578 -22.734 1 97.38 65 ALA B C 1
ATOM 2746 O O . ALA B 1 65 ? 0.35 -15.75 -22.797 1 97.38 65 ALA B O 1
ATOM 2747 N N . VAL B 1 66 ? -1.078 -14.203 -22.047 1 97.75 66 VAL B N 1
ATOM 2748 C CA . VAL B 1 66 ? -1.928 -15.148 -21.328 1 97.75 66 VAL B CA 1
ATOM 2749 C C . VAL B 1 66 ? -2.547 -16.125 -22.328 1 97.75 66 VAL B C 1
ATOM 2751 O O . VAL B 1 66 ? -2.627 -17.328 -22.047 1 97.75 66 VAL B O 1
ATOM 2754 N N . GLU B 1 67 ? -2.908 -15.586 -23.438 1 97.25 67 GLU B N 1
ATOM 2755 C CA . GLU B 1 67 ? -3.441 -16.453 -24.484 1 97.25 67 GLU B CA 1
ATOM 2756 C C . GLU B 1 67 ? -2.387 -17.438 -24.984 1 97.25 67 GLU B C 1
ATOM 2758 O O . GLU B 1 67 ? -2.688 -18.609 -25.219 1 97.25 67 GLU B O 1
ATOM 2763 N N . GLU B 1 68 ? -1.201 -17 -25.156 1 97.06 68 GLU B N 1
ATOM 2764 C CA . GLU B 1 68 ? -0.099 -17.859 -25.562 1 97.06 68 GLU B CA 1
ATOM 2765 C C . GLU B 1 68 ? 0.124 -18.984 -24.547 1 97.06 68 GLU B C 1
ATOM 2767 O O . GLU B 1 68 ? 0.322 -20.141 -24.922 1 97.06 68 GLU B O 1
ATOM 2772 N N . ILE B 1 69 ? 0.081 -18.625 -23.297 1 98 69 ILE B N 1
ATOM 2773 C CA . ILE B 1 69 ? 0.251 -19.594 -22.219 1 98 69 ILE B CA 1
ATOM 2774 C C . ILE B 1 69 ? -0.865 -20.641 -22.281 1 98 69 ILE B C 1
ATOM 2776 O O . ILE B 1 69 ? -0.603 -21.844 -22.219 1 98 69 ILE B O 1
ATOM 2780 N N . HIS B 1 70 ? -2.035 -20.141 -22.438 1 96.81 70 HIS B N 1
ATOM 2781 C CA . HIS B 1 70 ? -3.201 -21.016 -22.469 1 96.81 70 HIS B CA 1
ATOM 2782 C C . HIS B 1 70 ? -3.094 -22.031 -23.594 1 96.81 70 HIS B C 1
ATOM 2784 O O . HIS B 1 70 ? -3.441 -23.203 -23.422 1 96.81 70 HIS B O 1
ATOM 2790 N N . LYS B 1 71 ? -2.611 -21.594 -24.719 1 96.69 71 LYS B N 1
ATOM 2791 C CA . LYS B 1 71 ? -2.477 -22.453 -25.875 1 96.69 71 LYS B CA 1
ATOM 2792 C C . LYS B 1 71 ? -1.511 -23.609 -25.594 1 96.69 71 LYS B C 1
ATOM 2794 O O . LYS B 1 71 ? -1.696 -24.719 -26.094 1 96.69 71 LYS B O 1
ATOM 2799 N N . VAL B 1 72 ? -0.603 -23.375 -24.797 1 96.56 72 VAL B N 1
ATOM 2800 C CA . VAL B 1 72 ? 0.435 -24.375 -24.531 1 96.56 72 VAL B CA 1
ATOM 2801 C C . VAL B 1 72 ? -0.006 -25.297 -23.406 1 96.56 72 VAL B C 1
ATOM 2803 O O . VAL B 1 72 ? 0.095 -26.516 -23.516 1 96.56 72 VAL B O 1
ATOM 2806 N N . VAL B 1 73 ? -0.506 -24.75 -22.297 1 96 73 VAL B N 1
ATOM 2807 C CA . VAL B 1 73 ? -0.752 -25.516 -21.078 1 96 73 VAL B CA 1
ATOM 2808 C C . VAL B 1 73 ? -2.086 -26.25 -21.203 1 96 73 VAL B C 1
ATOM 2810 O O . VAL B 1 73 ? -2.27 -27.312 -20.609 1 96 73 VAL B O 1
ATOM 2813 N N . GLY B 1 74 ? -3.104 -25.672 -21.906 1 91.38 74 GLY B N 1
ATOM 2814 C CA . GLY B 1 74 ? -4.41 -26.281 -22.094 1 91.38 74 GLY B CA 1
ATOM 2815 C C . GLY B 1 74 ? -5.094 -26.641 -20.797 1 91.38 74 GLY B C 1
ATOM 2816 O O . GLY B 1 74 ? -5.18 -25.797 -19.875 1 91.38 74 GLY B O 1
ATOM 2817 N N . LYS B 1 75 ? -5.551 -27.812 -20.719 1 89.19 75 LYS B N 1
ATOM 2818 C CA . LYS B 1 75 ? -6.352 -28.266 -19.578 1 89.19 75 LYS B CA 1
ATOM 2819 C C . LYS B 1 75 ? -5.457 -28.688 -18.422 1 89.19 75 LYS B C 1
ATOM 2821 O O . LYS B 1 75 ? -5.938 -28.875 -17.297 1 89.19 75 LYS B O 1
ATOM 2826 N N . LYS B 1 76 ? -4.195 -28.844 -18.719 1 93.56 76 LYS B N 1
ATOM 2827 C CA . LYS B 1 76 ? -3.275 -29.203 -17.641 1 93.56 76 LYS B CA 1
ATOM 2828 C C . LYS B 1 76 ? -3.125 -28.062 -16.641 1 93.56 76 LYS B C 1
ATOM 2830 O O . LYS B 1 76 ? -2.871 -28.297 -15.461 1 93.56 76 LYS B O 1
ATOM 2835 N N . GLY B 1 77 ? -3.24 -26.844 -17.188 1 95.94 77 GLY B N 1
ATOM 2836 C CA . GLY B 1 77 ? -3.184 -25.656 -16.328 1 95.94 77 GLY B CA 1
ATOM 2837 C C . GLY B 1 77 ? -1.775 -25.297 -15.898 1 95.94 77 GLY B C 1
ATOM 2838 O O . GLY B 1 77 ? -0.81 -25.953 -16.312 1 95.94 77 GLY B O 1
ATOM 2839 N N . LEU B 1 78 ? -1.696 -24.266 -15.109 1 97.81 78 LEU B N 1
ATOM 2840 C CA . LEU B 1 78 ? -0.435 -23.797 -14.547 1 97.81 78 LEU B CA 1
ATOM 2841 C C . LEU B 1 78 ? -0.216 -24.359 -13.148 1 97.81 78 LEU B C 1
ATOM 2843 O O . LEU B 1 78 ? -1.159 -24.469 -12.359 1 97.81 78 LEU B O 1
ATOM 2847 N N . SER B 1 79 ? 1.043 -24.656 -12.953 1 98 79 SER B N 1
ATOM 2848 C CA . SER B 1 79 ? 1.389 -25.141 -11.625 1 98 79 SER B CA 1
ATOM 2849 C C . SER B 1 79 ? 1.765 -23.984 -10.703 1 98 79 SER B C 1
ATOM 2851 O O . SER B 1 79 ? 1.562 -24.062 -9.484 1 98 79 SER B O 1
ATOM 2853 N N . VAL B 1 80 ? 2.367 -22.938 -11.281 1 98.62 80 VAL B N 1
ATOM 2854 C CA . VAL B 1 80 ? 2.795 -21.859 -10.406 1 98.62 80 VAL B CA 1
ATOM 2855 C C . VAL B 1 80 ? 2.986 -20.578 -11.219 1 98.62 80 VAL B C 1
ATOM 2857 O O . VAL B 1 80 ? 3.463 -20.625 -12.352 1 98.62 80 VAL B O 1
ATOM 2860 N N . LEU B 1 81 ? 2.531 -19.484 -10.695 1 98.62 81 LEU B N 1
ATOM 2861 C CA . LEU B 1 81 ? 2.871 -18.141 -11.117 1 98.62 81 LEU B CA 1
ATOM 2862 C C . LEU B 1 81 ? 3.82 -17.484 -10.117 1 98.62 81 LEU B C 1
ATOM 2864 O O . LEU B 1 81 ? 3.512 -17.391 -8.93 1 98.62 81 LEU B O 1
ATOM 2868 N N . VAL B 1 82 ? 4.988 -17.062 -10.578 1 98.44 82 VAL B N 1
ATOM 2869 C CA . VAL B 1 82 ? 5.914 -16.281 -9.766 1 98.44 82 VAL B CA 1
ATOM 2870 C C . VAL B 1 82 ? 5.93 -14.836 -10.25 1 98.44 82 VAL B C 1
ATOM 2872 O O . VAL B 1 82 ? 6.52 -14.523 -11.289 1 98.44 82 VAL B O 1
ATOM 2875 N N . ASN B 1 83 ? 5.297 -13.984 -9.484 1 96.69 83 ASN B N 1
ATOM 2876 C CA . ASN B 1 83 ? 5.371 -12.547 -9.727 1 96.69 83 ASN B CA 1
ATOM 2877 C C . ASN B 1 83 ? 6.648 -11.945 -9.156 1 96.69 83 ASN B C 1
ATOM 2879 O O . ASN B 1 83 ? 6.75 -11.727 -7.945 1 96.69 83 ASN B O 1
ATOM 2883 N N . ASN B 1 84 ? 7.508 -11.555 -10.016 1 93.25 84 ASN B N 1
ATOM 2884 C CA . ASN B 1 84 ? 8.805 -11.07 -9.562 1 93.25 84 ASN B CA 1
ATOM 2885 C C . ASN B 1 84 ? 9.109 -9.68 -10.117 1 93.25 84 ASN B C 1
ATOM 2887 O O . ASN B 1 84 ? 9.859 -8.914 -9.508 1 93.25 84 ASN B O 1
ATOM 2891 N N . ALA B 1 85 ? 8.508 -9.32 -11.211 1 82.44 85 ALA B N 1
ATOM 2892 C CA . ALA B 1 85 ? 8.781 -8.023 -11.836 1 82.44 85 ALA B CA 1
ATOM 2893 C C . ALA B 1 85 ? 8.445 -6.879 -10.891 1 82.44 85 ALA B C 1
ATOM 2895 O O . ALA B 1 85 ? 7.414 -6.902 -10.219 1 82.44 85 ALA B O 1
ATOM 2896 N N . GLY B 1 86 ? 9.391 -5.977 -10.758 1 83.5 86 GLY B N 1
ATOM 2897 C CA . GLY B 1 86 ? 9.211 -4.816 -9.898 1 83.5 86 GLY B CA 1
ATOM 2898 C C . GLY B 1 86 ? 10.32 -3.791 -10.039 1 83.5 86 GLY B C 1
ATOM 2899 O O . GLY B 1 86 ? 11.336 -4.055 -10.688 1 83.5 86 GLY B O 1
ATOM 2900 N N . VAL B 1 87 ? 10.047 -2.643 -9.586 1 83.19 87 VAL B N 1
ATOM 2901 C CA . VAL B 1 87 ? 11.016 -1.556 -9.594 1 83.19 87 VAL B CA 1
ATOM 2902 C C . VAL B 1 87 ? 11.117 -0.938 -8.203 1 83.19 87 VAL B C 1
ATOM 2904 O O . VAL B 1 87 ? 10.219 -1.121 -7.371 1 83.19 87 VAL B O 1
ATOM 2907 N N . ALA B 1 88 ? 12.211 -0.32 -7.969 1 85.31 88 ALA B N 1
ATOM 2908 C CA . ALA B 1 88 ? 12.422 0.353 -6.688 1 85.31 88 ALA B CA 1
ATOM 2909 C C . ALA B 1 88 ? 12.758 1.827 -6.891 1 85.31 88 ALA B C 1
ATOM 2911 O O . ALA B 1 88 ? 13.789 2.158 -7.488 1 85.31 88 ALA B O 1
ATOM 2912 N N . LYS B 1 89 ? 11.852 2.633 -6.551 1 86 89 LYS B N 1
ATOM 2913 C CA . LYS B 1 89 ? 12.094 4.07 -6.48 1 86 89 LYS B CA 1
ATOM 2914 C C . LYS B 1 89 ? 12.148 4.551 -5.031 1 86 89 LYS B C 1
ATOM 2916 O O . LYS B 1 89 ? 11.359 4.105 -4.195 1 86 89 LYS B O 1
ATOM 2921 N N . TYR B 1 90 ? 13.188 5.367 -4.781 1 87.19 90 TYR B N 1
ATOM 2922 C CA . TYR B 1 90 ? 13.336 5.895 -3.43 1 87.19 90 TYR B CA 1
ATOM 2923 C C . TYR B 1 90 ? 13.586 7.398 -3.459 1 87.19 90 TYR B C 1
ATOM 2925 O O . TYR B 1 90 ? 13.914 7.961 -4.508 1 87.19 90 TYR B O 1
ATOM 2933 N N . GLY B 1 91 ? 13.383 8.039 -2.367 1 90.94 91 GLY B N 1
ATOM 2934 C CA . GLY B 1 91 ? 13.508 9.477 -2.193 1 90.94 91 GLY B CA 1
ATOM 2935 C C . GLY B 1 91 ? 12.648 10.016 -1.067 1 90.94 91 GLY B C 1
ATOM 2936 O O . GLY B 1 91 ? 11.781 9.312 -0.547 1 90.94 91 GLY B O 1
ATOM 2937 N N . PRO B 1 92 ? 12.961 11.234 -0.678 1 94.12 92 PRO B N 1
ATOM 2938 C CA . PRO B 1 92 ? 12.133 11.867 0.355 1 94.12 92 PRO B CA 1
ATOM 2939 C C . PRO B 1 92 ? 10.695 12.109 -0.106 1 94.12 92 PRO B C 1
ATOM 2941 O O . PRO B 1 92 ? 10.477 12.695 -1.168 1 94.12 92 PRO B O 1
ATOM 2944 N N . ILE B 1 93 ? 9.758 11.719 0.745 1 95.81 93 ILE B N 1
ATOM 2945 C CA . ILE B 1 93 ? 8.344 11.828 0.398 1 95.81 93 ILE B CA 1
ATOM 2946 C C . ILE B 1 93 ? 8.008 13.281 0.049 1 95.81 93 ILE B C 1
ATOM 2948 O O . ILE B 1 93 ? 7.203 13.539 -0.847 1 95.81 93 ILE B O 1
ATOM 2952 N N . GLN B 1 94 ? 8.68 14.18 0.693 1 96.31 94 GLN B N 1
ATOM 2953 C CA . GLN B 1 94 ? 8.422 15.602 0.505 1 96.31 94 GLN B CA 1
ATOM 2954 C C . GLN B 1 94 ? 8.648 16.016 -0.947 1 96.31 94 GLN B C 1
ATOM 2956 O O . GLN B 1 94 ? 8 16.938 -1.442 1 96.31 94 GLN B O 1
ATOM 2961 N N . HIS B 1 95 ? 9.5 15.289 -1.648 1 95.81 95 HIS B N 1
ATOM 2962 C CA . HIS B 1 95 ? 9.961 15.836 -2.92 1 95.81 95 HIS B CA 1
ATOM 2963 C C . HIS B 1 95 ? 9.742 14.844 -4.059 1 95.81 95 HIS B C 1
ATOM 2965 O O . HIS B 1 95 ? 9.859 15.211 -5.23 1 95.81 95 HIS B O 1
ATOM 2971 N N . VAL B 1 96 ? 9.414 13.625 -3.797 1 95.06 96 VAL B N 1
ATOM 2972 C CA . VAL B 1 96 ? 9.242 12.633 -4.852 1 95.06 96 VAL B CA 1
ATOM 2973 C C . VAL B 1 96 ? 8.094 13.055 -5.773 1 95.06 96 VAL B C 1
ATOM 2975 O O . VAL B 1 96 ? 7 13.375 -5.305 1 95.06 96 VAL B O 1
ATOM 2978 N N . PRO B 1 97 ? 8.367 13.109 -7.059 1 95.94 97 PRO B N 1
ATOM 2979 C CA . PRO B 1 97 ? 7.266 13.43 -7.969 1 95.94 97 PRO B CA 1
ATOM 2980 C C . PRO B 1 97 ? 6.133 12.414 -7.906 1 95.94 97 PRO B C 1
ATOM 2982 O O . PRO B 1 97 ? 6.383 11.203 -7.895 1 95.94 97 PRO B O 1
ATOM 2985 N N . ILE B 1 98 ? 4.918 12.875 -7.941 1 96.75 98 ILE B N 1
ATOM 2986 C CA . ILE B 1 98 ? 3.744 12.008 -7.816 1 96.75 98 ILE B CA 1
ATOM 2987 C C . ILE B 1 98 ? 3.703 11.023 -8.977 1 96.75 98 ILE B C 1
ATOM 2989 O O . ILE B 1 98 ? 3.295 9.875 -8.812 1 96.75 98 ILE B O 1
ATOM 2993 N N . GLU B 1 99 ? 4.105 11.5 -10.102 1 96 99 GLU B N 1
ATOM 2994 C CA . GLU B 1 99 ? 4.102 10.633 -11.273 1 96 99 GLU B CA 1
ATOM 2995 C C . GLU B 1 99 ? 5.039 9.445 -11.094 1 96 99 GLU B C 1
ATOM 2997 O O . GLU B 1 99 ? 4.746 8.336 -11.555 1 96 99 GLU B O 1
ATOM 3002 N N . GLU B 1 100 ? 6.168 9.656 -10.461 1 94.12 100 GLU B N 1
ATOM 3003 C CA . GLU B 1 100 ? 7.09 8.562 -10.18 1 94.12 100 GLU B CA 1
ATOM 3004 C C . GLU B 1 100 ? 6.48 7.57 -9.188 1 94.12 100 GLU B C 1
ATOM 3006 O O . GLU B 1 100 ? 6.656 6.359 -9.328 1 94.12 100 GLU B O 1
ATOM 3011 N N . LEU B 1 101 ? 5.84 8.109 -8.234 1 95.06 101 LEU B N 1
ATOM 3012 C CA . LEU B 1 101 ? 5.121 7.258 -7.293 1 95.06 101 LEU B CA 1
ATOM 3013 C C . LEU B 1 101 ? 4.078 6.41 -8.016 1 95.06 101 LEU B C 1
ATOM 3015 O O . LEU B 1 101 ? 4.031 5.191 -7.832 1 95.06 101 LEU B O 1
ATOM 3019 N N . ARG B 1 102 ? 3.305 7.043 -8.891 1 96.06 102 ARG B N 1
ATOM 3020 C CA . ARG B 1 102 ? 2.277 6.367 -9.672 1 96.06 102 ARG B CA 1
ATOM 3021 C C . ARG B 1 102 ? 2.881 5.25 -10.516 1 96.06 102 ARG B C 1
ATOM 3023 O O . ARG B 1 102 ? 2.34 4.145 -10.578 1 96.06 102 ARG B O 1
ATOM 3030 N N . GLN B 1 103 ? 3.938 5.582 -11.109 1 95.06 103 GLN B N 1
ATOM 3031 C CA . GLN B 1 103 ? 4.586 4.609 -11.984 1 95.06 103 GLN B CA 1
ATOM 3032 C C . GLN B 1 103 ? 5.051 3.387 -11.203 1 95.06 103 GLN B C 1
ATOM 3034 O O . GLN B 1 103 ? 4.945 2.258 -11.688 1 95.06 103 GLN B O 1
ATOM 3039 N N . GLN B 1 104 ? 5.594 3.605 -10.086 1 94.44 104 GLN B N 1
ATOM 3040 C CA . GLN B 1 104 ? 6.035 2.498 -9.25 1 94.44 104 GLN B CA 1
ATOM 3041 C C . GLN B 1 104 ? 4.867 1.603 -8.859 1 94.44 104 GLN B C 1
ATOM 3043 O O . GLN B 1 104 ? 4.988 0.375 -8.867 1 94.44 104 GLN B O 1
ATOM 3048 N N . TYR B 1 105 ? 3.721 2.199 -8.508 1 96.69 105 TYR B N 1
ATOM 3049 C CA . TYR B 1 105 ? 2.537 1.423 -8.156 1 96.69 105 TYR B CA 1
ATOM 3050 C C . TYR B 1 105 ? 2.006 0.663 -9.367 1 96.69 105 TYR B C 1
ATOM 3052 O O . TYR B 1 105 ? 1.496 -0.452 -9.234 1 96.69 105 TYR B O 1
ATOM 3060 N N . GLU B 1 106 ? 2.1 1.333 -10.508 1 96.81 106 GLU B N 1
ATOM 3061 C CA . GLU B 1 106 ? 1.651 0.66 -11.727 1 96.81 106 GLU B CA 1
ATOM 3062 C C . GLU B 1 106 ? 2.404 -0.651 -11.938 1 96.81 106 GLU B C 1
ATOM 3064 O O . GLU B 1 106 ? 1.797 -1.676 -12.25 1 96.81 106 GLU B O 1
ATOM 3069 N N . VAL B 1 107 ? 3.662 -0.654 -11.727 1 94.38 107 VAL B N 1
ATOM 3070 C CA . VAL B 1 107 ? 4.508 -1.815 -11.984 1 94.38 107 VAL B CA 1
ATOM 3071 C C . VAL B 1 107 ? 4.395 -2.803 -10.828 1 94.38 107 VAL B C 1
ATOM 3073 O O . VAL B 1 107 ? 4.078 -3.979 -11.031 1 94.38 107 VAL B O 1
ATOM 3076 N N . ASN B 1 108 ? 4.566 -2.316 -9.602 1 94.88 108 ASN B N 1
ATOM 3077 C CA . ASN B 1 108 ? 4.727 -3.191 -8.445 1 94.88 108 ASN B CA 1
ATOM 3078 C C . ASN B 1 108 ? 3.383 -3.732 -7.965 1 94.88 108 ASN B C 1
ATOM 3080 O O . ASN B 1 108 ? 3.318 -4.82 -7.391 1 94.88 108 ASN B O 1
ATOM 3084 N N . VAL B 1 109 ? 2.346 -2.973 -8.195 1 96.81 109 VAL B N 1
ATOM 3085 C CA . VAL B 1 109 ? 1.077 -3.334 -7.574 1 96.81 109 VAL B CA 1
ATOM 3086 C C . VAL B 1 109 ? 0.062 -3.711 -8.648 1 96.81 109 VAL B C 1
ATOM 3088 O O . VAL B 1 109 ? -0.271 -4.887 -8.812 1 96.81 109 VAL B O 1
ATOM 3091 N N . PHE B 1 110 ? -0.288 -2.77 -9.523 1 97.81 110 PHE B N 1
ATOM 3092 C CA . PHE B 1 110 ? -1.423 -2.957 -10.414 1 97.81 110 PHE B CA 1
ATOM 3093 C C . PHE B 1 110 ? -1.103 -3.994 -11.484 1 97.81 110 PHE B C 1
ATOM 3095 O O . PHE B 1 110 ? -1.93 -4.855 -11.789 1 97.81 110 PHE B O 1
ATOM 3102 N N . ALA B 1 111 ? 0.061 -3.904 -12.047 1 96.81 111 ALA B N 1
ATOM 3103 C CA . ALA B 1 111 ? 0.451 -4.844 -13.094 1 96.81 111 ALA B CA 1
ATOM 3104 C C . ALA B 1 111 ? 0.501 -6.273 -12.555 1 96.81 111 ALA B C 1
ATOM 3106 O O . ALA B 1 111 ? 0.069 -7.211 -13.227 1 96.81 111 ALA B O 1
ATOM 3107 N N . SER B 1 112 ? 1.046 -6.453 -11.367 1 96.38 112 SER B N 1
ATOM 3108 C CA . SER B 1 112 ? 1.114 -7.77 -10.742 1 96.38 112 SER B CA 1
ATOM 3109 C C . SER B 1 112 ? -0.28 -8.328 -10.484 1 96.38 112 SER B C 1
ATOM 3111 O O . SER B 1 112 ? -0.536 -9.508 -10.727 1 96.38 112 SER B O 1
ATOM 3113 N N . VAL B 1 113 ? -1.181 -7.496 -9.984 1 97.88 113 VAL B N 1
ATOM 3114 C CA . VAL B 1 113 ? -2.557 -7.906 -9.711 1 97.88 113 VAL B CA 1
ATOM 3115 C C . VAL B 1 113 ? -3.242 -8.289 -11.023 1 97.88 113 VAL B C 1
ATOM 3117 O O . VAL B 1 113 ? -3.914 -9.32 -11.094 1 97.88 113 VAL B O 1
ATOM 3120 N N . TYR B 1 114 ? -3.061 -7.473 -12.039 1 98.06 114 TYR B N 1
ATOM 3121 C CA . TYR B 1 114 ? -3.701 -7.699 -13.328 1 98.06 114 TYR B CA 1
ATOM 3122 C C . TYR B 1 114 ? -3.275 -9.039 -13.922 1 98.06 114 TYR B C 1
ATOM 3124 O O . TYR B 1 114 ? -4.121 -9.852 -14.305 1 98.06 114 TYR B O 1
ATOM 3132 N N . LEU B 1 115 ? -2.004 -9.273 -13.961 1 97.88 115 LEU B N 1
ATOM 3133 C CA . LEU B 1 115 ? -1.501 -10.531 -14.492 1 97.88 115 LEU B CA 1
ATOM 3134 C C . LEU B 1 115 ? -2.031 -11.719 -13.688 1 97.88 115 LEU B C 1
ATOM 3136 O O . LEU B 1 115 ? -2.457 -12.719 -14.258 1 97.88 115 LEU B O 1
ATOM 3140 N N . THR B 1 116 ? -1.972 -11.594 -12.359 1 98.31 116 THR B N 1
ATOM 3141 C CA . THR B 1 116 ? -2.469 -12.648 -11.484 1 98.31 116 THR B CA 1
ATOM 3142 C C . THR B 1 116 ? -3.938 -12.953 -11.773 1 98.31 116 THR B C 1
ATOM 3144 O O . THR B 1 116 ? -4.316 -14.109 -11.961 1 98.31 116 THR B O 1
ATOM 3147 N N . GLN B 1 117 ? -4.723 -11.875 -11.875 1 98.19 117 GLN B N 1
ATOM 3148 C CA . GLN B 1 117 ? -6.141 -12.039 -12.172 1 98.19 117 GLN B CA 1
ATOM 3149 C C . GLN B 1 117 ? -6.34 -12.82 -13.469 1 98.19 117 GLN B C 1
ATOM 3151 O O . GLN B 1 117 ? -7.176 -13.727 -13.531 1 98.19 117 GLN B O 1
ATOM 3156 N N . LYS B 1 118 ? -5.574 -12.5 -14.461 1 97.75 118 LYS B N 1
ATOM 3157 C CA . LYS B 1 118 ? -5.742 -13.078 -15.797 1 97.75 118 LYS B CA 1
ATOM 3158 C C . LYS B 1 118 ? -5.293 -14.539 -15.82 1 97.75 118 LYS B C 1
ATOM 3160 O O . LYS B 1 118 ? -5.715 -15.305 -16.688 1 97.75 118 LYS B O 1
ATOM 3165 N N . LEU B 1 119 ? -4.492 -14.961 -14.844 1 98 119 LEU B N 1
ATOM 3166 C CA . LEU B 1 119 ? -3.918 -16.312 -14.883 1 98 119 LEU B CA 1
ATOM 3167 C C . LEU B 1 119 ? -4.586 -17.219 -13.859 1 98 119 LEU B C 1
ATOM 3169 O O . LEU B 1 119 ? -4.363 -18.422 -13.859 1 98 119 LEU B O 1
ATOM 3173 N N . LEU B 1 120 ? -5.41 -16.656 -12.984 1 97.75 120 LEU B N 1
ATOM 3174 C CA . LEU B 1 120 ? -5.957 -17.422 -11.867 1 97.75 120 LEU B CA 1
ATOM 3175 C C . LEU B 1 120 ? -6.77 -18.609 -12.359 1 97.75 120 LEU B C 1
ATOM 3177 O O . LEU B 1 120 ? -6.73 -19.688 -11.758 1 97.75 120 LEU B O 1
ATOM 3181 N N . TRP B 1 121 ? -7.492 -18.391 -13.445 1 95.38 121 TRP B N 1
ATOM 3182 C CA . TRP B 1 121 ? -8.273 -19.5 -13.969 1 95.38 121 TRP B CA 1
ATOM 3183 C C . TRP B 1 121 ? -7.367 -20.641 -14.43 1 95.38 121 TRP B C 1
ATOM 3185 O O . TRP B 1 121 ? -7.703 -21.812 -14.258 1 95.38 121 TRP B O 1
ATOM 3195 N N . LEU B 1 122 ? -6.238 -20.344 -14.953 1 97 122 LEU B N 1
ATOM 3196 C CA . LEU B 1 122 ? -5.273 -21.359 -15.359 1 97 122 LEU B CA 1
ATOM 3197 C C . LEU B 1 122 ? -4.594 -21.984 -14.148 1 97 122 LEU B C 1
ATOM 3199 O O . LEU B 1 122 ? -4.008 -23.062 -14.242 1 97 122 LEU B O 1
ATOM 3203 N N . LEU B 1 123 ? -4.684 -21.297 -13.016 1 97.81 123 LEU B N 1
ATOM 3204 C CA . LEU B 1 123 ? -4.07 -21.781 -11.781 1 97.81 123 LEU B CA 1
ATOM 3205 C C . LEU B 1 123 ? -5.066 -22.609 -10.969 1 97.81 123 LEU B C 1
ATOM 3207 O O . LEU B 1 123 ? -4.758 -23.031 -9.859 1 97.81 123 LEU B O 1
ATOM 3211 N N . GLY B 1 124 ? -6.289 -22.703 -11.516 1 96.31 124 GLY B N 1
ATOM 3212 C CA . GLY B 1 124 ? -7.273 -23.562 -10.883 1 96.31 124 GLY B CA 1
ATOM 3213 C C . GLY B 1 124 ? -8.234 -22.812 -9.984 1 96.31 124 GLY B C 1
ATOM 3214 O O . GLY B 1 124 ? -8.891 -23.406 -9.133 1 96.31 124 GLY B O 1
ATOM 3215 N N . ALA B 1 125 ? -8.312 -21.516 -10.094 1 94.94 125 ALA B N 1
ATOM 3216 C CA . ALA B 1 125 ? -9.227 -20.719 -9.281 1 94.94 125 ALA B CA 1
ATOM 3217 C C . ALA B 1 125 ? -10.641 -20.734 -9.859 1 94.94 125 ALA B C 1
ATOM 3219 O O . ALA B 1 125 ? -11.195 -19.688 -10.203 1 94.94 125 ALA B O 1
ATOM 3220 N N . SER B 1 126 ? -11.125 -21.828 -9.93 1 92.31 126 SER B N 1
ATOM 3221 C CA . SER B 1 126 ? -12.492 -22.109 -10.367 1 92.31 126 SER B CA 1
ATOM 3222 C C . SER B 1 126 ? -12.992 -23.422 -9.789 1 92.31 126 SER B C 1
ATOM 3224 O O . SER B 1 126 ? -12.203 -24.344 -9.555 1 92.31 126 SER B O 1
ATOM 3226 N N . LYS B 1 127 ? -14.227 -23.531 -9.578 1 88.75 127 LYS B N 1
ATOM 3227 C CA . LYS B 1 127 ? -14.82 -24.75 -9.031 1 88.75 127 LYS B CA 1
ATOM 3228 C C . LYS B 1 127 ? -14.727 -25.906 -10.031 1 88.75 127 LYS B C 1
ATOM 3230 O O . LYS B 1 127 ? -14.789 -27.062 -9.641 1 88.75 127 LYS B O 1
ATOM 3235 N N . GLU B 1 128 ? -14.531 -25.516 -11.234 1 88.31 128 GLU B N 1
ATOM 3236 C CA . GLU B 1 128 ? -14.5 -26.516 -12.289 1 88.31 128 GLU B CA 1
ATOM 3237 C C . GLU B 1 128 ? -13.094 -27.062 -12.5 1 88.31 128 GLU B C 1
ATOM 3239 O O . GLU B 1 128 ? -12.906 -28.078 -13.164 1 88.31 128 GLU B O 1
ATOM 3244 N N . ALA B 1 129 ? -12.172 -26.484 -11.914 1 89.31 129 ALA B N 1
ATOM 3245 C CA . ALA B 1 129 ? -10.781 -26.859 -12.148 1 89.31 129 ALA B CA 1
ATOM 3246 C C . ALA B 1 129 ? -10.445 -28.172 -11.438 1 89.31 129 ALA B C 1
ATOM 3248 O O . ALA B 1 129 ? -10.938 -28.422 -10.336 1 89.31 129 ALA B O 1
ATOM 3249 N N . LYS B 1 130 ? -9.555 -28.938 -12.07 1 88.38 130 LYS B N 1
ATOM 3250 C CA . LYS B 1 130 ? -9.141 -30.219 -11.508 1 88.38 130 LYS B CA 1
ATOM 3251 C C . LYS B 1 130 ? -7.707 -30.156 -10.992 1 88.38 130 LYS B C 1
ATOM 3253 O O . LYS B 1 130 ? -7.113 -31.188 -10.672 1 88.38 130 LYS B O 1
ATOM 3258 N N . TRP B 1 131 ? -7.16 -29 -11.109 1 88.56 131 TRP B N 1
ATOM 3259 C CA . TRP B 1 131 ? -5.809 -28.781 -10.602 1 88.56 131 TRP B CA 1
ATOM 3260 C C . TRP B 1 131 ? -5.754 -27.562 -9.688 1 88.56 131 TRP B C 1
ATOM 3262 O O . TRP B 1 131 ? -6.695 -26.766 -9.648 1 88.56 131 TRP B O 1
ATOM 3272 N N . GLN B 1 132 ? -4.719 -27.594 -8.883 1 91.88 132 GLN B N 1
ATOM 3273 C CA . GLN B 1 132 ? -4.465 -26.469 -7.988 1 91.88 132 GLN B CA 1
ATOM 3274 C C . GLN B 1 132 ? -3.029 -25.953 -8.133 1 91.88 132 GLN B C 1
ATOM 3276 O O . GLN B 1 132 ? -2.078 -26.703 -7.863 1 91.88 132 GLN B O 1
ATOM 3281 N N . GLY B 1 133 ? -2.994 -24.766 -8.602 1 96.19 133 GLY B N 1
ATOM 3282 C CA . GLY B 1 133 ? -1.686 -24.141 -8.703 1 96.19 133 GLY B CA 1
ATOM 3283 C C . GLY B 1 133 ? -1.349 -23.25 -7.516 1 96.19 133 GLY B C 1
ATOM 3284 O O . GLY B 1 133 ? -1.999 -23.344 -6.469 1 96.19 133 GLY B O 1
ATOM 3285 N N . LYS B 1 134 ? -0.199 -22.562 -7.645 1 98 134 LYS B N 1
ATOM 3286 C CA . LYS B 1 134 ? 0.264 -21.641 -6.598 1 98 134 LYS B CA 1
ATOM 3287 C C . LYS B 1 134 ? 0.64 -20.281 -7.184 1 98 134 LYS B C 1
ATOM 3289 O O . LYS B 1 134 ? 1.036 -20.188 -8.344 1 98 134 LYS B O 1
ATOM 3294 N N . VAL B 1 135 ? 0.393 -19.312 -6.418 1 98.31 135 VAL B N 1
ATOM 3295 C CA . VAL B 1 135 ? 0.933 -18 -6.707 1 98.31 135 VAL B CA 1
ATOM 3296 C C . VAL B 1 135 ? 2.062 -17.672 -5.73 1 98.31 135 VAL B C 1
ATOM 3298 O O . VAL B 1 135 ? 1.892 -17.781 -4.516 1 98.31 135 VAL B O 1
ATOM 3301 N N . ILE B 1 136 ? 3.211 -17.375 -6.242 1 98.31 136 ILE B N 1
ATOM 3302 C CA . ILE B 1 136 ? 4.324 -16.875 -5.445 1 98.31 136 ILE B CA 1
ATOM 3303 C C . ILE B 1 136 ? 4.59 -15.414 -5.793 1 98.31 136 ILE B C 1
ATOM 3305 O O . ILE B 1 136 ? 4.926 -15.086 -6.934 1 98.31 136 ILE B O 1
ATOM 3309 N N . GLN B 1 137 ? 4.383 -14.578 -4.859 1 97.06 137 GLN B N 1
ATOM 3310 C CA . GLN B 1 137 ? 4.633 -13.148 -5.02 1 97.06 137 GLN B CA 1
ATOM 3311 C C . GLN B 1 137 ? 5.934 -12.734 -4.336 1 97.06 137 GLN B C 1
ATOM 3313 O O . GLN B 1 137 ? 6.094 -12.93 -3.129 1 97.06 137 GLN B O 1
ATOM 3318 N N . ILE B 1 138 ? 6.805 -12.148 -5.109 1 93.44 138 ILE B N 1
ATOM 3319 C CA . ILE B 1 138 ? 8.039 -11.617 -4.539 1 93.44 138 ILE B CA 1
ATOM 3320 C C . ILE B 1 138 ? 7.789 -10.219 -3.973 1 93.44 138 ILE B C 1
ATOM 3322 O O . ILE B 1 138 ? 7.512 -9.281 -4.723 1 93.44 138 ILE B O 1
ATOM 3326 N N . SER B 1 139 ? 7.836 -10.102 -2.721 1 90.81 139 SER B N 1
ATOM 3327 C CA . SER B 1 139 ? 7.703 -8.828 -2.016 1 90.81 139 SER B CA 1
ATOM 3328 C C . SER B 1 139 ? 9.055 -8.328 -1.518 1 90.81 139 SER B C 1
ATOM 3330 O O . SER B 1 139 ? 10.008 -8.234 -2.291 1 90.81 139 SER B O 1
ATOM 3332 N N . SER B 1 140 ? 9.078 -7.789 -0.313 1 74.81 140 SER B N 1
ATOM 3333 C CA . SER B 1 140 ? 10.289 -7.258 0.308 1 74.81 140 SER B CA 1
ATOM 3334 C C . SER B 1 140 ? 10.117 -7.098 1.814 1 74.81 140 SER B C 1
ATOM 3336 O O . SER B 1 140 ? 8.992 -6.973 2.303 1 74.81 140 SER B O 1
ATOM 3338 N N . THR B 1 141 ? 11.266 -7.18 2.408 1 71.06 141 THR B N 1
ATOM 3339 C CA . THR B 1 141 ? 11.234 -6.805 3.818 1 71.06 141 THR B CA 1
ATOM 3340 C C . THR B 1 141 ? 10.797 -5.355 3.986 1 71.06 141 THR B C 1
ATOM 3342 O O . THR B 1 141 ? 10.281 -4.973 5.039 1 71.06 141 THR B O 1
ATOM 3345 N N . ALA B 1 142 ? 10.984 -4.582 2.982 1 67.38 142 ALA B N 1
ATOM 3346 C CA . ALA B 1 142 ? 10.516 -3.199 2.965 1 67.38 142 ALA B CA 1
ATOM 3347 C C . ALA B 1 142 ? 8.992 -3.139 2.908 1 67.38 142 ALA B C 1
ATOM 3349 O O . ALA B 1 142 ? 8.398 -2.07 3.082 1 67.38 142 ALA B O 1
ATOM 3350 N N . GLY B 1 143 ? 8.398 -4.18 2.814 1 69.19 143 GLY B N 1
ATOM 3351 C CA . GLY B 1 143 ? 6.941 -4.266 2.824 1 69.19 143 GLY B CA 1
ATOM 3352 C C . GLY B 1 143 ? 6.359 -4.352 4.223 1 69.19 143 GLY B C 1
ATOM 3353 O O . GLY B 1 143 ? 5.145 -4.258 4.402 1 69.19 143 GLY B O 1
ATOM 3354 N N . VAL B 1 144 ? 7.281 -4.375 5.203 1 66.38 144 VAL B N 1
ATOM 3355 C CA . VAL B 1 144 ? 6.781 -4.527 6.562 1 66.38 144 VAL B CA 1
ATOM 3356 C C . VAL B 1 144 ? 7.367 -3.436 7.457 1 66.38 144 VAL B C 1
ATOM 3358 O O . VAL B 1 144 ? 6.789 -3.098 8.492 1 66.38 144 VAL B O 1
ATOM 3361 N N . MET B 1 145 ? 8.492 -2.807 7.008 1 68.81 145 MET B N 1
ATOM 3362 C CA . MET B 1 145 ? 9.094 -1.685 7.727 1 68.81 145 MET B CA 1
ATOM 3363 C C . MET B 1 145 ? 9.555 -0.601 6.754 1 68.81 145 MET B C 1
ATOM 3365 O O . MET B 1 145 ? 10.25 -0.888 5.781 1 68.81 145 MET B O 1
ATOM 3369 N N . THR B 1 146 ? 9.258 0.582 7.164 1 76.81 146 THR B N 1
ATOM 3370 C CA . THR B 1 146 ? 9.578 1.687 6.266 1 76.81 146 THR B CA 1
ATOM 3371 C C . THR B 1 146 ? 10.742 2.514 6.816 1 76.81 146 THR B C 1
ATOM 3373 O O . THR B 1 146 ? 10.641 3.084 7.902 1 76.81 146 THR B O 1
ATOM 3376 N N . ARG B 1 147 ? 11.781 2.514 6.082 1 75.25 147 ARG B N 1
ATOM 3377 C CA . ARG B 1 147 ? 12.906 3.389 6.395 1 75.25 147 ARG B CA 1
ATOM 3378 C C . ARG B 1 147 ? 12.766 4.738 5.699 1 75.25 147 ARG B C 1
ATOM 3380 O O . ARG B 1 147 ? 12.094 4.844 4.672 1 75.25 147 ARG B O 1
ATOM 3387 N N . PRO B 1 148 ? 13.43 5.672 6.285 1 83.94 148 PRO B N 1
ATOM 3388 C CA . PRO B 1 148 ? 13.422 6.949 5.566 1 83.94 148 PRO B CA 1
ATOM 3389 C C . PRO B 1 148 ? 13.992 6.836 4.156 1 83.94 148 PRO B C 1
ATOM 3391 O O . PRO B 1 148 ? 14.922 6.062 3.924 1 83.94 148 PRO B O 1
ATOM 3394 N N . MET B 1 149 ? 13.438 7.625 3.225 1 87.5 149 MET B N 1
ATOM 3395 C CA . MET B 1 149 ? 13.867 7.707 1.831 1 87.5 149 MET B CA 1
ATOM 3396 C C . MET B 1 149 ? 13.359 6.504 1.039 1 87.5 149 MET B C 1
ATOM 3398 O O . MET B 1 149 ? 13.414 6.5 -0.193 1 87.5 149 MET B O 1
ATOM 3402 N N . LEU B 1 150 ? 12.789 5.527 1.741 1 84.94 150 LEU B N 1
ATOM 3403 C CA . LEU B 1 150 ? 12.289 4.332 1.067 1 84.94 150 LEU B CA 1
ATOM 3404 C C . LEU B 1 150 ? 10.766 4.324 1.043 1 84.94 150 LEU B C 1
ATOM 3406 O O . LEU B 1 150 ? 10.148 3.326 0.66 1 84.94 150 LEU B O 1
ATOM 3410 N N . GLY B 1 151 ? 10.211 5.375 1.431 1 91.62 151 GLY B N 1
ATOM 3411 C CA . GLY B 1 151 ? 8.758 5.488 1.51 1 91.62 151 GLY B CA 1
ATOM 3412 C C . GLY B 1 151 ? 8.062 5.059 0.235 1 91.62 151 GLY B C 1
ATOM 3413 O O . GLY B 1 151 ? 7.148 4.23 0.27 1 91.62 151 GLY B O 1
ATOM 3414 N N . PRO B 1 152 ? 8.531 5.625 -0.885 1 92.06 152 PRO B N 1
ATOM 3415 C CA . PRO B 1 152 ? 7.871 5.262 -2.143 1 92.06 152 PRO B CA 1
ATOM 3416 C C . PRO B 1 152 ? 7.934 3.762 -2.43 1 92.06 152 PRO B C 1
ATOM 3418 O O . PRO B 1 152 ? 6.918 3.148 -2.758 1 92.06 152 PRO B O 1
ATOM 3421 N N . TYR B 1 153 ? 8.984 3.189 -2.244 1 90.38 153 TYR B N 1
ATOM 3422 C CA . TYR B 1 153 ? 9.148 1.764 -2.502 1 90.38 153 TYR B CA 1
ATOM 3423 C C . TYR B 1 153 ? 8.406 0.933 -1.458 1 90.38 153 TYR B C 1
ATOM 3425 O O . TYR B 1 153 ? 7.617 0.053 -1.804 1 90.38 153 TYR B O 1
ATOM 3433 N N . SER B 1 154 ? 8.656 1.239 -0.186 1 90.69 154 SER B N 1
ATOM 3434 C CA . SER B 1 154 ? 8.047 0.498 0.917 1 90.69 154 SER B CA 1
ATOM 3435 C C . SER B 1 154 ? 6.527 0.517 0.827 1 90.69 154 SER B C 1
ATOM 3437 O O . SER B 1 154 ? 5.871 -0.497 1.082 1 90.69 154 SER B O 1
ATOM 3439 N N . SER B 1 155 ? 6.027 1.606 0.491 1 94 155 SER B N 1
ATOM 3440 C CA . SER B 1 155 ? 4.574 1.714 0.426 1 94 155 SER B CA 1
ATOM 3441 C C . SER B 1 155 ? 4 0.794 -0.646 1 94 155 SER B C 1
ATOM 3443 O O . SER B 1 155 ? 2.949 0.183 -0.449 1 94 155 SER B O 1
ATOM 3445 N N . SER B 1 156 ? 4.629 0.689 -1.767 1 94 156 SER B N 1
ATOM 3446 C CA . SER B 1 156 ? 4.176 -0.224 -2.811 1 94 156 SER B CA 1
ATOM 3447 C C . SER B 1 156 ? 4.238 -1.674 -2.344 1 94 156 SER B C 1
ATOM 3449 O O . SER B 1 156 ? 3.35 -2.471 -2.65 1 94 156 SER B O 1
ATOM 3451 N N . LYS B 1 157 ? 5.242 -1.968 -1.648 1 92 157 LYS B N 1
ATOM 3452 C CA . LYS B 1 157 ? 5.398 -3.34 -1.175 1 92 157 LYS B CA 1
ATOM 3453 C C . LYS B 1 157 ? 4.434 -3.643 -0.035 1 92 157 LYS B C 1
ATOM 3455 O O . LYS B 1 157 ? 3.953 -4.77 0.096 1 92 157 LYS B O 1
ATOM 3460 N N . HIS B 1 158 ? 4.176 -2.662 0.785 1 91.56 158 HIS B N 1
ATOM 3461 C CA . HIS B 1 158 ? 3.117 -2.816 1.775 1 91.56 158 HIS B CA 1
ATOM 3462 C C . HIS B 1 158 ? 1.778 -3.115 1.107 1 91.56 158 HIS B C 1
ATOM 3464 O O . HIS B 1 158 ? 1.016 -3.957 1.586 1 91.56 158 HIS B O 1
ATOM 3470 N N . ALA B 1 159 ? 1.539 -2.363 0.101 1 94.38 159 ALA B N 1
ATOM 3471 C CA . ALA B 1 159 ? 0.311 -2.582 -0.658 1 94.38 159 ALA B CA 1
ATOM 3472 C C . ALA B 1 159 ? 0.246 -4.008 -1.196 1 94.38 159 ALA B C 1
ATOM 3474 O O . ALA B 1 159 ? -0.791 -4.672 -1.096 1 94.38 159 ALA B O 1
ATOM 3475 N N . VAL B 1 160 ? 1.328 -4.477 -1.7 1 94.38 160 VAL B N 1
ATOM 3476 C CA . VAL B 1 160 ? 1.427 -5.82 -2.256 1 94.38 160 VAL B CA 1
ATOM 3477 C C . VAL B 1 160 ? 1.16 -6.852 -1.161 1 94.38 160 VAL B C 1
ATOM 3479 O O . VAL B 1 160 ? 0.407 -7.809 -1.368 1 94.38 160 VAL B O 1
ATOM 3482 N N . GLU B 1 161 ? 1.755 -6.664 -0.033 1 91.69 161 GLU B N 1
ATOM 3483 C CA . GLU B 1 161 ? 1.54 -7.574 1.087 1 91.69 161 GLU B CA 1
ATOM 3484 C C . GLU B 1 161 ? 0.056 -7.699 1.421 1 91.69 161 GLU B C 1
ATOM 3486 O O . GLU B 1 161 ? -0.459 -8.805 1.579 1 91.69 161 GLU B O 1
ATOM 3491 N N . ALA B 1 162 ? -0.588 -6.605 1.473 1 92.19 162 ALA B N 1
ATOM 3492 C CA . ALA B 1 162 ? -2.002 -6.582 1.843 1 92.19 162 ALA B CA 1
ATOM 3493 C C . ALA B 1 162 ? -2.859 -7.246 0.769 1 92.19 162 ALA B C 1
ATOM 3495 O O . ALA B 1 162 ? -3.77 -8.016 1.082 1 92.19 162 ALA B O 1
ATOM 3496 N N . ILE B 1 163 ? -2.611 -6.977 -0.457 1 95.31 163 ILE B N 1
ATOM 3497 C CA . ILE B 1 163 ? -3.395 -7.508 -1.567 1 95.31 163 ILE B CA 1
ATOM 3498 C C . ILE B 1 163 ? -3.254 -9.031 -1.618 1 95.31 163 ILE B C 1
ATOM 3500 O O . ILE B 1 163 ? -4.246 -9.75 -1.752 1 95.31 163 ILE B O 1
ATOM 3504 N N . TYR B 1 164 ? -2.117 -9.477 -1.447 1 95 164 TYR B N 1
ATOM 3505 C CA . TYR B 1 164 ? -1.894 -10.914 -1.614 1 95 164 TYR B CA 1
ATOM 3506 C C . TYR B 1 164 ? -2.273 -11.672 -0.35 1 95 164 TYR B C 1
ATOM 3508 O O . TYR B 1 164 ? -2.578 -12.867 -0.406 1 95 164 TYR B O 1
ATOM 3516 N N . ASP B 1 165 ? -2.252 -11.016 0.789 1 91.56 165 ASP B N 1
ATOM 3517 C CA . ASP B 1 165 ? -2.904 -11.602 1.954 1 91.56 165 ASP B CA 1
ATOM 3518 C C . ASP B 1 165 ? -4.391 -11.844 1.69 1 91.56 165 ASP B C 1
ATOM 3520 O O . ASP B 1 165 ? -4.914 -12.914 1.994 1 91.56 165 ASP B O 1
ATOM 3524 N N . ALA B 1 166 ? -5.02 -10.828 1.148 1 92.31 166 ALA B N 1
ATOM 3525 C CA . ALA B 1 166 ? -6.434 -10.953 0.816 1 92.31 166 ALA B CA 1
ATOM 3526 C C . ALA B 1 166 ? -6.656 -12.055 -0.218 1 92.31 166 ALA B C 1
ATOM 3528 O O . ALA B 1 166 ? -7.551 -12.891 -0.061 1 92.31 166 ALA B O 1
ATOM 3529 N N . LEU B 1 167 ? -5.844 -12.047 -1.218 1 95.31 167 LEU B N 1
ATOM 3530 C CA . LEU B 1 167 ? -5.957 -13.039 -2.281 1 95.31 167 LEU B CA 1
ATOM 3531 C C . LEU B 1 167 ? -5.805 -14.453 -1.724 1 95.31 167 LEU B C 1
ATOM 3533 O O . LEU B 1 167 ? -6.578 -15.352 -2.074 1 95.31 167 LEU B O 1
ATOM 3537 N N . ARG B 1 168 ? -4.809 -14.641 -0.871 1 94.69 168 ARG B N 1
ATOM 3538 C CA . ARG B 1 168 ? -4.555 -15.938 -0.25 1 94.69 168 ARG B CA 1
ATOM 3539 C C . ARG B 1 168 ? -5.789 -16.438 0.482 1 94.69 168 ARG B C 1
ATOM 3541 O O . ARG B 1 168 ? -6.195 -17.594 0.297 1 94.69 168 ARG B O 1
ATOM 3548 N N . ARG B 1 169 ? -6.371 -15.594 1.213 1 91.31 169 ARG B N 1
ATOM 3549 C CA . ARG B 1 169 ? -7.539 -15.945 2.014 1 91.31 169 ARG B CA 1
ATOM 3550 C C . ARG B 1 169 ? -8.75 -16.219 1.126 1 91.31 169 ARG B C 1
ATOM 3552 O O . ARG B 1 169 ? -9.516 -17.156 1.381 1 91.31 169 ARG B O 1
ATOM 3559 N N . GLU B 1 170 ? -8.898 -15.484 0.086 1 92.88 170 GLU B N 1
ATOM 3560 C CA . GLU B 1 170 ? -10.047 -15.602 -0.808 1 92.88 170 GLU B CA 1
ATOM 3561 C C . GLU B 1 170 ? -9.953 -16.859 -1.672 1 92.88 170 GLU B C 1
ATOM 3563 O O . GLU B 1 170 ? -10.961 -17.531 -1.911 1 92.88 170 GLU B O 1
ATOM 3568 N N . LEU B 1 171 ? -8.781 -17.234 -2.057 1 94.5 171 LEU B N 1
ATOM 3569 C CA . LEU B 1 171 ? -8.594 -18.344 -2.986 1 94.5 171 LEU B CA 1
ATOM 3570 C C . LEU B 1 171 ? -8.664 -19.672 -2.258 1 94.5 171 LEU B C 1
ATOM 3572 O O . LEU B 1 171 ? -8.625 -20.734 -2.889 1 94.5 171 LEU B O 1
ATOM 3576 N N . MET B 1 172 ? -8.758 -19.609 -0.969 1 91.25 172 MET B N 1
ATOM 3577 C CA . MET B 1 172 ? -8.867 -20.844 -0.193 1 91.25 172 MET B CA 1
ATOM 3578 C C . MET B 1 172 ? -10.078 -21.656 -0.637 1 91.25 172 MET B C 1
ATOM 3580 O O . MET B 1 172 ? -10.078 -22.891 -0.542 1 91.25 172 MET B O 1
ATOM 3584 N N . ILE B 1 173 ? -11.07 -21 -1.196 1 89.06 173 ILE B N 1
ATOM 3585 C CA . ILE B 1 173 ? -12.281 -21.703 -1.619 1 89.06 173 ILE B CA 1
ATOM 3586 C C . ILE B 1 173 ? -11.953 -22.609 -2.799 1 89.06 173 ILE B C 1
ATOM 3588 O O . ILE B 1 173 ? -12.711 -23.547 -3.094 1 89.06 173 ILE B O 1
ATOM 3592 N N . TYR B 1 174 ? -10.828 -22.375 -3.475 1 92.75 174 TYR B N 1
ATOM 3593 C CA . TYR B 1 174 ? -10.422 -23.172 -4.621 1 92.75 174 TYR B CA 1
ATOM 3594 C C . TYR B 1 174 ? -9.234 -24.062 -4.277 1 92.75 174 TYR B C 1
ATOM 3596 O O . TYR B 1 174 ? -8.844 -24.938 -5.062 1 92.75 174 TYR B O 1
ATOM 3604 N N . GLY B 1 175 ? -8.609 -23.766 -3.152 1 92.12 175 GLY B N 1
ATOM 3605 C CA . GLY B 1 175 ? -7.418 -24.516 -2.77 1 92.12 175 GLY B CA 1
ATOM 3606 C C . GLY B 1 175 ? -6.156 -24.031 -3.453 1 92.12 175 GLY B C 1
ATOM 3607 O O . GLY B 1 175 ? -5.145 -24.734 -3.484 1 92.12 175 GLY B O 1
ATOM 3608 N N . VAL B 1 176 ? -6.238 -22.875 -4.098 1 95 176 VAL B N 1
ATOM 3609 C CA . VAL B 1 176 ? -5.062 -22.266 -4.703 1 95 176 VAL B CA 1
ATOM 3610 C C . VAL B 1 176 ? -4.25 -21.547 -3.635 1 95 176 VAL B C 1
ATOM 3612 O O . VAL B 1 176 ? -4.773 -20.688 -2.916 1 95 176 VAL B O 1
ATOM 3615 N N . GLU B 1 177 ? -2.986 -21.875 -3.518 1 95.44 177 GLU B N 1
ATOM 3616 C CA . GLU B 1 177 ? -2.125 -21.297 -2.49 1 95.44 177 GLU B CA 1
ATOM 3617 C C . GLU B 1 177 ? -1.476 -20 -2.977 1 95.44 177 GLU B C 1
ATOM 3619 O O . GLU B 1 177 ? -1.138 -19.875 -4.156 1 95.44 177 GLU B O 1
ATOM 3624 N N . VAL B 1 178 ? -1.379 -19.062 -2.07 1 96.56 178 VAL B N 1
ATOM 3625 C CA . VAL B 1 178 ? -0.665 -17.812 -2.322 1 96.56 178 VAL B CA 1
ATOM 3626 C C . VAL B 1 178 ? 0.425 -17.625 -1.271 1 96.56 178 VAL B C 1
ATOM 3628 O O . VAL B 1 178 ? 0.152 -17.672 -0.068 1 96.56 178 VAL B O 1
ATOM 3631 N N . VAL B 1 179 ? 1.626 -17.453 -1.775 1 96.25 179 VAL B N 1
ATOM 3632 C CA . VAL B 1 179 ? 2.791 -17.359 -0.9 1 96.25 179 VAL B CA 1
ATOM 3633 C C . VAL B 1 179 ? 3.549 -16.078 -1.181 1 96.25 179 VAL B C 1
ATOM 3635 O O . VAL B 1 179 ? 3.705 -15.672 -2.338 1 96.25 179 VAL B O 1
ATOM 3638 N N . LEU B 1 180 ? 3.945 -15.445 -0.106 1 94.38 180 LEU B N 1
ATOM 3639 C CA . LEU B 1 180 ? 4.801 -14.273 -0.222 1 94.38 180 LEU B CA 1
ATOM 3640 C C . LEU B 1 180 ? 6.25 -14.617 0.117 1 94.38 180 LEU B C 1
ATOM 3642 O O . LEU B 1 180 ? 6.512 -15.289 1.117 1 94.38 180 LEU B O 1
ATOM 3646 N N . ILE B 1 181 ? 7.145 -14.242 -0.755 1 93.75 181 ILE B N 1
ATOM 3647 C CA . ILE B 1 181 ? 8.57 -14.266 -0.445 1 93.75 181 ILE B CA 1
ATOM 3648 C C . ILE B 1 181 ? 9.047 -12.852 -0.125 1 93.75 181 ILE B C 1
ATOM 3650 O O . ILE B 1 181 ? 8.805 -11.922 -0.893 1 93.75 181 ILE B O 1
ATOM 3654 N N . GLU B 1 182 ? 9.672 -12.68 0.99 1 89.38 182 GLU B N 1
ATOM 3655 C CA . GLU B 1 182 ? 10.117 -11.375 1.454 1 89.38 182 GLU B CA 1
ATOM 3656 C C . GLU B 1 182 ? 11.641 -11.305 1.527 1 89.38 182 GLU B C 1
ATOM 3658 O O . GLU B 1 182 ? 12.234 -11.555 2.582 1 89.38 182 GLU B O 1
ATOM 3663 N N . PRO B 1 183 ? 12.203 -10.844 0.422 1 83.69 183 PRO B N 1
ATOM 3664 C CA . PRO B 1 183 ? 13.664 -10.711 0.437 1 83.69 183 PRO B CA 1
ATOM 3665 C C . PRO B 1 183 ? 14.141 -9.469 1.188 1 83.69 183 PRO B C 1
ATOM 3667 O O . PRO B 1 183 ? 13.508 -8.414 1.102 1 83.69 183 PRO B O 1
ATOM 3670 N N . GLY B 1 184 ? 15.086 -9.656 2.008 1 76.06 184 GLY B N 1
ATOM 3671 C CA . GLY B 1 184 ? 15.844 -8.516 2.498 1 76.06 184 GLY B CA 1
ATOM 3672 C C . GLY B 1 184 ? 16.859 -8 1.491 1 76.06 184 GLY B C 1
ATOM 3673 O O . GLY B 1 184 ? 16.578 -7.965 0.29 1 76.06 184 GLY B O 1
ATOM 3674 N N . PRO B 1 185 ? 17.984 -7.512 1.964 1 69 185 PRO B N 1
ATOM 3675 C CA . PRO B 1 185 ? 19.016 -7.082 1.024 1 69 185 PRO B CA 1
ATOM 3676 C C . PRO B 1 185 ? 19.578 -8.234 0.194 1 69 185 PRO B C 1
ATOM 3678 O O . PRO B 1 185 ? 20.094 -9.211 0.75 1 69 185 PRO B O 1
ATOM 3681 N N . ILE B 1 186 ? 19.281 -8.164 -1.007 1 71.25 186 ILE B N 1
ATOM 3682 C CA . ILE B 1 186 ? 19.75 -9.18 -1.945 1 71.25 186 ILE B CA 1
ATOM 3683 C C . ILE B 1 186 ? 20.656 -8.539 -2.988 1 71.25 186 ILE B C 1
ATOM 3685 O O . ILE B 1 186 ? 20.438 -7.395 -3.398 1 71.25 186 ILE B O 1
ATOM 3689 N N . LYS B 1 187 ? 21.703 -9.281 -3.334 1 69.69 187 LYS B N 1
ATOM 3690 C CA . LYS B 1 187 ? 22.625 -8.812 -4.363 1 69.69 187 LYS B CA 1
ATOM 3691 C C . LYS B 1 187 ? 21.938 -8.734 -5.727 1 69.69 187 LYS B C 1
ATOM 3693 O O . LYS B 1 187 ? 21.969 -9.695 -6.496 1 69.69 187 LYS B O 1
ATOM 3698 N N . THR B 1 188 ? 21.203 -7.641 -5.93 1 68.12 188 THR B N 1
ATOM 3699 C CA . THR B 1 188 ? 20.516 -7.418 -7.199 1 68.12 188 THR B CA 1
ATOM 3700 C C . THR B 1 188 ? 20.688 -5.977 -7.66 1 68.12 188 THR B C 1
ATOM 3702 O O . THR B 1 188 ? 21.125 -5.121 -6.891 1 68.12 188 THR B O 1
ATOM 3705 N N . GLU B 1 189 ? 20.438 -5.914 -8.922 1 62.59 189 GLU B N 1
ATOM 3706 C CA . GLU B 1 189 ? 20.578 -4.59 -9.523 1 62.59 189 GLU B CA 1
ATOM 3707 C C . GLU B 1 189 ? 19.297 -3.783 -9.391 1 62.59 189 GLU B C 1
ATOM 3709 O O . GLU B 1 189 ? 19.047 -2.85 -10.156 1 62.59 189 GLU B O 1
ATOM 3714 N N . ILE B 1 190 ? 18.484 -4.094 -8.461 1 64.44 190 ILE B N 1
ATOM 3715 C CA . ILE B 1 190 ? 17.172 -3.457 -8.406 1 64.44 190 ILE B CA 1
ATOM 3716 C C . ILE B 1 190 ? 17.328 -1.981 -8.055 1 64.44 190 ILE B C 1
ATOM 3718 O O . ILE B 1 190 ? 16.594 -1.131 -8.57 1 64.44 190 ILE B O 1
ATOM 3722 N N . TRP B 1 191 ? 18.281 -1.699 -7.293 1 63.59 191 TRP B N 1
ATOM 3723 C CA . TRP B 1 191 ? 18.469 -0.33 -6.828 1 63.59 191 TRP B CA 1
ATOM 3724 C C . TRP B 1 191 ? 19.312 0.466 -7.82 1 63.59 191 TRP B C 1
ATOM 3726 O O . TRP B 1 191 ? 19.234 1.695 -7.867 1 63.59 191 TRP B O 1
ATOM 3736 N N . GLY B 1 192 ? 20.172 -0.292 -8.461 1 61.38 192 GLY B N 1
ATOM 3737 C CA . GLY B 1 192 ? 21.016 0.355 -9.453 1 61.38 192 GLY B CA 1
ATOM 3738 C C . GLY B 1 192 ? 20.234 0.952 -10.609 1 61.38 192 GLY B C 1
ATOM 3739 O O . GLY B 1 192 ? 20.578 2.033 -11.094 1 61.38 192 GLY B O 1
ATOM 3740 N N . LYS B 1 193 ? 19.219 0.399 -10.93 1 58.5 193 LYS B N 1
ATOM 3741 C CA . LYS B 1 193 ? 18.391 0.898 -12.023 1 58.5 193 LYS B CA 1
ATOM 3742 C C . LYS B 1 193 ? 17.672 2.188 -11.625 1 58.5 193 LYS B C 1
ATOM 3744 O O . LYS B 1 193 ? 17.312 2.992 -12.492 1 58.5 193 LYS B O 1
ATOM 3749 N N . ALA B 1 194 ? 17.594 2.354 -10.312 1 56.53 194 ALA B N 1
ATOM 3750 C CA . ALA B 1 194 ? 16.922 3.545 -9.789 1 56.53 194 ALA B CA 1
ATOM 3751 C C . ALA B 1 194 ? 17.859 4.75 -9.805 1 56.53 194 ALA B C 1
ATOM 3753 O O . ALA B 1 194 ? 17.406 5.895 -9.805 1 56.53 194 ALA B O 1
ATOM 3754 N N . LYS B 1 195 ? 19.172 4.516 -9.875 1 60.72 195 LYS B N 1
ATOM 3755 C CA . LYS B 1 195 ? 20.188 5.535 -9.703 1 60.72 195 LYS B CA 1
ATOM 3756 C C . LYS B 1 195 ? 20.547 6.199 -11.039 1 60.72 195 LYS B C 1
ATOM 3758 O O . LYS B 1 195 ? 21.266 7.199 -11.07 1 60.72 195 LYS B O 1
ATOM 3763 N N . SER B 1 196 ? 20.188 5.691 -12.219 1 56.72 196 SER B N 1
ATOM 3764 C CA . SER B 1 196 ? 20.812 6.105 -13.477 1 56.72 196 SER B CA 1
ATOM 3765 C C . SER B 1 196 ? 20.781 7.621 -13.633 1 56.72 196 SER B C 1
ATOM 3767 O O . SER B 1 196 ? 21.531 8.18 -14.438 1 56.72 196 SER B O 1
ATOM 3769 N N . GLY B 1 197 ? 20.281 8.406 -12.773 1 62.28 197 GLY B N 1
ATOM 3770 C CA . GLY B 1 197 ? 20.188 9.797 -13.172 1 62.28 197 GLY B CA 1
ATOM 3771 C C . GLY B 1 197 ? 20.797 10.758 -12.164 1 62.28 197 GLY B C 1
ATOM 3772 O O . GLY B 1 197 ? 20.469 11.945 -12.164 1 62.28 197 GLY B O 1
ATOM 3773 N N . GLY B 1 198 ? 21.828 10.359 -11.359 1 75.25 198 GLY B N 1
ATOM 3774 C CA . GLY B 1 198 ? 22.391 11.258 -10.359 1 75.25 198 GLY B CA 1
ATOM 3775 C C . GLY B 1 198 ? 21.5 11.461 -9.164 1 75.25 198 GLY B C 1
ATOM 3776 O O . GLY B 1 198 ? 20.578 10.664 -8.922 1 75.25 198 GLY B O 1
ATOM 3777 N N . ASN B 1 199 ? 21.891 12.43 -8.297 1 85.38 199 ASN B N 1
ATOM 3778 C CA . ASN B 1 199 ? 21.094 12.781 -7.125 1 85.38 199 ASN B CA 1
ATOM 3779 C C . ASN B 1 199 ? 20 13.789 -7.473 1 85.38 199 ASN B C 1
ATOM 3781 O O . ASN B 1 199 ? 20.25 14.992 -7.512 1 85.38 199 ASN B O 1
ATOM 3785 N N . PRO B 1 200 ? 18.812 13.32 -7.719 1 87.31 200 PRO B N 1
ATOM 3786 C CA . PRO B 1 200 ? 17.734 14.219 -8.125 1 87.31 200 PRO B CA 1
ATOM 3787 C C . PRO B 1 200 ? 17.312 15.172 -7.008 1 87.31 200 PRO B C 1
ATOM 3789 O O . PRO B 1 200 ? 16.562 16.125 -7.25 1 87.31 200 PRO B O 1
ATOM 3792 N N . TYR B 1 201 ? 17.891 14.977 -5.809 1 91.5 201 TYR B N 1
ATOM 3793 C CA . TYR B 1 201 ? 17.453 15.781 -4.668 1 91.5 201 TYR B CA 1
ATOM 3794 C C . TYR B 1 201 ? 18.609 16.641 -4.148 1 91.5 201 TYR B C 1
ATOM 3796 O O . TYR B 1 201 ? 18.562 17.109 -3.006 1 91.5 201 TYR B O 1
ATOM 3804 N N . LYS B 1 202 ? 19.578 16.812 -4.941 1 90.5 202 LYS B N 1
ATOM 3805 C CA . LYS B 1 202 ? 20.797 17.5 -4.543 1 90.5 202 LYS B CA 1
ATOM 3806 C C . LYS B 1 202 ? 20.516 18.922 -4.059 1 90.5 202 LYS B C 1
ATOM 3808 O O . LYS B 1 202 ? 21.219 19.438 -3.186 1 90.5 202 LYS B O 1
ATOM 3813 N N . ASP B 1 203 ? 19.484 19.562 -4.574 1 91.56 203 ASP B N 1
ATOM 3814 C CA . ASP B 1 203 ? 19.203 20.969 -4.266 1 91.56 203 ASP B CA 1
ATOM 3815 C C . ASP B 1 203 ? 18.188 21.078 -3.127 1 91.56 203 ASP B C 1
ATOM 3817 O O . ASP B 1 203 ? 17.672 22.172 -2.857 1 91.56 203 ASP B O 1
ATOM 3821 N N . THR B 1 204 ? 17.906 20.016 -2.467 1 92.5 204 THR B N 1
ATOM 3822 C CA . THR B 1 204 ? 17 20.016 -1.326 1 92.5 204 THR B CA 1
ATOM 3823 C C . THR B 1 204 ? 17.75 19.75 -0.029 1 92.5 204 THR B C 1
ATOM 3825 O O . THR B 1 204 ? 18.953 19.453 -0.052 1 92.5 204 THR B O 1
ATOM 3828 N N . ASP B 1 205 ? 17.062 19.891 1.075 1 91.19 205 ASP B N 1
ATOM 3829 C CA . ASP B 1 205 ? 17.672 19.656 2.379 1 91.19 205 ASP B CA 1
ATOM 3830 C C . ASP B 1 205 ? 18.047 18.172 2.549 1 91.19 205 ASP B C 1
ATOM 3832 O O . ASP B 1 205 ? 18.781 17.828 3.477 1 91.19 205 ASP B O 1
ATOM 3836 N N . TYR B 1 206 ? 17.609 17.359 1.546 1 91.5 206 TYR B N 1
ATOM 3837 C CA . TYR B 1 206 ? 17.844 15.93 1.646 1 91.5 206 TYR B CA 1
ATOM 3838 C C . TYR B 1 206 ? 19.016 15.508 0.765 1 91.5 206 TYR B C 1
ATOM 3840 O O . TYR B 1 206 ? 19.328 14.32 0.676 1 91.5 206 TYR B O 1
ATOM 3848 N N . GLY B 1 207 ? 19.578 16.469 0.084 1 89.31 207 GLY B N 1
ATOM 3849 C CA . GLY B 1 207 ? 20.609 16.141 -0.889 1 89.31 207 GLY B CA 1
ATOM 3850 C C . GLY B 1 207 ? 21.734 15.289 -0.32 1 89.31 207 GLY B C 1
ATOM 3851 O O . GLY B 1 207 ? 22.062 14.242 -0.881 1 89.31 207 GLY B O 1
ATOM 3852 N N . GLU B 1 208 ? 22.25 15.695 0.788 1 86.5 208 GLU B N 1
ATOM 3853 C CA . GLU B 1 208 ? 23.359 14.977 1.402 1 86.5 208 GLU B CA 1
ATOM 3854 C C . GLU B 1 208 ? 22.922 13.617 1.931 1 86.5 208 GLU B C 1
ATOM 3856 O O . GLU B 1 208 ? 23.656 12.633 1.803 1 86.5 208 GLU B O 1
ATOM 3861 N N . ILE B 1 209 ? 21.797 13.625 2.49 1 84.38 209 ILE B N 1
ATOM 3862 C CA . ILE B 1 209 ? 21.25 12.383 3.029 1 84.38 209 ILE B CA 1
ATOM 3863 C C . ILE B 1 209 ? 21.062 11.375 1.902 1 84.38 209 ILE B C 1
ATOM 3865 O O . ILE B 1 209 ? 21.469 10.211 2.031 1 84.38 209 ILE B O 1
ATOM 3869 N N . PHE B 1 210 ? 20.5 11.836 0.871 1 85.38 210 PHE B N 1
ATOM 3870 C CA . PHE B 1 210 ? 20.25 10.969 -0.274 1 85.38 210 PHE B CA 1
ATOM 3871 C C . PHE B 1 210 ? 21.547 10.438 -0.851 1 85.38 210 PHE B C 1
ATOM 3873 O O . PHE B 1 210 ? 21.641 9.25 -1.195 1 85.38 210 PHE B O 1
ATOM 3880 N N . ALA B 1 211 ? 22.547 11.25 -0.932 1 83.62 211 ALA B N 1
ATOM 3881 C CA . ALA B 1 211 ? 23.844 10.844 -1.467 1 83.62 211 ALA B CA 1
ATOM 3882 C C . ALA B 1 211 ? 24.469 9.727 -0.625 1 83.62 211 ALA B C 1
ATOM 3884 O O . ALA B 1 211 ? 25.016 8.773 -1.165 1 83.62 211 ALA B O 1
ATOM 3885 N N . GLN B 1 212 ? 24.328 9.82 0.613 1 81.56 212 GLN B N 1
ATOM 3886 C CA . GLN B 1 212 ? 24.906 8.828 1.515 1 81.56 212 GLN B CA 1
ATOM 3887 C C . GLN B 1 212 ? 24.109 7.523 1.465 1 81.56 212 GLN B C 1
ATOM 3889 O O . GLN B 1 212 ? 24.688 6.438 1.525 1 81.56 212 GLN B O 1
ATOM 3894 N N . LEU B 1 213 ? 22.875 7.719 1.368 1 77.69 213 LEU B N 1
ATOM 3895 C CA . LEU B 1 213 ? 22.031 6.539 1.242 1 77.69 213 LEU B CA 1
ATOM 3896 C C . LEU B 1 213 ? 22.328 5.793 -0.054 1 77.69 213 LEU B C 1
ATOM 3898 O O . LEU B 1 213 ? 22.359 4.559 -0.072 1 77.69 213 LEU B O 1
ATOM 3902 N N . ASP B 1 214 ? 22.422 6.527 -1.018 1 75.56 214 ASP B N 1
ATOM 3903 C CA . ASP B 1 214 ? 22.75 5.945 -2.318 1 75.56 214 ASP B CA 1
ATOM 3904 C C . ASP B 1 214 ? 24.031 5.121 -2.254 1 75.56 214 ASP B C 1
ATOM 3906 O O . ASP B 1 214 ? 24.094 4.02 -2.805 1 75.56 214 ASP B O 1
ATOM 3910 N N . LYS B 1 215 ? 24.969 5.648 -1.533 1 75.25 215 LYS B N 1
ATOM 3911 C CA . LYS B 1 215 ? 26.219 4.934 -1.336 1 75.25 215 LYS B CA 1
ATOM 3912 C C . LYS B 1 215 ? 26.016 3.676 -0.495 1 75.25 215 LYS B C 1
ATOM 3914 O O . LYS B 1 215 ? 26.594 2.627 -0.783 1 75.25 215 LYS B O 1
ATOM 3919 N N . ALA B 1 216 ? 25.203 3.83 0.448 1 71.88 216 ALA B N 1
ATOM 3920 C CA . ALA B 1 216 ? 24.922 2.709 1.342 1 71.88 216 ALA B CA 1
ATOM 3921 C C . ALA B 1 216 ? 24.188 1.587 0.606 1 71.88 216 ALA B C 1
ATOM 3923 O O . ALA B 1 216 ? 24.484 0.407 0.818 1 71.88 216 ALA B O 1
ATOM 3924 N N . VAL B 1 217 ? 23.281 1.986 -0.167 1 71.88 217 VAL B N 1
ATOM 3925 C CA . VAL B 1 217 ? 22.516 1.019 -0.952 1 71.88 217 VAL B CA 1
ATOM 3926 C C . VAL B 1 217 ? 23.469 0.246 -1.872 1 71.88 217 VAL B C 1
ATOM 3928 O O . VAL B 1 217 ? 23.328 -0.971 -2.025 1 71.88 217 VAL B O 1
ATOM 3931 N N . ASP B 1 218 ? 24.391 0.888 -2.41 1 70.81 218 ASP B N 1
ATOM 3932 C CA . ASP B 1 218 ? 25.391 0.247 -3.244 1 70.81 218 ASP B CA 1
ATOM 3933 C C . ASP B 1 218 ? 26.188 -0.794 -2.451 1 70.81 218 ASP B C 1
ATOM 3935 O O . ASP B 1 218 ? 26.469 -1.884 -2.955 1 70.81 218 ASP B O 1
ATOM 3939 N N . GLU B 1 219 ? 26.469 -0.439 -1.24 1 70.56 219 GLU B N 1
ATOM 3940 C CA . GLU B 1 219 ? 27.25 -1.328 -0.389 1 70.56 219 GLU B CA 1
ATOM 3941 C C . GLU B 1 219 ? 26.438 -2.549 0.032 1 70.56 219 GLU B C 1
ATOM 3943 O O . GLU B 1 219 ? 26.953 -3.662 0.093 1 70.56 219 GLU B O 1
ATOM 3948 N N . ILE B 1 220 ? 25.172 -2.273 0.257 1 66.62 220 ILE B N 1
ATOM 3949 C CA . ILE B 1 220 ? 24.281 -3.352 0.672 1 66.62 220 ILE B CA 1
ATOM 3950 C C . ILE B 1 220 ? 24.078 -4.336 -0.479 1 66.62 220 ILE B C 1
ATOM 3952 O O . ILE B 1 220 ? 24.062 -5.551 -0.267 1 66.62 220 ILE B O 1
ATOM 3956 N N . GLU B 1 221 ? 23.875 -3.805 -1.574 1 66.69 221 GLU B N 1
ATOM 3957 C CA . GLU B 1 221 ? 23.719 -4.66 -2.748 1 66.69 221 GLU B CA 1
ATOM 3958 C C . GLU B 1 221 ? 24.922 -5.59 -2.91 1 66.69 221 GLU B C 1
ATOM 3960 O O . GLU B 1 221 ? 24.781 -6.715 -3.391 1 66.69 221 GLU B O 1
ATOM 3965 N N . LYS B 1 222 ? 26.125 -5.141 -2.363 1 67.25 222 LYS B N 1
ATOM 3966 C CA . LYS B 1 222 ? 27.344 -5.93 -2.49 1 67.25 222 LYS B CA 1
ATOM 3967 C C . LYS B 1 222 ? 27.422 -6.992 -1.399 1 67.25 222 LYS B C 1
ATOM 3969 O O . LYS B 1 222 ? 28.047 -8.039 -1.595 1 67.25 222 LYS B O 1
ATOM 3974 N N . ILE B 1 223 ? 26.719 -6.652 -0.339 1 65.75 223 ILE B N 1
ATOM 3975 C CA . ILE B 1 223 ? 26.891 -7.547 0.803 1 65.75 223 ILE B CA 1
ATOM 3976 C C . ILE B 1 223 ? 25.594 -8.336 1.025 1 65.75 223 ILE B C 1
ATOM 3978 O O . ILE B 1 223 ? 25.531 -9.18 1.925 1 65.75 223 ILE B O 1
ATOM 3982 N N . GLY B 1 224 ? 24.641 -8.109 0.186 1 74.25 224 GLY B N 1
ATOM 3983 C CA . GLY B 1 224 ? 23.375 -8.812 0.342 1 74.25 224 GLY B CA 1
ATOM 3984 C C . GLY B 1 224 ? 23.484 -10.305 0.077 1 74.25 224 GLY B C 1
ATOM 3985 O O . GLY B 1 224 ? 24.547 -10.789 -0.316 1 74.25 224 GLY B O 1
ATOM 3986 N N . LEU B 1 225 ? 22.406 -11.062 0.474 1 80.38 225 LEU B N 1
ATOM 3987 C CA . LEU B 1 225 ? 22.344 -12.492 0.196 1 80.38 225 LEU B CA 1
ATOM 3988 C C . LEU B 1 225 ? 22.312 -12.75 -1.307 1 80.38 225 LEU B C 1
ATOM 3990 O O . LEU B 1 225 ? 21.875 -11.906 -2.084 1 80.38 225 LEU B O 1
ATOM 3994 N N . PRO B 1 226 ? 22.891 -13.852 -1.664 1 87.25 226 PRO B N 1
ATOM 3995 C CA . PRO B 1 226 ? 22.844 -14.195 -3.086 1 87.25 226 PRO B CA 1
ATOM 3996 C C . PRO B 1 226 ? 21.422 -14.422 -3.588 1 87.25 226 PRO B C 1
ATOM 3998 O O . PRO B 1 226 ? 20.547 -14.836 -2.818 1 87.25 226 PRO B O 1
ATOM 4001 N N . VAL B 1 227 ? 21.188 -14.148 -4.828 1 90.06 227 VAL B N 1
ATOM 4002 C CA . VAL B 1 227 ? 19.891 -14.297 -5.461 1 90.06 227 VAL B CA 1
ATOM 4003 C C . VAL B 1 227 ? 19.422 -15.742 -5.359 1 90.06 227 VAL B C 1
ATOM 4005 O O . VAL B 1 227 ? 18.219 -16.016 -5.305 1 90.06 227 VAL B O 1
ATOM 4008 N N . GLU B 1 228 ? 20.328 -16.703 -5.254 1 92.62 228 GLU B N 1
ATOM 4009 C CA . GLU B 1 228 ? 20.016 -18.125 -5.172 1 92.62 228 GLU B CA 1
ATOM 4010 C C . GLU B 1 228 ? 19.266 -18.453 -3.887 1 92.62 228 GLU B C 1
ATOM 4012 O O . GLU B 1 228 ? 18.484 -19.406 -3.848 1 92.62 228 GLU B O 1
ATOM 4017 N N . ALA B 1 229 ? 19.484 -17.656 -2.898 1 92.19 229 ALA B N 1
ATOM 4018 C CA . ALA B 1 229 ? 18.75 -17.844 -1.65 1 92.19 229 ALA B CA 1
ATOM 4019 C C . ALA B 1 229 ? 17.25 -17.625 -1.852 1 92.19 229 ALA B C 1
ATOM 4021 O O . ALA B 1 229 ? 16.422 -18.375 -1.327 1 92.19 229 ALA B O 1
ATOM 4022 N N . VAL B 1 230 ? 16.938 -16.688 -2.619 1 93.69 230 VAL B N 1
ATOM 4023 C CA . VAL B 1 230 ? 15.547 -16.391 -2.906 1 93.69 230 VAL B CA 1
ATOM 4024 C C . VAL B 1 230 ? 14.961 -17.469 -3.811 1 93.69 230 VAL B C 1
ATOM 4026 O O . VAL B 1 230 ? 13.844 -17.938 -3.58 1 93.69 230 VAL B O 1
ATOM 4029 N N . ALA B 1 231 ? 15.734 -17.891 -4.777 1 96.81 231 ALA B N 1
ATOM 4030 C CA . ALA B 1 231 ? 15.297 -18.953 -5.68 1 96.81 231 ALA B CA 1
ATOM 4031 C C . ALA B 1 231 ? 15.039 -20.25 -4.914 1 96.81 231 ALA B C 1
ATOM 4033 O O . ALA B 1 231 ? 14.086 -20.984 -5.223 1 96.81 231 ALA B O 1
ATOM 4034 N N . GLY B 1 232 ? 15.914 -20.5 -3.975 1 96.81 232 GLY B N 1
ATOM 4035 C CA . GLY B 1 232 ? 15.734 -21.672 -3.137 1 96.81 232 GLY B CA 1
ATOM 4036 C C . GLY B 1 232 ? 14.43 -21.656 -2.359 1 96.81 232 GLY B C 1
ATOM 4037 O O . GLY B 1 232 ? 13.727 -22.656 -2.283 1 96.81 232 GLY B O 1
ATOM 4038 N N . LYS B 1 233 ? 14.102 -20.516 -1.83 1 95.81 233 LYS B N 1
ATOM 4039 C CA . LYS B 1 233 ? 12.867 -20.391 -1.053 1 95.81 233 LYS B CA 1
ATOM 4040 C C . LYS B 1 233 ? 11.641 -20.453 -1.955 1 95.81 233 LYS B C 1
ATOM 4042 O O . LYS B 1 233 ? 10.602 -20.984 -1.562 1 95.81 233 LYS B O 1
ATOM 4047 N N . ALA B 1 234 ? 11.766 -19.906 -3.115 1 97.19 234 ALA B N 1
ATOM 4048 C CA . ALA B 1 234 ? 10.672 -20.016 -4.082 1 97.19 234 ALA B CA 1
ATOM 4049 C C . ALA B 1 234 ? 10.398 -21.484 -4.438 1 97.19 234 ALA B C 1
ATOM 4051 O O . ALA B 1 234 ? 9.242 -21.906 -4.504 1 97.19 234 ALA B O 1
ATOM 4052 N N . TRP B 1 235 ? 11.438 -22.234 -4.668 1 98.31 235 TRP B N 1
ATOM 4053 C CA . TRP B 1 235 ? 11.297 -23.656 -4.973 1 98.31 235 TRP B CA 1
ATOM 4054 C C . TRP B 1 235 ? 10.68 -24.406 -3.791 1 98.31 235 TRP B C 1
ATOM 4056 O O . TRP B 1 235 ? 9.773 -25.219 -3.969 1 98.31 235 TRP B O 1
ATOM 4066 N N . GLU B 1 236 ? 11.203 -24.094 -2.604 1 97.88 236 GLU B N 1
ATOM 4067 C CA . GLU B 1 236 ? 10.656 -24.703 -1.394 1 97.88 236 GLU B CA 1
ATOM 4068 C C . GLU B 1 236 ? 9.156 -24.453 -1.274 1 97.88 236 GLU B C 1
ATOM 4070 O O . GLU B 1 236 ? 8.391 -25.375 -0.978 1 97.88 236 GLU B O 1
ATOM 4075 N N . ALA B 1 237 ? 8.789 -23.234 -1.495 1 96.94 237 ALA B N 1
ATOM 4076 C CA . ALA B 1 237 ? 7.375 -22.875 -1.422 1 96.94 237 ALA B CA 1
ATOM 4077 C C . ALA B 1 237 ? 6.559 -23.609 -2.473 1 96.94 237 ALA B C 1
ATOM 4079 O O . ALA B 1 237 ? 5.441 -24.062 -2.199 1 96.94 237 ALA B O 1
ATOM 4080 N N . PHE B 1 238 ? 7.094 -23.797 -3.625 1 97.94 238 PHE B N 1
ATOM 4081 C CA . PHE B 1 238 ? 6.398 -24.438 -4.734 1 97.94 238 PHE B CA 1
ATOM 4082 C C . PHE B 1 238 ? 6.145 -25.922 -4.438 1 97.94 238 PHE B C 1
ATOM 4084 O O . PHE B 1 238 ? 5.027 -26.406 -4.613 1 97.94 238 PHE B O 1
ATOM 4091 N N . VAL B 1 239 ? 7.121 -26.562 -3.914 1 97.81 239 VAL B N 1
ATOM 4092 C CA . VAL B 1 239 ? 7.02 -28.016 -3.803 1 97.81 239 VAL B CA 1
ATOM 4093 C C . VAL B 1 239 ? 6.344 -28.375 -2.482 1 97.81 239 VAL B C 1
ATOM 4095 O O . VAL B 1 239 ? 5.918 -29.516 -2.295 1 97.81 239 VAL B O 1
ATOM 4098 N N . ALA B 1 240 ? 6.277 -27.453 -1.573 1 96.44 240 ALA B N 1
ATOM 4099 C CA . ALA B 1 240 ? 5.668 -27.734 -0.277 1 96.44 240 ALA B CA 1
ATOM 4100 C C . ALA B 1 240 ? 4.184 -28.062 -0.428 1 96.44 240 ALA B C 1
ATOM 4102 O O . ALA B 1 240 ? 3.461 -27.359 -1.142 1 96.44 240 ALA B O 1
ATOM 4103 N N . LYS B 1 241 ? 3.672 -29.094 0.182 1 93.56 241 LYS B N 1
ATOM 4104 C CA . LYS B 1 241 ? 2.25 -29.422 0.193 1 93.56 241 LYS B CA 1
ATOM 4105 C C . LYS B 1 241 ? 1.448 -28.359 0.938 1 93.56 241 LYS B C 1
ATOM 4107 O O . LYS B 1 241 ? 0.385 -27.938 0.477 1 93.56 241 LYS B O 1
ATOM 4112 N N . LYS B 1 242 ? 2.033 -27.891 2.049 1 92.38 242 LYS B N 1
ATOM 4113 C CA . LYS B 1 242 ? 1.47 -26.812 2.857 1 92.38 242 LYS B CA 1
ATOM 4114 C C . LYS B 1 242 ? 2.494 -25.703 3.088 1 92.38 242 LYS B C 1
ATOM 4116 O O . LYS B 1 242 ? 3.109 -25.641 4.156 1 92.38 242 LYS B O 1
ATOM 4121 N N . PRO B 1 243 ? 2.613 -24.828 2.113 1 95.06 243 PRO B N 1
ATOM 4122 C CA . PRO B 1 243 ? 3.625 -23.766 2.262 1 95.06 243 PRO B CA 1
ATOM 4123 C C . PRO B 1 243 ? 3.254 -22.734 3.324 1 95.06 243 PRO B C 1
ATOM 4125 O O . PRO B 1 243 ? 2.072 -22.578 3.639 1 95.06 243 PRO B O 1
ATOM 4128 N N . LYS B 1 244 ? 4.285 -22.156 3.875 1 92.75 244 LYS B N 1
ATOM 4129 C CA . LYS B 1 244 ? 4.047 -20.984 4.715 1 92.75 244 LYS B CA 1
ATOM 4130 C C . LYS B 1 244 ? 3.439 -19.844 3.91 1 92.75 244 LYS B C 1
ATOM 4132 O O . LYS B 1 244 ? 3.588 -19.797 2.688 1 92.75 244 LYS B O 1
ATOM 4137 N N . ALA B 1 245 ? 2.729 -18.984 4.645 1 92.06 245 ALA B N 1
ATOM 4138 C CA . ALA B 1 245 ? 2.168 -17.828 3.965 1 92.06 245 ALA B CA 1
ATOM 4139 C C . ALA B 1 245 ? 3.271 -16.875 3.498 1 92.06 245 ALA B C 1
ATOM 4141 O O . ALA B 1 245 ? 3.115 -16.188 2.494 1 92.06 245 ALA B O 1
ATOM 4142 N N . ARG B 1 246 ? 4.371 -16.922 4.316 1 91.25 246 ARG B N 1
ATOM 4143 C CA . ARG B 1 246 ? 5.469 -15.992 4.055 1 91.25 246 ARG B CA 1
ATOM 4144 C C . ARG B 1 246 ? 6.816 -16.672 4.293 1 91.25 246 ARG B C 1
ATOM 4146 O O . ARG B 1 246 ? 6.977 -17.422 5.25 1 91.25 246 ARG B O 1
ATOM 4153 N N . TYR B 1 247 ? 7.719 -16.453 3.377 1 90.25 247 TYR B N 1
ATOM 4154 C CA . TYR B 1 247 ? 9.117 -16.844 3.521 1 90.25 247 TYR B CA 1
ATOM 4155 C C . TYR B 1 247 ? 10.023 -15.609 3.559 1 90.25 247 TYR B C 1
ATOM 4157 O O . TYR B 1 247 ? 10.156 -14.906 2.559 1 90.25 247 TYR B O 1
ATOM 4165 N N . VAL B 1 248 ? 10.609 -15.32 4.66 1 86.88 248 VAL B N 1
ATOM 4166 C CA . VAL B 1 248 ? 11.539 -14.195 4.789 1 86.88 248 VAL B CA 1
ATOM 4167 C C . VAL B 1 248 ? 12.953 -14.648 4.43 1 86.88 248 VAL B C 1
ATOM 4169 O O . VAL B 1 248 ? 13.43 -15.664 4.938 1 86.88 248 VAL B O 1
ATOM 4172 N N . VAL B 1 249 ? 13.523 -13.984 3.504 1 87.19 249 VAL B N 1
ATOM 4173 C CA . VAL B 1 249 ? 14.891 -14.281 3.096 1 87.19 249 VAL B CA 1
ATOM 4174 C C . VAL B 1 249 ? 15.82 -13.148 3.535 1 87.19 249 VAL B C 1
ATOM 4176 O O . VAL B 1 249 ? 16.109 -12.242 2.756 1 87.19 249 VAL B O 1
ATOM 4179 N N . ALA B 1 250 ? 16.219 -13.086 4.621 1 79.69 250 ALA B N 1
ATOM 4180 C CA . ALA B 1 250 ? 17.078 -12.062 5.191 1 79.69 250 ALA B CA 1
ATOM 4181 C C . ALA B 1 250 ? 18 -12.648 6.258 1 79.69 250 ALA B C 1
ATOM 4183 O O . ALA B 1 250 ? 17.641 -13.633 6.914 1 79.69 250 ALA B O 1
ATOM 4184 N N . PRO B 1 251 ? 19.188 -11.844 6.352 1 72.88 251 PRO B N 1
ATOM 4185 C CA . PRO B 1 251 ? 19.984 -12.203 7.523 1 72.88 251 PRO B CA 1
ATOM 4186 C C . PRO B 1 251 ? 19.328 -11.805 8.836 1 72.88 251 PRO B C 1
ATOM 4188 O O . PRO B 1 251 ? 18.547 -10.852 8.875 1 72.88 251 PRO B O 1
ATOM 4191 N N . LYS B 1 252 ? 19.453 -12.508 9.797 1 65.62 252 LYS B N 1
ATOM 4192 C CA . LYS B 1 252 ? 18.906 -12.242 11.133 1 65.62 252 LYS B CA 1
ATOM 4193 C C . LYS B 1 252 ? 17.406 -11.977 11.078 1 65.62 252 LYS B C 1
ATOM 4195 O O . LYS B 1 252 ? 16.922 -11 11.664 1 65.62 252 LYS B O 1
ATOM 4200 N N . LYS B 1 253 ? 16.656 -12.664 10.289 1 63.25 253 LYS B N 1
ATOM 4201 C CA . LYS B 1 253 ? 15.227 -12.516 10.023 1 63.25 253 LYS B CA 1
ATOM 4202 C C . LYS B 1 253 ? 14.445 -12.375 11.328 1 63.25 253 LYS B C 1
ATOM 4204 O O . LYS B 1 253 ? 13.523 -11.562 11.414 1 63.25 253 LYS B O 1
ATOM 4209 N N . LEU B 1 254 ? 14.852 -13.016 12.273 1 62.44 254 LEU B N 1
ATOM 4210 C CA . LEU B 1 254 ? 14.141 -12.992 13.547 1 62.44 254 LEU B CA 1
ATOM 4211 C C . LEU B 1 254 ? 14.328 -11.648 14.242 1 62.44 254 LEU B C 1
ATOM 4213 O O . LEU B 1 254 ? 13.398 -11.125 14.859 1 62.44 254 LEU B O 1
ATOM 4217 N N . MET B 1 255 ? 15.523 -11.18 14.133 1 62.28 255 MET B N 1
ATOM 4218 C CA . MET B 1 255 ? 15.789 -9.883 14.75 1 62.28 255 MET B CA 1
ATOM 4219 C C . MET B 1 255 ? 15.008 -8.773 14.039 1 62.28 255 MET B C 1
ATOM 4221 O O . MET B 1 255 ? 14.492 -7.863 14.688 1 62.28 255 MET B O 1
ATOM 4225 N N . PHE B 1 256 ? 14.906 -8.961 12.867 1 62.72 256 PHE B N 1
ATOM 4226 C CA . PHE B 1 256 ? 14.172 -7.984 12.07 1 62.72 256 PHE B CA 1
ATOM 4227 C C . PHE B 1 256 ? 12.695 -7.992 12.445 1 62.72 256 PHE B C 1
ATOM 4229 O O . PHE B 1 256 ? 12.102 -6.938 12.688 1 62.72 256 PHE B O 1
ATOM 4236 N N . LYS B 1 257 ? 12.188 -9.109 12.516 1 63.03 257 LYS B N 1
ATOM 4237 C CA . LYS B 1 257 ? 10.781 -9.242 12.891 1 63.03 257 LYS B CA 1
ATOM 4238 C C . LYS B 1 257 ? 10.547 -8.727 14.312 1 63.03 257 LYS B C 1
ATOM 4240 O O . LYS B 1 257 ? 9.555 -8.031 14.57 1 63.03 257 LYS B O 1
ATOM 4245 N N . ALA B 1 258 ? 11.477 -9.086 15.125 1 64.06 258 ALA B N 1
ATOM 4246 C CA . ALA B 1 258 ? 11.344 -8.648 16.516 1 64.06 258 ALA B CA 1
ATOM 4247 C C . ALA B 1 258 ? 11.391 -7.125 16.609 1 64.06 258 ALA B C 1
ATOM 4249 O O . ALA B 1 258 ? 10.602 -6.52 17.344 1 64.06 258 ALA B O 1
ATOM 4250 N N . ALA B 1 259 ? 12.258 -6.57 15.891 1 64.44 259 ALA B N 1
ATOM 4251 C CA . ALA B 1 259 ? 12.383 -5.117 15.914 1 64.44 259 ALA B CA 1
ATOM 4252 C C . ALA B 1 259 ? 11.109 -4.449 15.398 1 64.44 259 ALA B C 1
ATOM 4254 O O . ALA B 1 259 ? 10.633 -3.473 15.984 1 64.44 259 ALA B O 1
ATOM 4255 N N . MET B 1 260 ? 10.609 -5.051 14.414 1 63.94 260 MET B N 1
ATOM 4256 C CA . MET B 1 260 ? 9.406 -4.488 13.789 1 63.94 260 MET B CA 1
ATOM 4257 C C . MET B 1 260 ? 8.219 -4.566 14.742 1 63.94 260 MET B C 1
ATOM 4259 O O . MET B 1 260 ? 7.391 -3.656 14.781 1 63.94 260 MET B O 1
ATOM 4263 N N . TYR B 1 261 ? 8.227 -5.586 15.469 1 62.97 261 TYR B N 1
ATOM 4264 C CA . TYR B 1 261 ? 7.047 -5.84 16.281 1 62.97 261 TYR B CA 1
ATOM 4265 C C . TYR B 1 261 ? 7.215 -5.262 17.688 1 62.97 261 TYR B C 1
ATOM 4267 O O . TYR B 1 261 ? 6.23 -4.906 18.344 1 62.97 261 TYR B O 1
ATOM 4275 N N . LEU B 1 262 ? 8.453 -5.125 18.031 1 68.94 262 LEU B N 1
ATOM 4276 C CA . LEU B 1 262 ? 8.625 -4.863 19.453 1 68.94 262 LEU B CA 1
ATOM 4277 C C . LEU B 1 262 ? 9.055 -3.422 19.703 1 68.94 262 LEU B C 1
ATOM 4279 O O . LEU B 1 262 ? 8.82 -2.869 20.781 1 68.94 262 LEU B O 1
ATOM 4283 N N . ILE B 1 263 ? 9.688 -2.834 18.797 1 74.19 263 ILE B N 1
ATOM 4284 C CA . ILE B 1 263 ? 10.188 -1.485 19.031 1 74.19 263 ILE B CA 1
ATOM 4285 C C . ILE B 1 263 ? 9.086 -0.468 18.75 1 74.19 263 ILE B C 1
ATOM 4287 O O . ILE B 1 263 ? 8.531 -0.419 17.656 1 74.19 263 ILE B O 1
ATOM 4291 N N . PRO B 1 264 ? 8.758 0.278 19.797 1 76 264 PRO B N 1
ATOM 4292 C CA . PRO B 1 264 ? 7.75 1.315 19.578 1 76 264 PRO B CA 1
ATOM 4293 C C . PRO B 1 264 ? 8.109 2.25 18.422 1 76 264 PRO B C 1
ATOM 4295 O O . PRO B 1 264 ? 9.289 2.543 18.203 1 76 264 PRO B O 1
ATOM 4298 N N . ASP B 1 265 ? 7.121 2.727 17.766 1 80.25 265 ASP B N 1
ATOM 4299 C CA . ASP B 1 265 ? 7.301 3.531 16.562 1 80.25 265 ASP B CA 1
ATOM 4300 C C . ASP B 1 265 ? 8.203 4.734 16.844 1 80.25 265 ASP B C 1
ATOM 4302 O O . ASP B 1 265 ? 9.117 5.02 16.062 1 80.25 265 ASP B O 1
ATOM 4306 N N . ARG B 1 266 ? 7.98 5.402 17.875 1 84.56 266 ARG B N 1
ATOM 4307 C CA . ARG B 1 266 ? 8.75 6.609 18.156 1 84.56 266 ARG B CA 1
ATOM 4308 C C . ARG B 1 266 ? 10.203 6.273 18.453 1 84.56 266 ARG B C 1
ATOM 4310 O O . ARG B 1 266 ? 11.109 7.047 18.125 1 84.56 266 ARG B O 1
ATOM 4317 N N . MET B 1 267 ? 10.375 5.105 19.094 1 81.75 267 MET B N 1
ATOM 4318 C CA . MET B 1 267 ? 11.758 4.672 19.328 1 81.75 267 MET B CA 1
ATOM 4319 C C . MET B 1 267 ? 12.453 4.367 18.016 1 81.75 267 MET B C 1
ATOM 4321 O O . MET B 1 267 ? 13.609 4.746 17.812 1 81.75 267 MET B O 1
ATOM 4325 N N . LEU B 1 268 ? 11.719 3.727 17.172 1 79.94 268 LEU B N 1
ATOM 4326 C CA . LEU B 1 268 ? 12.258 3.439 15.836 1 79.94 268 LEU B CA 1
ATOM 4327 C C . LEU B 1 268 ? 12.555 4.73 15.078 1 79.94 268 LEU B C 1
ATOM 4329 O O . LEU B 1 268 ? 13.57 4.836 14.398 1 79.94 268 LEU B O 1
ATOM 4333 N N . ASP B 1 269 ? 11.672 5.668 15.188 1 85.75 269 ASP B N 1
ATOM 4334 C CA . ASP B 1 269 ? 11.875 6.969 14.562 1 85.75 269 ASP B CA 1
ATOM 4335 C C . ASP B 1 269 ? 13.188 7.605 15.016 1 85.75 269 ASP B C 1
ATOM 4337 O O . ASP B 1 269 ? 13.945 8.133 14.195 1 85.75 269 ASP B O 1
ATOM 4341 N N . LYS B 1 270 ? 13.422 7.562 16.297 1 85.5 270 LYS B N 1
ATOM 4342 C CA . LYS B 1 270 ? 14.633 8.148 16.844 1 85.5 270 LYS B CA 1
ATOM 4343 C C . LYS B 1 270 ? 15.875 7.438 16.312 1 85.5 270 LYS B C 1
ATOM 4345 O O . LYS B 1 270 ? 16.891 8.078 16.016 1 85.5 270 LYS B O 1
ATOM 4350 N N . ILE B 1 271 ? 15.805 6.109 16.219 1 79.62 271 ILE B N 1
ATOM 4351 C CA . ILE B 1 271 ? 16.922 5.32 15.711 1 79.62 271 ILE B CA 1
ATOM 4352 C C . ILE B 1 271 ? 17.234 5.723 14.273 1 79.62 271 ILE B C 1
ATOM 4354 O O . ILE B 1 271 ? 18.375 5.984 13.93 1 79.62 271 ILE B O 1
ATOM 4358 N N . PHE B 1 272 ? 16.234 5.875 13.492 1 80.5 272 PHE B N 1
ATOM 4359 C CA . PHE B 1 272 ? 16.422 6.227 12.094 1 80.5 272 PHE B CA 1
ATOM 4360 C C . PHE B 1 272 ? 16.922 7.66 11.953 1 80.5 272 PHE B C 1
ATOM 4362 O O . PHE B 1 272 ? 17.719 7.965 11.062 1 80.5 272 PHE B O 1
ATOM 4369 N N . TYR B 1 273 ? 16.406 8.484 12.805 1 81.94 273 TYR B N 1
ATOM 4370 C CA . TYR B 1 273 ? 16.844 9.875 12.781 1 81.94 273 TYR B CA 1
ATOM 4371 C C . TYR B 1 273 ? 18.328 9.977 13.102 1 81.94 273 TYR B C 1
ATOM 4373 O O . TYR B 1 273 ? 19.062 10.727 12.445 1 81.94 273 TYR B O 1
ATOM 4381 N N . LYS B 1 274 ? 18.734 9.234 14.102 1 82.31 274 LYS B N 1
ATOM 4382 C CA . LYS B 1 274 ? 20.141 9.219 14.461 1 82.31 274 LYS B CA 1
ATOM 4383 C C . LYS B 1 274 ? 21 8.695 13.305 1 82.31 274 LYS B C 1
ATOM 4385 O O . LYS B 1 274 ? 22.078 9.219 13.031 1 82.31 274 LYS B O 1
ATOM 4390 N N . ASP B 1 275 ? 20.453 7.691 12.648 1 76.38 275 ASP B N 1
ATOM 4391 C CA . ASP B 1 275 ? 21.141 7.137 11.492 1 76.38 275 ASP B CA 1
ATOM 4392 C C . ASP B 1 275 ? 21.281 8.172 10.383 1 76.38 275 ASP B C 1
ATOM 4394 O O . ASP B 1 275 ? 22.312 8.266 9.734 1 76.38 275 ASP B O 1
ATOM 4398 N N . LEU B 1 276 ? 20.203 8.945 10.164 1 75 276 LEU B N 1
ATOM 4399 C CA . LEU B 1 276 ? 20.219 9.977 9.133 1 75 276 LEU B CA 1
ATOM 4400 C C . LEU B 1 276 ? 21.234 11.062 9.453 1 75 276 LEU B C 1
ATOM 4402 O O . LEU B 1 276 ? 21.922 11.555 8.562 1 75 276 LEU B O 1
ATOM 4406 N N . LYS B 1 277 ? 21.266 11.414 10.719 1 76.56 277 LYS B N 1
ATOM 4407 C CA . LYS B 1 277 ? 22.203 12.445 11.148 1 76.56 277 LYS B CA 1
ATOM 4408 C C . LYS B 1 277 ? 23.656 11.984 10.961 1 76.56 277 LYS B C 1
ATOM 4410 O O . LYS B 1 277 ? 24.516 12.781 10.57 1 76.56 277 LYS B O 1
ATOM 4415 N N . LYS B 1 278 ? 23.906 10.727 11.195 1 74.62 278 LYS B N 1
ATOM 4416 C CA . LYS B 1 278 ? 25.25 10.18 11.031 1 74.62 278 LYS B CA 1
ATOM 4417 C C . LYS B 1 278 ? 25.672 10.211 9.562 1 74.62 278 LYS B C 1
ATOM 4419 O O . LYS B 1 278 ? 26.844 10.43 9.258 1 74.62 278 LYS B O 1
ATOM 4424 N N . LEU B 1 279 ? 24.688 10.047 8.734 1 71.62 279 LEU B N 1
ATOM 4425 C CA . LEU B 1 279 ? 24.969 10.055 7.309 1 71.62 279 LEU B CA 1
ATOM 4426 C C . LEU B 1 279 ? 25.375 11.445 6.84 1 71.62 279 LEU B C 1
ATOM 4428 O O . LEU B 1 279 ? 26.141 11.594 5.887 1 71.62 279 LEU B O 1
ATOM 4432 N N . THR B 1 280 ? 24.859 12.445 7.551 1 68.62 280 THR B N 1
ATOM 4433 C CA . THR B 1 280 ? 25.125 13.82 7.125 1 68.62 280 THR B CA 1
ATOM 4434 C C . THR B 1 280 ? 26.359 14.367 7.812 1 68.62 280 THR B C 1
ATOM 4436 O O . THR B 1 280 ? 26.938 15.367 7.367 1 68.62 280 THR B O 1
ATOM 4439 N N . GLN B 1 281 ? 26.672 13.883 8.945 1 65.31 281 GLN B N 1
ATOM 4440 C CA . GLN B 1 281 ? 27.875 14.336 9.633 1 65.31 281 GLN B CA 1
ATOM 4441 C C . GLN B 1 281 ? 29.125 13.727 9.016 1 65.31 281 GLN B C 1
ATOM 4443 O O . GLN B 1 281 ? 30.203 14.328 9.07 1 65.31 281 GLN B O 1
ATOM 4448 N N . GLU B 1 282 ? 29.109 12.445 8.633 1 50.84 282 GLU B N 1
ATOM 4449 C CA . GLU B 1 282 ? 30.297 11.805 8.07 1 50.84 282 GLU B CA 1
ATOM 4450 C C . GLU B 1 282 ? 30.641 12.391 6.703 1 50.84 282 GLU B C 1
ATOM 4452 O O . GLU B 1 282 ? 31.641 12.008 6.094 1 50.84 282 GLU B O 1
ATOM 4457 N N . SER B 1 283 ? 29.781 13.258 6.09 1 43.75 283 SER B N 1
ATOM 4458 C CA . SER B 1 283 ? 30.297 13.969 4.922 1 43.75 283 SER B CA 1
ATOM 4459 C C . SER B 1 283 ? 31.094 15.203 5.332 1 43.75 283 SER B C 1
ATOM 4461 O O . SER B 1 283 ? 30.734 15.891 6.293 1 43.75 283 SER B O 1
#

Solvent-accessible surface area (backbone atoms only — not comparable to full-atom values): 28473 Å² total; per-residue (Å²): 136,48,33,33,38,35,31,37,32,60,48,47,52,26,27,36,33,50,52,51,44,43,74,72,63,32,31,35,40,35,24,23,77,46,70,75,53,42,46,67,50,42,70,74,32,62,89,38,41,41,83,37,74,40,50,68,70,37,57,72,49,46,54,53,46,50,51,55,49,46,71,71,42,53,90,72,29,36,45,30,40,35,48,47,51,65,73,44,51,67,38,49,68,72,69,54,53,66,67,59,50,49,50,45,35,39,41,43,34,52,22,50,50,51,54,48,40,72,41,33,63,42,22,12,60,39,92,82,45,92,46,60,11,34,38,37,37,56,58,30,46,42,29,77,50,51,45,65,39,28,13,57,32,15,12,35,27,16,19,40,53,26,36,47,48,9,38,27,42,55,31,52,84,41,58,27,46,42,30,37,37,24,41,39,64,40,41,41,62,56,57,58,69,55,44,80,73,66,70,89,43,56,91,45,97,49,17,58,45,49,54,42,46,54,52,47,51,56,52,39,31,71,66,26,46,60,34,58,59,54,25,50,50,52,50,51,46,66,71,38,93,77,51,61,53,61,46,76,48,43,85,62,49,64,59,52,51,45,46,67,72,64,49,51,63,61,59,48,37,50,54,51,42,53,53,49,50,52,44,49,61,77,100,136,47,32,34,38,35,31,37,32,62,48,48,51,26,26,36,33,51,51,51,44,44,74,74,64,32,32,35,39,35,24,24,76,45,70,76,54,43,47,66,49,45,69,75,32,61,87,37,40,42,83,36,72,40,50,67,70,37,57,70,49,45,54,51,48,50,50,55,50,46,70,71,43,54,89,73,29,35,46,31,39,35,46,46,53,64,73,45,52,67,39,51,68,74,70,54,54,65,66,60,50,49,50,45,35,40,42,44,33,51,21,48,51,50,52,49,40,72,42,33,63,44,22,11,62,38,92,82,46,91,46,63,10,34,38,38,38,56,57,30,46,41,28,78,50,50,45,66,40,31,14,58,33,15,12,36,29,17,19,40,52,25,36,48,48,10,39,27,41,57,32,51,84,44,58,25,47,44,29,36,34,24,40,40,64,41,42,41,62,58,58,58,69,55,44,80,72,67,70,89,43,58,92,45,96,49,18,56,44,50,54,41,46,55,51,47,52,55,51,40,31,71,67,26,45,58,33,58,59,54,23,51,50,51,49,50,47,66,72,37,92,78,49,62,51,63,46,76,48,44,84,64,49,63,58,52,51,44,47,67,72,64,48,53,64,62,58,48,36,52,53,52,42,53,52,48,51,51,43,49,60,78,100

pLDDT: mean 88.13, std 11.63, range [43.28, 98.75]

Organism: Ornithobacterium rhinotracheale (NCBI:txid28251)

Secondary structure (DSSP, 8-state):
--EEEES--SSHHHHHHHHHHHHTT-EEEEEESSGGGGHHHHHH-TTTEEEEE--TT-HHHHHHHHHHHHHHHGGG--SEEEE---------TTTS-HHHHHHHHIIIIIIHHHHHHHHGGGGT-STT-S---EEEEE--GGGT---TT-HHHHHHHHHHHHHHHHHHHHGGGTT-EEEEEEE-SBS-STTHHHHTT--TTTTSTTHHHHHHHHHHHHHHHHHSBPHHHHHHHHHHHHH-SS--SEEEESTTHHHHHHHHHHS-HHHHHHHHHHHHHHHHH--/--EEEES--SSHHHHHHHHHHHHTT-EEEEEESSGGGGHHHHHH-TTTEEEEE--TT-HHHHHHHHHHHHHHHGGG--SEEEE---------TTTS-HHHHHHHHIIIIIIHHHHHHHHGGGGT-STT-S---EEEEE--GGGT---TT-HHHHHHHHHHHHHHHHHHHHGGGTT-EEEEEEE-SBS-STTHHHHTT--TTTTSTTHHHHHHHHHHHHHHHHHSBPHHHHHHHHHHHHH-SS--SEEEESTTHHHHHHHHHHS-HHHHHHHHHHHHHHHHH--

Radius of gyration: 23.82 Å; Cα contacts (8 Å, |Δi|>4): 1127; chains: 2; bounding box: 58×66×49 Å

Foldseek 3Di:
DAEEEFEDCLWFLSVLLQVVCVVVPAQYEYEDQDPVSCVVVCVVPVPRYHYQHDQLLPLVSLLVVLVVVCVVCPLVFHAEYEADWAAAAWAAPVDDDVVVLVVRLSTLPVSSVSSCVSRVVSQQLDPPHPHHHEYEYEAAPLLQDPAGRRVSVSVSRVNVVVVQVVVQVVSVVRPHHYAYEHEYQELTCRVVVNCVPDQPCCVDPCNQLSVLVSVVNVVSSVVGHYSNQSSVVVVVQSVDPDHDNYHYHGVPVVVSVCCSPPPDPVNVVVVSVVVSVVSNVVD/DAEEEFEDCLWFLSVLLQVVCVVVPAQYEYEDQDPVSCVVVCVVPVPRYHYQHDQLLPLVSLLVVLVVVCVPCPLVFHAEYEADWAAAAWAAPVDDDVVVLVVRLSTLPVSSVSSCVSRVVSQQLDPPHPHHHEYEYEAAPLLQDPAGRRVSVSVSRVNVVVVQVVVQVVSVVRPHHYAYEHEYQELTCRVVVNCVPDQPCCVDPCNQLSVLVSVVNVVSSVVGHYSNQSSVVVVVQSVDPDHDNYHYHGPPVVVSVCCSPPPDPVNVVVVSVVVSVVSNVVD

Nearest PDB structures (foldseek):
  5vn2-assembly1_D  TM=7.939E-01  e=3.209E-15  Brucella melitensis bv. 1 str. 16M
  1bdb-assembly1_A  TM=7.961E-01  e=1.702E-14  Pseudomonas sp.
  4one-assembly1_D  TM=8.129E-01  e=8.012E-14  Brucella melitensis bv. 1 str. 16M
  4one-assembly1_C  TM=7.882E-01  e=1.145E-13  Brucella melitensis bv. 1 str. 16M
  2b4q-assembly1_A  TM=7.719E-01  e=9.580E-14  Pseudomonas aeruginosa

Sequence (566 aa):
MRYAVVTGVSSGIGKAICEKFLAKGLYVFGSVRKKEDAKYFEEKYPNTFHTLVFDTTDYPAVDKAVEEIHKVVGKKGLSVLVNNAGVAKYGPIQHVPIEELRQQYEVNVFASVYLTQKLLWLLGASKEAKWQGKVIQISSTAGVMTRPMLGPYSSSKHAVEAIYDALRRELMIYGVEVVLIEPGPIKTEIWGKAKSGGNPYKDTDYGEIFAQLDKAVDEIEKIGLPVEAVAGKAWEAFVAKKPKARYVVAPKKLMFKAAMYLIPDRMLDKIFYKDLKKLTQESMRYAVVTGVSSGIGKAICEKFLAKGLYVFGSVRKKEDAKYFEEKYPNTFHTLVFDTTDYPAVDKAVEEIHKVVGKKGLSVLVNNAGVAKYGPIQHVPIEELRQQYEVNVFASVYLTQKLLWLLGASKEAKWQGKVIQISSTAGVMTRPMLGPYSSSKHAVEAIYDALRRELMIYGVEVVLIEPGPIKTEIWGKAKSGGNPYKDTDYGEIFAQLDKAVDEIEKIGLPVEAVAGKAWEAFVAKKPKARYVVAPKKLMFKAAMYLIPDRMLDKIFYKDLKKLTQES